Protein 3WEC (pdb70)

Structure (mmCIF, N/CA/C/O backbone):
data_3WEC
#
_entry.id   3WEC
#
_cell.length_a   41.460
_cell.length_b   100.040
_cell.length_c   52.290
_cell.angle_alpha   90.00
_cell.angle_beta   108.72
_cell.angle_gamma   90.00
#
_symmetry.space_group_name_H-M   'P 1 21 1'
#
loop_
_entity.id
_entity.type
_entity.pdbx_description
1 polymer 'Cytochrome P450'
2 non-polymer 'PROTOPORPHYRIN IX CONTAINING FE'
3 non-polymer 3-[(2E,6E,9R)-9-hydroxy-3,7,11-trimethyldodeca-2,6,10-trien-1-yl]-2-methylquinolin-4(1H)-one
4 water water
#
loop_
_atom_site.group_PDB
_atom_site.id
_atom_site.type_symbol
_atom_site.label_atom_id
_atom_site.label_alt_id
_atom_site.label_comp_id
_atom_site.label_asym_id
_atom_site.label_entity_id
_atom_site.label_seq_id
_atom_site.pdbx_PDB_ins_code
_atom_site.Cartn_x
_atom_site.Cartn_y
_atom_site.Cartn_z
_atom_site.occupancy
_atom_site.B_iso_or_equiv
_atom_site.auth_seq_id
_atom_site.auth_comp_id
_atom_site.auth_asym_id
_atom_site.auth_atom_id
_atom_site.pdbx_PDB_model_num
ATOM 1 N N . LEU A 1 11 ? -10.008 22.887 -0.062 1.00 100.40 11 LEU A N 1
ATOM 2 C CA . LEU A 1 11 ? -10.199 23.601 1.235 1.00 102.31 11 LEU A CA 1
ATOM 3 C C . LEU A 1 11 ? -11.127 22.798 2.154 1.00 100.06 11 LEU A C 1
ATOM 4 O O . LEU A 1 11 ? -10.875 22.700 3.361 1.00 98.21 11 LEU A O 1
ATOM 9 N N . ALA A 1 12 ? -12.188 22.227 1.569 1.00 100.59 12 ALA A N 1
ATOM 10 C CA . ALA A 1 12 ? -13.127 21.330 2.271 1.00 98.48 12 ALA A CA 1
ATOM 11 C C . ALA A 1 12 ? -12.544 19.912 2.439 1.00 92.17 12 ALA A C 1
ATOM 12 O O . ALA A 1 12 ? -13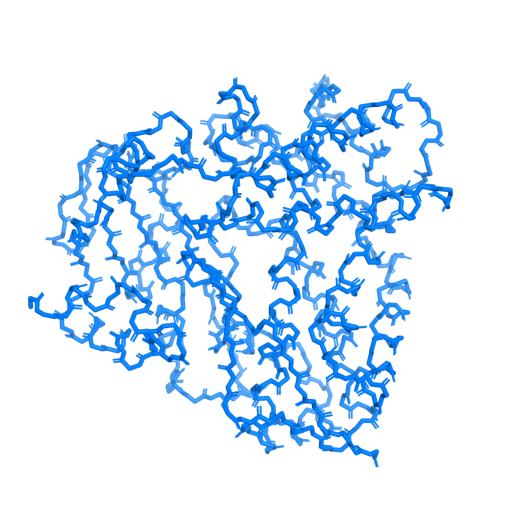.122 19.051 3.120 1.00 89.23 12 ALA A O 1
ATOM 14 N N . LEU A 1 13 ? -11.386 19.694 1.816 1.00 89.47 13 LEU A N 1
ATOM 15 C CA . LEU A 1 13 ? -10.617 18.474 1.961 1.00 83.79 13 LEU A CA 1
ATOM 16 C C . LEU A 1 13 ? -9.918 18.457 3.320 1.00 82.07 13 LEU A C 1
ATOM 17 O O . LEU A 1 13 ? -9.929 17.434 4.012 1.00 77.77 13 LEU A O 1
ATOM 22 N N . ALA A 1 14 ? -9.307 19.588 3.683 1.00 84.52 14 ALA A N 1
ATOM 23 C CA . ALA A 1 14 ? -8.609 19.729 4.960 1.00 84.17 14 ALA A CA 1
ATOM 24 C C . ALA A 1 14 ? -9.519 19.401 6.142 1.00 85.77 14 ALA A C 1
ATOM 25 O O . ALA A 1 14 ? -9.178 18.543 6.965 1.00 84.79 14 ALA A O 1
ATOM 27 N N . VAL A 1 15 ? -10.674 20.061 6.205 1.00 91.19 15 VAL A N 1
ATOM 28 C CA . VAL A 1 15 ? -11.702 19.814 7.232 1.00 93.87 15 VAL A CA 1
ATOM 29 C C . VAL A 1 15 ? -12.073 18.321 7.337 1.00 90.81 15 VAL A C 1
ATOM 30 O O . VAL A 1 15 ? -12.679 17.884 8.320 1.00 91.60 15 VAL A O 1
ATOM 34 N N . ASN A 1 16 ? -11.687 17.538 6.335 1.00 89.05 16 ASN A N 1
ATOM 35 C CA . ASN A 1 16 ? -12.055 16.122 6.300 1.00 88.18 16 ASN A CA 1
ATOM 36 C C . ASN A 1 16 ? -11.334 15.142 7.273 1.00 83.48 16 ASN A C 1
ATOM 37 O O . ASN A 1 16 ? -12.012 14.314 7.889 1.00 84.96 16 ASN A O 1
ATOM 42 N N . PRO A 1 17 ? -9.980 15.197 7.397 1.00 80.18 17 PRO A N 1
ATOM 43 C CA . PRO A 1 17 ? -9.377 14.609 8.621 1.00 76.83 17 PRO A CA 1
ATOM 44 C C . PRO A 1 17 ? -9.715 15.430 9.886 1.00 80.33 17 PRO A C 1
ATOM 45 O O . PRO A 1 17 ? -9.175 16.525 10.034 1.00 82.88 17 PRO A O 1
ATOM 49 N N . PHE A 1 18 ? -10.511 14.919 10.836 1.00 82.95 18 PHE A N 1
ATOM 50 C CA . PHE A 1 18 ? -10.790 13.495 11.042 1.00 81.60 18 PHE A CA 1
ATOM 51 C C . PHE A 1 18 ? -12.013 13.226 11.951 1.00 86.15 18 PHE A C 1
ATOM 52 O O . PHE A 1 18 ? -12.438 14.097 12.728 1.00 90.54 18 PHE A O 1
ATOM 60 N N . ASP A 1 19 ? -12.570 12.017 11.814 1.00 85.10 19 ASP A N 1
ATOM 61 C CA . ASP A 1 19 ? -13.567 11.378 12.730 1.00 87.80 19 ASP A CA 1
ATOM 62 C C . ASP A 1 19 ? -15.096 11.519 12.473 1.00 93.15 19 ASP A C 1
ATOM 63 O O . ASP A 1 19 ? -15.888 10.757 13.063 1.00 95.51 19 ASP A O 1
ATOM 68 N N . PRO A 1 20 ? -15.518 12.472 11.605 1.00 94.75 20 PRO A N 1
ATOM 69 C CA . PRO A 1 20 ? -16.907 12.410 11.127 1.00 97.14 20 PRO A CA 1
ATOM 70 C C . PRO A 1 20 ? -17.207 11.076 10.425 1.00 93.76 20 PRO A C 1
ATOM 71 O O . PRO A 1 20 ? -17.868 11.052 9.381 1.00 94.98 20 PRO A O 1
ATOM 75 N N . THR A 1 21 ? -16.742 9.986 11.038 1.00 89.06 21 THR A N 1
ATOM 76 C CA . THR A 1 21 ? -16.576 8.669 10.410 1.00 83.88 21 THR A CA 1
ATOM 77 C C . THR A 1 21 ? -15.731 8.679 9.113 1.00 78.70 21 THR A C 1
ATOM 78 O O . THR A 1 21 ? -15.940 7.907 8.159 1.00 77.00 21 THR A O 1
ATOM 82 N N . PHE A 1 22 ? -14.762 9.588 9.121 1.00 74.72 22 PHE A N 1
ATOM 83 C CA . PHE A 1 22 ? -13.496 9.417 8.437 1.00 68.24 22 PHE A CA 1
ATOM 84 C C . PHE A 1 22 ? -12.894 8.153 9.080 1.00 65.64 22 PHE A C 1
ATOM 85 O O . PHE A 1 22 ? -12.255 7.331 8.398 1.00 61.22 22 PHE A O 1
ATOM 93 N N . LYS A 1 23 ? -13.154 8.006 10.390 1.00 66.96 23 LYS A N 1
ATOM 94 C CA . LYS A 1 23 ? -12.786 6.837 11.218 1.00 65.67 23 LYS A CA 1
ATOM 95 C C . LYS A 1 23 ? -12.988 5.507 10.493 1.00 63.42 23 LYS A C 1
ATOM 96 O O . LYS A 1 23 ? -12.016 4.774 10.295 1.00 59.82 23 LYS A O 1
ATOM 102 N N . ALA A 1 24 ? -14.241 5.233 10.097 1.00 64.91 24 ALA A N 1
ATOM 103 C CA . ALA A 1 24 ? -14.668 3.961 9.463 1.00 63.74 24 ALA A CA 1
ATOM 104 C C . ALA A 1 24 ? -14.003 3.615 8.121 1.00 59.65 24 ALA A C 1
ATOM 105 O O . ALA A 1 24 ? -13.877 2.444 7.765 1.00 58.59 24 ALA A O 1
ATOM 107 N N . ASP A 1 25 ? -13.648 4.635 7.355 1.00 58.10 25 ASP A N 1
ATOM 108 C CA . ASP A 1 25 ? -12.913 4.464 6.107 1.00 55.43 25 ASP A CA 1
ATOM 109 C C . ASP A 1 25 ? -12.205 5.761 5.787 1.00 54.21 25 ASP A C 1
ATOM 110 O O . ASP A 1 25 ? -12.842 6.749 5.437 1.00 55.90 25 ASP A O 1
ATOM 115 N N . PRO A 1 26 ? -10.871 5.773 5.954 1.00 51.27 26 PRO A N 1
ATOM 116 C CA . PRO A 1 26 ? -10.131 6.995 5.720 1.00 50.81 26 PRO A CA 1
ATOM 117 C C . PRO A 1 26 ? -9.396 7.003 4.382 1.00 50.25 26 PRO A C 1
ATOM 118 O O . PRO A 1 26 ? -8.956 8.062 3.935 1.00 50.75 26 PRO A O 1
ATOM 122 N N . TYR A 1 27 ? -9.276 5.840 3.751 1.00 50.14 27 TYR A N 1
ATOM 123 C CA . TYR A 1 27 ? -8.476 5.680 2.522 1.00 50.69 27 TYR A CA 1
ATOM 124 C C . TYR A 1 27 ? -8.918 6.502 1.309 1.00 53.36 27 TYR A C 1
ATOM 125 O O . TYR A 1 27 ? -8.079 7.125 0.666 1.00 54.60 27 TYR A O 1
ATOM 134 N N . PRO A 1 28 ? -10.225 6.519 0.990 1.00 55.73 28 PRO A N 1
ATOM 135 C CA . PRO A 1 28 ? -10.553 7.385 -0.154 1.00 58.39 28 PRO A CA 1
ATOM 136 C C . PRO A 1 28 ? -10.171 8.845 0.105 1.00 59.26 28 PRO A C 1
ATOM 137 O O . PRO A 1 28 ? -9.938 9.588 -0.858 1.00 62.43 28 PRO A O 1
ATOM 141 N N . VAL A 1 29 ? -10.116 9.249 1.379 1.00 57.15 29 VAL A N 1
ATOM 142 C CA . VAL A 1 29 ? -9.786 10.631 1.741 1.00 57.79 29 VAL A CA 1
ATOM 143 C C . VAL A 1 29 ? -8.276 10.822 1.718 1.00 55.85 29 VAL A C 1
ATOM 144 O O . VAL A 1 29 ? -7.783 11.888 1.348 1.00 56.67 29 VAL A O 1
ATOM 148 N N . TYR A 1 30 ? -7.561 9.769 2.124 1.00 52.80 30 TYR A N 1
ATOM 149 C CA . TYR A 1 30 ? -6.111 9.675 1.980 1.00 50.94 30 TYR A CA 1
ATOM 150 C C . TYR A 1 30 ? -5.738 9.735 0.508 1.00 52.62 30 TYR A C 1
ATOM 151 O O . TYR A 1 30 ? -4.689 10.270 0.153 1.00 53.76 30 TYR A O 1
ATOM 160 N N . ALA A 1 31 ? -6.586 9.154 -0.338 1.00 53.36 31 ALA A N 1
ATOM 161 C CA . ALA A 1 31 ? -6.388 9.218 -1.773 1.00 56.09 31 ALA A CA 1
ATOM 162 C C . ALA A 1 31 ? -6.473 10.684 -2.266 1.00 58.89 31 ALA A C 1
ATOM 163 O O . ALA A 1 31 ? -5.528 11.169 -2.902 1.00 59.81 31 ALA A O 1
ATOM 165 N N . ARG A 1 32 ? -7.576 11.372 -1.930 1.00 60.66 32 ARG A N 1
ATOM 166 C CA . ARG A 1 32 ? -7.765 12.805 -2.224 1.00 64.68 32 ARG A CA 1
ATOM 167 C C . ARG A 1 32 ? -6.513 13.586 -1.838 1.00 64.45 32 ARG A C 1
ATOM 168 O O . ARG A 1 32 ? -5.963 14.294 -2.660 1.00 67.64 32 ARG A O 1
ATOM 176 N N . LEU A 1 33 ? -6.062 13.429 -0.592 1.00 62.70 33 LEU A N 1
ATOM 177 C CA . LEU A 1 33 ? -4.815 14.044 -0.106 1.00 62.88 33 LEU A CA 1
ATOM 178 C C . LEU A 1 33 ? -3.572 13.856 -0.998 1.00 63.33 33 LEU A C 1
ATOM 179 O O . LEU A 1 33 ? -2.867 14.819 -1.273 1.00 65.45 33 LEU A O 1
ATOM 184 N N . ARG A 1 34 ? -3.292 12.624 -1.412 1.00 62.19 34 ARG A N 1
ATOM 185 C CA . ARG A 1 34 ? -2.110 12.350 -2.238 1.00 64.04 34 ARG A CA 1
ATOM 186 C C . ARG A 1 34 ? -2.194 12.951 -3.657 1.00 68.88 34 ARG A C 1
ATOM 187 O O . ARG A 1 34 ? -1.209 13.508 -4.142 1.00 71.60 34 ARG A O 1
ATOM 195 N N . THR A 1 35 ? -3.353 12.855 -4.319 1.00 70.94 35 THR A N 1
ATOM 196 C CA . THR A 1 35 ? -3.508 13.430 -5.675 1.00 75.40 35 THR A CA 1
ATOM 197 C C . THR A 1 35 ? -3.522 14.964 -5.659 1.00 79.27 35 THR A C 1
ATOM 198 O O . THR A 1 35 ? -2.982 15.601 -6.579 1.00 83.99 35 THR A O 1
ATOM 202 N N . GLU A 1 36 ? -4.121 15.553 -4.620 1.00 77.44 36 GLU A N 1
ATOM 203 C CA . GLU A 1 36 ? -4.405 17.001 -4.604 1.00 80.74 36 GLU A CA 1
ATOM 204 C C . GLU A 1 36 ? -3.585 17.845 -3.614 1.00 79.68 36 GLU A C 1
ATOM 205 O O . GLU A 1 36 ? -3.083 18.913 -3.988 1.00 82.25 36 GLU A O 1
ATOM 211 N N . LEU A 1 37 ? -3.451 17.355 -2.371 1.00 74.46 37 LEU A N 1
ATOM 212 C CA . LEU A 1 37 ? -2.907 18.126 -1.241 1.00 73.56 37 LEU A CA 1
ATOM 213 C C . LEU A 1 37 ? -1.966 17.258 -0.376 1.00 70.27 37 LEU A C 1
ATOM 214 O O . LEU A 1 37 ? -2.319 16.853 0.746 1.00 65.33 37 LEU A O 1
ATOM 219 N N . PRO A 1 38 ? -0.763 16.966 -0.907 1.00 71.12 38 PRO A N 1
ATOM 220 C CA . PRO A 1 38 ? 0.173 16.061 -0.249 1.00 68.21 38 PRO A CA 1
ATOM 221 C C . PRO A 1 38 ? 0.668 16.560 1.127 1.00 68.96 38 PRO A C 1
ATOM 222 O O . PRO A 1 38 ? 0.953 15.745 2.015 1.00 64.76 38 PRO A O 1
ATOM 226 N N . ILE A 1 39 ? 0.770 17.881 1.307 1.00 72.98 39 ILE A N 1
ATOM 227 C CA . ILE A 1 39 ? 1.200 18.451 2.603 1.00 73.59 39 ILE A CA 1
ATOM 228 C C . ILE A 1 39 ? 0.337 19.664 2.927 1.00 76.99 39 ILE A C 1
ATOM 229 O O . ILE A 1 39 ? 0.044 20.460 2.040 1.00 82.23 39 ILE A O 1
ATOM 234 N N . HIS A 1 40 ? -0.077 19.819 4.178 1.00 75.18 40 HIS A N 1
ATOM 235 C CA . HIS A 1 40 ? -0.804 21.035 4.553 1.00 78.59 40 HIS A CA 1
ATOM 236 C C . HIS A 1 40 ? -0.814 21.285 6.024 1.00 78.22 40 HIS A C 1
ATOM 237 O O . HIS A 1 40 ? -0.709 20.344 6.815 1.00 74.33 40 HIS A O 1
ATOM 244 N N . ARG A 1 41 ? -0.911 22.559 6.399 1.00 82.41 41 ARG A N 1
ATOM 245 C CA . ARG A 1 41 ? -1.153 22.936 7.784 1.00 83.40 41 ARG A CA 1
ATOM 246 C C . ARG A 1 41 ? -2.579 22.548 8.135 1.00 83.11 41 ARG A C 1
ATOM 247 O O . ARG A 1 41 ? -3.537 22.996 7.502 1.00 85.39 41 ARG A O 1
ATOM 255 N N . SER A 1 42 ? -2.689 21.699 9.146 1.00 79.88 42 SER A N 1
ATOM 256 C CA . SER A 1 42 ? -3.957 21.150 9.615 1.00 79.55 42 SER A CA 1
ATOM 257 C C . SER A 1 42 ? -4.865 22.240 10.171 1.00 83.98 42 SER A C 1
ATOM 258 O O . SER A 1 42 ? -6.088 22.197 9.982 1.00 85.51 42 SER A O 1
ATOM 261 N N . ALA A 1 43 ? -4.258 23.214 10.845 1.00 86.48 43 ALA A N 1
ATOM 262 C CA . ALA A 1 43 ? -5.003 24.285 11.512 1.00 92.53 43 ALA A CA 1
ATOM 263 C C . ALA A 1 43 ? -5.991 23.748 12.570 1.00 92.84 43 ALA A C 1
ATOM 264 O O . ALA A 1 43 ? -6.754 24.502 13.182 1.00 97.23 43 ALA A O 1
ATOM 266 N N . LEU A 1 44 ? -5.965 22.433 12.778 1.00 87.91 44 LEU A N 1
ATOM 267 C CA . LEU A 1 44 ? -6.227 21.907 14.105 1.00 88.42 44 LEU A CA 1
ATOM 268 C C . LEU A 1 44 ? -4.968 22.357 14.843 1.00 88.31 44 LEU A C 1
ATOM 269 O O . LEU A 1 44 ? -5.045 22.924 15.940 1.00 91.17 44 LEU A O 1
ATOM 274 N N . GLY A 1 45 ? -3.817 22.126 14.195 1.00 84.42 45 GLY A N 1
ATOM 275 C CA . GLY A 1 45 ? -2.510 22.574 14.680 1.00 83.68 45 GLY A CA 1
ATOM 276 C C . GLY A 1 45 ? -1.331 22.177 13.803 1.00 79.28 45 GLY A C 1
ATOM 277 O O . GLY A 1 45 ? -0.631 23.031 13.262 1.00 81.41 45 GLY A O 1
ATOM 278 N N . ALA A 1 46 ? -1.126 20.875 13.652 1.00 73.32 46 ALA A N 1
ATOM 279 C CA . ALA A 1 46 ? 0.059 20.329 12.979 1.00 68.77 46 ALA A CA 1
ATOM 280 C C . ALA A 1 46 ? -0.000 20.299 11.440 1.00 67.35 46 ALA A C 1
ATOM 281 O O . ALA A 1 46 ? -1.051 20.497 10.841 1.00 67.95 46 ALA A O 1
ATOM 283 N N . TRP A 1 47 ? 1.149 20.040 10.818 1.00 64.96 47 TRP A N 1
ATOM 284 C CA . TRP A 1 47 ? 1.231 19.693 9.405 1.00 63.23 47 TRP A CA 1
ATOM 285 C C . TRP A 1 47 ? 0.807 18.267 9.204 1.00 59.80 47 TRP A C 1
ATOM 286 O O . TRP A 1 47 ? 0.965 17.442 10.102 1.00 55.87 47 TRP A O 1
ATOM 297 N N . ILE A 1 48 ? 0.263 17.964 8.024 1.00 59.80 48 ILE A N 1
ATOM 298 C CA . ILE A 1 48 ? -0.173 16.602 7.678 1.00 56.34 48 ILE A CA 1
ATOM 299 C C . ILE A 1 48 ? 0.546 16.181 6.414 1.00 55.90 48 ILE A C 1
ATOM 300 O O . ILE A 1 48 ? 0.567 16.924 5.451 1.00 60.05 48 ILE A O 1
ATOM 305 N N . VAL A 1 49 ? 1.146 14.998 6.413 1.00 53.00 49 VAL A N 1
ATOM 306 C CA . VAL A 1 49 ? 1.974 14.556 5.281 1.00 53.10 49 VAL A CA 1
ATOM 307 C C . VAL A 1 49 ? 1.478 13.203 4.749 1.00 51.49 49 VAL A C 1
ATOM 308 O O . VAL A 1 49 ? 1.331 12.254 5.533 1.00 48.57 49 VAL A O 1
ATOM 312 N N . ALA A 1 50 ? 1.237 13.117 3.428 1.00 52.08 50 ALA A N 1
ATOM 313 C CA . ALA A 1 50 ? 0.465 11.996 2.863 1.00 50.43 50 ALA A CA 1
ATOM 314 C C . ALA A 1 50 ? 1.203 11.050 1.885 1.00 50.71 50 ALA A C 1
ATOM 315 O O . ALA A 1 50 ? 0.802 9.890 1.710 1.00 48.75 50 ALA A O 1
ATOM 317 N N . ASP A 1 51 ? 2.266 11.548 1.250 1.00 52.39 51 ASP A N 1
ATOM 318 C CA . ASP A 1 51 ? 2.959 10.782 0.233 1.00 53.84 51 ASP A CA 1
ATOM 319 C C . ASP A 1 51 ? 4.085 9.936 0.782 1.00 52.02 51 ASP A C 1
ATOM 320 O O . ASP A 1 51 ? 4.889 10.411 1.578 1.00 52.01 51 ASP A O 1
ATOM 325 N N . TYR A 1 52 ? 4.158 8.690 0.315 1.00 51.93 52 TYR A N 1
ATOM 326 C CA . TYR A 1 52 ? 5.284 7.811 0.642 1.00 52.23 52 TYR A CA 1
ATOM 327 C C . TYR A 1 52 ? 6.622 8.547 0.769 1.00 53.62 52 TYR A C 1
ATOM 328 O O . TYR A 1 52 ? 7.245 8.513 1.830 1.00 51.96 52 TYR A O 1
ATOM 337 N N . THR A 1 53 ? 7.064 9.216 -0.283 1.00 56.75 53 THR A N 1
ATOM 338 C CA . THR A 1 53 ? 8.456 9.687 -0.276 1.00 59.98 53 THR A CA 1
ATOM 339 C C . THR A 1 53 ? 8.749 10.688 0.848 1.00 59.70 53 THR A C 1
ATOM 340 O O . THR A 1 53 ? 9.726 10.509 1.573 1.00 58.92 53 THR A O 1
ATOM 344 N N . SER A 1 54 ? 7.884 11.698 1.014 1.00 60.57 54 SER A N 1
ATOM 345 C CA . SER A 1 54 ? 8.030 12.708 2.094 1.00 60.06 54 SER A CA 1
ATOM 346 C C . SER A 1 54 ? 7.875 12.085 3.478 1.00 56.55 54 SER A C 1
ATOM 347 O O . SER A 1 54 ? 8.595 12.450 4.416 1.00 55.90 54 SER A O 1
ATOM 350 N N . CYS A 1 55 ? 6.920 11.158 3.607 1.00 54.73 55 CYS A N 1
ATOM 351 C CA . CYS A 1 55 ? 6.737 10.401 4.871 1.00 51.89 55 CYS A CA 1
ATOM 352 C C . CYS A 1 55 ? 8.053 9.751 5.325 1.00 51.92 55 CYS A C 1
ATOM 353 O O . CYS A 1 55 ? 8.470 9.939 6.483 1.00 52.34 55 CYS A O 1
ATOM 356 N N . ASP A 1 56 ? 8.696 9.001 4.418 1.00 52.56 56 ASP A N 1
ATOM 357 C CA . ASP A 1 56 ? 9.964 8.322 4.702 1.00 53.84 56 ASP A CA 1
ATOM 358 C C . ASP A 1 56 ? 10.974 9.371 5.060 1.00 55.62 56 ASP A C 1
ATOM 359 O O . ASP A 1 56 ? 11.610 9.311 6.101 1.00 55.39 56 ASP A O 1
ATOM 364 N N . LYS A 1 57 ? 11.099 10.341 4.167 1.00 59.19 57 LYS A N 1
ATOM 365 C CA . LYS A 1 57 ? 12.015 11.455 4.303 1.00 61.53 57 LYS A CA 1
ATOM 366 C C . LYS A 1 57 ? 11.947 12.122 5.691 1.00 59.12 57 LYS A C 1
ATOM 367 O O . LYS A 1 57 ? 12.973 12.286 6.343 1.00 59.24 57 LYS A O 1
ATOM 373 N N . VAL A 1 58 ? 10.742 12.465 6.146 1.00 57.00 58 VAL A N 1
ATOM 374 C CA . VAL A 1 58 ? 10.551 13.112 7.464 1.00 56.44 58 VAL A CA 1
ATOM 375 C C . VAL A 1 58 ? 10.816 12.188 8.677 1.00 53.74 58 VAL A C 1
ATOM 376 O O . VAL A 1 58 ? 11.413 12.616 9.682 1.00 53.18 58 VAL A O 1
ATOM 380 N N . LEU A 1 59 ? 10.362 10.929 8.598 1.00 52.26 59 LEU A N 1
ATOM 381 C CA . LEU A 1 59 ? 10.660 9.941 9.666 1.00 48.49 59 LEU A CA 1
ATOM 382 C C . LEU A 1 59 ? 12.183 9.768 9.841 1.00 50.35 59 LEU A C 1
ATOM 383 O O . LEU A 1 59 ? 12.673 9.674 10.972 1.00 49.04 59 LEU A O 1
ATOM 388 N N . ARG A 1 60 ? 12.928 9.808 8.732 1.00 53.39 60 ARG A N 1
ATOM 389 C CA . ARG A 1 60 ? 14.371 9.509 8.743 1.00 55.88 60 ARG A CA 1
ATOM 390 C C . ARG A 1 60 ? 15.254 10.696 9.099 1.00 58.78 60 ARG A C 1
ATOM 391 O O . ARG A 1 60 ? 16.318 10.526 9.689 1.00 60.62 60 ARG A O 1
ATOM 399 N N . SER A 1 61 ? 14.805 11.895 8.751 1.00 60.12 61 SER A N 1
ATOM 400 C CA . SER A 1 61 ? 15.646 13.101 8.807 1.00 64.20 61 SER A CA 1
ATOM 401 C C . SER A 1 61 ? 16.126 13.496 10.226 1.00 64.15 61 SER A C 1
ATOM 402 O O . SER A 1 61 ? 15.374 13.399 11.185 1.00 61.13 61 SER A O 1
ATOM 405 N N . ARG A 1 62 ? 17.380 13.939 10.357 1.00 67.88 62 ARG A N 1
ATOM 406 C CA . ARG A 1 62 ? 17.830 14.454 11.653 1.00 68.77 62 ARG A CA 1
ATOM 407 C C . ARG A 1 62 ? 17.413 15.914 11.894 1.00 69.82 62 ARG A C 1
ATOM 408 O O . ARG A 1 62 ? 17.729 16.505 12.925 1.00 71.12 62 ARG A O 1
ATOM 416 N N . LEU A 1 63 ? 16.650 16.466 10.955 1.00 69.56 63 LEU A N 1
ATOM 417 C CA . LEU A 1 63 ? 16.002 17.772 11.130 1.00 71.01 63 LEU A CA 1
ATOM 418 C C . LEU A 1 63 ? 14.626 17.658 11.806 1.00 67.84 63 LEU A C 1
ATOM 419 O O . LEU A 1 63 ? 13.979 18.671 12.081 1.00 70.27 63 LEU A O 1
ATOM 424 N N . PHE A 1 64 ? 14.181 16.430 12.055 1.00 63.16 64 PHE A N 1
ATOM 425 C CA . PHE A 1 64 ? 12.924 16.191 12.771 1.00 60.32 64 PHE A CA 1
ATOM 426 C C . PHE A 1 64 ? 13.104 15.300 13.975 1.00 57.66 64 PHE A C 1
ATOM 427 O O . PHE A 1 64 ? 13.782 14.271 13.887 1.00 56.67 64 PHE A O 1
ATOM 435 N N . GLY A 1 65 ? 12.480 15.687 15.091 1.00 64.40 65 GLY A N 1
ATOM 436 C CA . GLY A 1 65 ? 12.595 14.931 16.349 1.00 63.24 65 GLY A CA 1
ATOM 437 C C . GLY A 1 65 ? 11.289 14.619 17.067 1.00 61.69 65 GLY A C 1
ATOM 438 O O . GLY A 1 65 ? 10.216 14.816 16.519 1.00 60.90 65 GLY A O 1
ATOM 439 N N . LYS A 1 66 ? 11.392 14.153 18.316 1.00 61.51 66 LYS A N 1
ATOM 440 C CA . LYS A 1 66 ? 10.240 13.575 19.031 1.00 60.25 66 LYS A CA 1
ATOM 441 C C . LYS A 1 66 ? 10.126 14.068 20.468 1.00 61.73 66 LYS A C 1
ATOM 442 O O . LYS A 1 66 ? 9.373 13.506 21.258 1.00 62.36 66 LYS A O 1
ATOM 448 N N . ASP A 1 67 ? 10.896 15.091 20.810 1.00 63.96 67 ASP A N 1
ATOM 449 C CA . ASP A 1 67 ? 10.790 15.765 22.108 1.00 65.53 67 ASP A CA 1
ATOM 450 C C . ASP A 1 67 ? 9.414 16.422 22.296 1.00 65.16 67 ASP A C 1
ATOM 451 O O . ASP A 1 67 ? 9.304 17.638 22.422 1.00 66.50 67 ASP A O 1
ATOM 456 N N . PHE A 1 68 ? 8.365 15.606 22.345 1.00 63.83 68 PHE A N 1
ATOM 457 C CA . PHE A 1 68 ? 6.996 16.130 22.351 1.00 63.42 68 PHE A CA 1
ATOM 458 C C . PHE A 1 68 ? 6.542 16.923 23.596 1.00 64.45 68 PHE A C 1
ATOM 459 O O . PHE A 1 68 ? 5.734 17.833 23.479 1.00 64.69 68 PHE A O 1
ATOM 467 N N . ALA A 1 69 ? 7.076 16.598 24.774 1.00 65.57 69 ALA A N 1
ATOM 468 C CA . ALA A 1 69 ? 6.646 17.256 26.014 1.00 66.76 69 ALA A CA 1
ATOM 469 C C . ALA A 1 69 ? 7.145 18.694 26.097 1.00 69.56 69 ALA A C 1
ATOM 470 O O . ALA A 1 69 ? 6.495 19.559 26.697 1.00 71.15 69 ALA A O 1
ATOM 472 N N . ASN A 1 70 ? 8.290 18.958 25.479 1.00 70.20 70 ASN A N 1
ATOM 473 C CA . ASN A 1 70 ? 8.822 20.315 25.449 1.00 73.42 70 ASN A CA 1
ATOM 474 C C . ASN A 1 70 ? 8.422 21.108 24.205 1.00 73.19 70 ASN A C 1
ATOM 475 O O . ASN A 1 70 ? 8.950 22.189 23.971 1.00 76.21 70 ASN A O 1
ATOM 480 N N . SER A 1 71 ? 7.477 20.571 23.429 1.00 70.63 71 SER A N 1
ATOM 481 C CA . SER A 1 71 ? 6.918 21.267 22.257 1.00 70.63 71 SER A CA 1
ATOM 482 C C . SER A 1 71 ? 5.674 22.069 22.637 1.00 71.39 71 SER A C 1
ATOM 483 O O . SER A 1 71 ? 5.103 21.849 23.697 1.00 70.92 71 SER A O 1
ATOM 486 N N . THR A 1 72 ? 5.275 23.013 21.783 1.00 73.11 72 THR A N 1
ATOM 487 C CA . THR A 1 72 ? 4.033 23.758 21.981 1.00 74.30 72 THR A CA 1
ATOM 488 C C . THR A 1 72 ? 2.811 22.961 21.515 1.00 71.94 72 THR A C 1
ATOM 489 O O . THR A 1 72 ? 1.677 23.416 21.687 1.00 72.90 72 THR A O 1
ATOM 493 N N . PHE A 1 73 ? 3.026 21.780 20.935 1.00 69.27 73 PHE A N 1
ATOM 494 C CA . PHE A 1 73 ? 1.928 21.063 20.288 1.00 67.63 73 PHE A CA 1
ATOM 495 C C . PHE A 1 73 ? 0.701 20.793 21.163 1.00 66.42 73 PHE A C 1
ATOM 496 O O . PHE A 1 73 ? -0.440 20.943 20.698 1.00 66.14 73 PHE A O 1
ATOM 504 N N . PHE A 1 74 ? 0.932 20.385 22.408 1.00 65.31 74 PHE A N 1
ATOM 505 C CA . PHE A 1 74 ? -0.168 20.045 23.313 1.00 64.61 74 PHE A CA 1
ATOM 506 C C . PHE A 1 74 ? -0.845 21.288 23.828 1.00 67.16 74 PHE A C 1
ATOM 507 O O . PHE A 1 74 ? -2.073 21.328 23.963 1.00 67.24 74 PHE A O 1
ATOM 515 N N . ASP A 1 75 ? -0.044 22.307 24.108 1.00 69.37 75 ASP A N 1
ATOM 516 C CA . ASP A 1 75 ? -0.600 23.595 24.432 1.00 72.12 75 ASP A CA 1
ATOM 517 C C . ASP A 1 75 ? -1.563 23.960 23.314 1.00 72.60 75 ASP A C 1
ATOM 518 O O . ASP A 1 75 ? -2.712 24.292 23.584 1.00 72.96 75 ASP A O 1
ATOM 523 N N . HIS A 1 76 ? -1.121 23.837 22.061 1.00 72.67 76 HIS A N 1
ATOM 524 C CA . HIS A 1 76 ? -1.956 24.257 20.935 1.00 74.29 76 HIS A CA 1
ATOM 525 C C . HIS A 1 76 ? -3.178 23.392 20.787 1.00 72.12 76 HIS A C 1
ATOM 526 O O . HIS A 1 76 ? -4.285 23.899 20.594 1.00 74.17 76 HIS A O 1
ATOM 533 N N . LEU A 1 77 ? -2.995 22.083 20.922 1.00 68.85 77 LEU A N 1
ATOM 534 C CA . LEU A 1 77 ? -4.078 21.109 20.716 1.00 66.78 77 LEU A CA 1
ATOM 535 C C . LEU A 1 77 ? -5.209 21.331 21.706 1.00 66.53 77 LEU A C 1
ATOM 536 O O . LEU A 1 77 ? -6.374 21.329 21.347 1.00 67.10 77 LEU A O 1
ATOM 541 N N . THR A 1 78 ? -4.804 21.528 22.952 1.00 66.32 78 THR A N 1
ATOM 542 C CA . THR A 1 78 ? -5.640 21.698 24.128 1.00 66.17 78 THR A CA 1
ATOM 543 C C . THR A 1 78 ? -6.479 22.975 24.023 1.00 69.18 78 THR A C 1
ATOM 544 O O . THR A 1 78 ? -7.687 22.959 24.297 1.00 68.79 78 THR A O 1
ATOM 548 N N . SER A 1 79 ? -5.829 24.062 23.597 1.00 72.03 79 SER A N 1
ATOM 549 C CA . SER A 1 79 ? -6.483 25.342 23.343 1.00 75.60 79 SER A CA 1
ATOM 550 C C . SER A 1 79 ? -7.489 25.220 22.222 1.00 77.07 79 SER A C 1
ATOM 551 O O . SER A 1 79 ? -8.535 25.856 22.261 1.00 79.59 79 SER A O 1
ATOM 554 N N . MET A 1 80 ? -7.159 24.419 21.216 1.00 76.61 80 MET A N 1
ATOM 555 C CA . MET A 1 80 ? -8.042 24.221 20.072 1.00 78.77 80 MET A CA 1
ATOM 556 C C . MET A 1 80 ? -9.246 23.333 20.421 1.00 77.01 80 MET A C 1
ATOM 557 O O . MET A 1 80 ? -10.375 23.590 20.005 1.00 79.18 80 MET A O 1
ATOM 562 N N . MET A 1 81 ? -8.995 22.307 21.216 1.00 73.71 81 MET A N 1
ATOM 563 C CA . MET A 1 81 ? -10.013 21.354 21.624 1.00 72.10 81 MET A CA 1
ATOM 564 C C . MET A 1 81 ? -10.897 21.945 22.720 1.00 72.36 81 MET A C 1
ATOM 565 O O . MET A 1 81 ? -12.025 21.494 22.927 1.00 72.10 81 MET A O 1
ATOM 570 N N . GLY A 1 82 ? -10.372 22.952 23.420 1.00 73.09 82 GL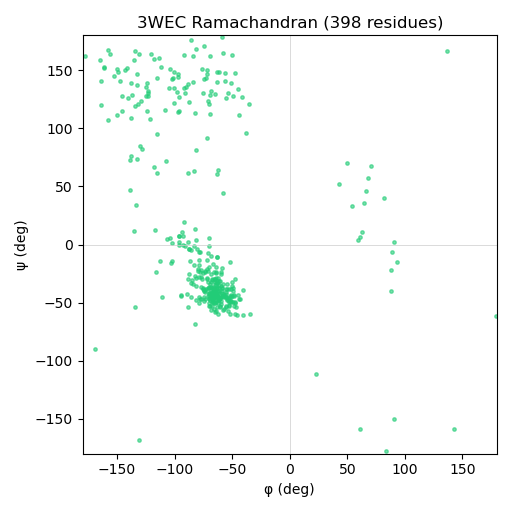Y A N 1
ATOM 571 C CA . GLY A 1 82 ? -11.043 23.556 24.576 1.00 73.01 82 GLY A CA 1
ATOM 572 C C . GLY A 1 82 ? -11.190 22.555 25.703 1.00 70.35 82 GLY A C 1
ATOM 573 O O . GLY A 1 82 ? -12.183 22.576 26.423 1.00 70.11 82 GLY A O 1
ATOM 574 N N . GLU A 1 83 ? -10.190 21.683 25.855 1.00 68.35 83 GLU A N 1
ATOM 575 C CA . GLU A 1 83 ? -10.266 20.543 26.768 1.00 66.86 83 GLU A CA 1
ATOM 576 C C . GLU A 1 83 ? -8.883 20.152 27.331 1.00 64.86 83 GLU A C 1
ATOM 577 O O . GLU A 1 83 ? -7.858 20.362 26.681 1.00 64.80 83 GLU A O 1
ATOM 583 N N . ASP A 1 84 ? -8.858 19.591 28.536 1.00 63.16 84 ASP A N 1
ATOM 584 C CA . ASP A 1 84 ? -7.604 19.149 29.165 1.00 62.10 84 ASP A CA 1
ATOM 585 C C . ASP A 1 84 ? -7.093 17.877 28.469 1.00 59.79 84 ASP A C 1
ATOM 586 O O . ASP A 1 84 ? -7.889 17.047 28.082 1.00 58.64 84 ASP A O 1
ATOM 591 N N . MET A 1 85 ? -5.773 17.742 28.318 1.00 59.10 85 MET A N 1
ATOM 592 C CA . MET A 1 85 ? -5.136 16.486 27.891 1.00 57.49 85 MET A CA 1
ATOM 593 C C . MET A 1 85 ? -5.533 15.304 28.765 1.00 56.48 85 MET A C 1
ATOM 594 O O . MET A 1 85 ? -5.440 15.387 29.977 1.00 57.03 85 MET A O 1
ATOM 599 N N . PRO A 1 86 ? -5.953 14.187 28.144 1.00 55.67 86 PRO A N 1
ATOM 600 C CA . PRO A 1 86 ? -6.127 12.881 28.788 1.00 55.47 86 PRO A CA 1
ATOM 601 C C . PRO A 1 86 ? -4.750 12.328 29.156 1.00 55.58 86 PRO A C 1
ATOM 602 O O . PRO A 1 86 ? -3.754 12.831 28.631 1.00 55.83 86 PRO A O 1
ATOM 606 N N . PRO A 1 87 ? -4.673 11.337 30.063 1.00 56.13 87 PRO A N 1
ATOM 607 C CA . PRO A 1 87 ? -3.367 10.704 30.341 1.00 57.12 87 PRO A CA 1
ATOM 608 C C . PRO A 1 87 ? -2.744 10.162 29.052 1.00 56.34 87 PRO A C 1
ATOM 609 O O . PRO A 1 87 ? -3.381 9.423 28.307 1.00 55.19 87 PRO A O 1
ATOM 613 N N . PHE A 1 88 ? -1.514 10.577 28.791 1.00 56.81 88 PHE A N 1
ATOM 614 C CA . PHE A 1 88 ? -0.860 10.287 27.529 1.00 56.39 88 PHE A CA 1
ATOM 615 C C . PHE A 1 88 ? 0.645 10.079 27.735 1.00 57.35 88 PHE A C 1
ATOM 616 O O . PHE A 1 88 ? 1.307 10.904 28.395 1.00 57.62 88 PHE A O 1
ATOM 624 N N . LEU A 1 89 ? 1.145 8.947 27.217 1.00 58.05 89 LEU A N 1
ATOM 625 C CA . LEU A 1 89 ? 2.591 8.668 27.106 1.00 59.57 89 LEU A CA 1
ATOM 626 C C . LEU A 1 89 ? 3.257 9.872 26.473 1.00 59.38 89 LEU A C 1
ATOM 627 O O . LEU A 1 89 ? 2.818 10.336 25.425 1.00 59.58 89 LEU A O 1
ATOM 632 N N . GLY A 1 90 ? 4.297 10.416 27.076 1.00 60.63 90 GLY A N 1
ATOM 633 C CA . GLY A 1 90 ? 4.900 11.584 26.437 1.00 62.19 90 GLY A CA 1
ATOM 634 C C . GLY A 1 90 ? 4.341 12.966 26.796 1.00 63.05 90 GLY A C 1
ATOM 635 O O . GLY A 1 90 ? 4.873 13.993 26.352 1.00 63.22 90 GLY A O 1
ATOM 636 N N . LEU A 1 91 ? 3.251 12.997 27.564 1.00 63.26 91 LEU A N 1
ATOM 637 C CA . LEU A 1 91 ? 3.089 14.055 28.561 1.00 65.24 91 LEU A CA 1
ATOM 638 C C . LEU A 1 91 ? 4.143 13.638 29.580 1.00 67.25 91 LEU A C 1
ATOM 639 O O . LEU A 1 91 ? 4.452 14.362 30.537 1.00 69.58 91 LEU A O 1
ATOM 644 N N . GLY A 1 92 ? 4.701 12.452 29.333 1.00 66.42 92 GLY A N 1
ATOM 645 C CA . GLY A 1 92 ? 5.738 11.858 30.161 1.00 69.51 92 GLY A CA 1
ATOM 646 C C . GLY A 1 92 ? 5.225 11.644 31.562 1.00 72.03 92 GLY A C 1
ATOM 647 O O . GLY A 1 92 ? 4.021 11.574 31.787 1.00 71.99 92 GLY A O 1
ATOM 648 N N . ILE A 1 93 ? 6.136 11.523 32.512 1.00 75.43 93 ILE A N 1
ATOM 649 C CA . ILE A 1 93 ? 5.744 11.529 33.918 1.00 78.29 93 ILE A CA 1
ATOM 650 C C . ILE A 1 93 ? 6.470 12.679 34.630 1.00 80.95 93 ILE A C 1
ATOM 651 O O . ILE A 1 93 ? 7.692 12.638 34.801 1.00 83.27 93 ILE A O 1
ATOM 656 N N . ASP A 1 94 ? 5.710 13.723 34.983 1.00 80.99 94 ASP A N 1
ATOM 657 C CA . ASP A 1 94 ? 6.241 14.954 35.627 1.00 84.21 94 ASP A CA 1
ATOM 658 C C . ASP A 1 94 ? 7.177 15.757 34.706 1.00 84.11 94 ASP A C 1
ATOM 659 O O . ASP A 1 94 ? 8.264 16.182 35.126 1.00 87.28 94 ASP A O 1
ATOM 664 N N . GLY A 1 95 ? 6.762 15.948 33.456 1.00 80.69 95 GLY A N 1
ATOM 665 C CA . GLY A 1 95 ? 7.580 16.686 32.488 1.00 81.05 95 GLY A CA 1
ATOM 666 C C . GLY A 1 95 ? 8.575 15.809 31.737 1.00 80.28 95 GLY A C 1
ATOM 667 O O . GLY A 1 95 ? 8.769 15.981 30.532 1.00 78.16 95 GLY A O 1
ATOM 668 N N . ASP A 1 96 ? 9.194 14.868 32.456 1.00 82.26 96 ASP A N 1
ATOM 669 C CA . ASP A 1 96 ? 10.177 13.913 31.915 1.00 81.59 96 ASP A CA 1
ATOM 670 C C . ASP A 1 96 ? 9.543 12.823 31.001 1.00 77.79 96 ASP A C 1
ATOM 671 O O . ASP A 1 96 ? 9.108 11.765 31.468 1.00 76.81 96 ASP A O 1
ATOM 676 N N . ALA A 1 97 ? 9.502 13.099 29.697 1.00 75.07 97 ALA A N 1
ATOM 677 C CA . ALA A 1 97 ? 9.059 12.117 28.702 1.00 72.90 97 ALA A CA 1
ATOM 678 C C . ALA A 1 97 ? 10.212 11.245 28.196 1.00 73.30 97 ALA A C 1
ATOM 679 O O . ALA A 1 97 ? 10.025 10.373 27.328 1.00 72.76 97 ALA A O 1
ATOM 681 N N . ARG A 1 98 ? 11.394 11.481 28.752 1.00 75.54 98 ARG A N 1
ATOM 682 C CA . ARG A 1 98 ? 12.637 10.900 28.248 1.00 76.04 98 ARG A CA 1
ATOM 683 C C . ARG A 1 98 ? 12.681 9.356 28.206 1.00 75.06 98 ARG A C 1
ATOM 684 O O . ARG A 1 98 ? 12.940 8.776 27.145 1.00 72.48 98 ARG A O 1
ATOM 692 N N . PRO A 1 99 ? 12.447 8.683 29.353 1.00 76.73 99 PRO A N 1
ATOM 693 C CA . PRO A 1 99 ? 12.580 7.238 29.226 1.00 76.91 99 PRO A CA 1
ATOM 694 C C . PRO A 1 99 ? 11.449 6.595 28.397 1.00 73.28 99 PRO A C 1
ATOM 695 O O . PRO A 1 99 ? 11.421 5.369 28.265 1.00 73.39 99 PRO A O 1
ATOM 699 N N . PHE A 1 100 ? 10.574 7.426 27.819 1.00 69.84 100 PHE A N 1
ATOM 700 C CA . PHE A 1 100 ? 9.553 6.973 26.869 1.00 67.43 100 PHE A CA 1
ATOM 701 C C . PHE A 1 100 ? 9.980 7.048 25.383 1.00 65.57 100 PHE A C 1
ATOM 702 O O . PHE A 1 100 ? 9.146 6.854 24.469 1.00 62.72 100 PHE A O 1
ATOM 710 N N . MET A 1 101 ? 11.262 7.359 25.144 1.00 66.68 101 MET A N 1
ATOM 711 C CA . MET A 1 101 ? 11.808 7.477 23.781 1.00 65.16 101 MET A CA 1
ATOM 712 C C . MET A 1 101 ? 11.157 8.595 22.978 1.00 63.41 101 MET A C 1
ATOM 713 O O . MET A 1 101 ? 11.321 8.642 21.757 1.00 63.24 101 MET A O 1
ATOM 718 N N . LEU A 1 102 ? 10.363 9.451 23.636 1.00 63.24 102 LEU A N 1
ATOM 719 C CA . LEU A 1 102 ? 9.918 10.726 23.053 1.00 61.09 102 LEU A CA 1
ATOM 720 C C . LEU A 1 102 ? 11.013 11.753 23.268 1.00 61.78 102 LEU A C 1
ATOM 721 O O . LEU A 1 102 ? 10.857 12.756 23.987 1.00 62.84 102 LEU A O 1
ATOM 726 N N . THR A 1 103 ? 12.151 11.457 22.652 1.00 61.43 103 THR A N 1
ATOM 727 C CA . THR A 1 103 ? 13.359 12.252 22.807 1.00 62.55 103 THR A CA 1
ATOM 728 C C . THR A 1 103 ? 14.313 12.039 21.632 1.00 61.57 103 THR A C 1
ATOM 729 O O . THR A 1 103 ? 14.149 11.128 20.824 1.00 59.51 103 THR A O 1
ATOM 733 N N . ASP A 1 104 ? 15.311 12.900 21.559 1.00 63.10 104 ASP A N 1
ATOM 734 C CA . ASP A 1 104 ? 16.233 12.950 20.443 1.00 62.85 104 ASP A CA 1
ATOM 735 C C . ASP A 1 104 ? 17.605 12.704 21.002 1.00 64.88 104 ASP A C 1
ATOM 736 O O . ASP A 1 104 ? 17.792 12.790 22.209 1.00 66.84 104 ASP A O 1
ATOM 741 N N . PRO A 1 105 ? 18.570 12.383 20.131 1.00 64.71 105 PRO A N 1
ATOM 742 C CA . PRO A 1 105 ? 19.969 12.358 20.531 1.00 67.29 105 PRO A CA 1
ATOM 743 C C . PRO A 1 105 ? 20.379 13.611 21.305 1.00 70.12 105 PRO A C 1
ATOM 744 O O . PRO A 1 105 ? 19.844 14.686 21.051 1.00 69.73 105 PRO A O 1
ATOM 748 N N . PRO A 1 106 ? 21.323 13.475 22.251 1.00 73.48 106 PRO A N 1
ATOM 749 C CA . PRO A 1 106 ? 22.035 12.234 22.583 1.00 74.67 106 PRO A CA 1
ATOM 750 C C . PRO A 1 106 ? 21.326 11.342 23.613 1.00 74.90 106 PRO A C 1
ATOM 751 O O . PRO A 1 106 ? 21.693 10.177 23.753 1.00 75.41 106 PRO A O 1
ATOM 755 N N . GLU A 1 107 ? 20.325 11.885 24.312 1.00 75.09 107 GLU A N 1
ATOM 756 C CA . GLU A 1 107 ? 19.500 11.097 25.254 1.00 75.46 107 GLU A CA 1
ATOM 757 C C . GLU A 1 107 ? 18.855 9.879 24.643 1.00 72.44 107 GLU A C 1
ATOM 758 O O . GLU A 1 107 ? 18.918 8.805 25.239 1.00 73.68 107 GLU A O 1
ATOM 764 N N . HIS A 1 108 ? 18.251 10.031 23.462 1.00 37.60 108 HIS A N 1
ATOM 765 C CA . HIS A 1 108 ? 17.515 8.902 22.875 1.00 35.92 108 HIS A CA 1
ATOM 766 C C . HIS A 1 108 ? 18.517 7.837 22.561 1.00 36.64 108 HIS A C 1
ATOM 767 O O . HIS A 1 108 ? 18.270 6.669 22.837 1.00 34.16 108 HIS A O 1
ATOM 774 N N . THR A 1 109 ? 19.646 8.242 21.959 1.00 39.73 109 THR A N 1
ATOM 775 C CA . THR A 1 109 ? 20.746 7.337 21.619 1.00 41.33 109 THR A CA 1
ATOM 776 C C . THR A 1 109 ? 21.190 6.487 22.806 1.00 40.48 109 THR A C 1
ATOM 777 O O . THR A 1 109 ? 21.291 5.260 22.699 1.00 39.92 109 THR A O 1
ATOM 781 N N . ARG A 1 110 ? 21.434 7.131 23.947 1.00 41.42 110 ARG A N 1
ATOM 782 C CA . ARG A 1 110 ? 21.832 6.405 25.182 1.00 40.87 110 ARG A CA 1
ATOM 783 C C . ARG A 1 110 ? 20.743 5.428 25.609 1.00 37.48 110 ARG A C 1
ATOM 784 O O . ARG A 1 110 ? 21.010 4.256 25.804 1.00 37.28 110 ARG A O 1
ATOM 792 N N . LEU A 1 111 ? 19.526 5.916 25.750 1.00 36.57 111 LEU A N 1
ATOM 793 C CA . LEU A 1 111 ? 18.397 5.078 26.210 1.00 35.10 111 LEU A CA 1
ATOM 794 C C . LEU A 1 111 ? 18.097 3.899 25.262 1.00 35.94 111 LEU A C 1
ATOM 795 O O . LEU A 1 111 ? 17.890 2.769 25.723 1.00 36.43 111 LEU A O 1
ATOM 800 N N . ARG A 1 112 ? 18.135 4.158 23.948 1.00 35.79 112 ARG A N 1
ATOM 801 C CA . ARG A 1 112 ? 17.864 3.154 22.921 1.00 35.50 112 ARG A CA 1
ATOM 802 C C . ARG A 1 112 ? 18.842 2.022 22.973 1.00 35.99 112 ARG A C 1
ATOM 803 O O . ARG A 1 112 ? 18.447 0.867 22.834 1.00 34.07 112 ARG A O 1
ATOM 811 N N . GLY A 1 113 ? 20.134 2.366 23.059 1.00 37.63 113 GLY A N 1
ATOM 812 C CA . GLY A 1 113 ? 21.180 1.376 23.068 1.00 39.20 113 GLY A CA 1
ATOM 813 C C . GLY A 1 113 ? 21.103 0.447 24.264 1.00 39.03 113 GLY A C 1
ATOM 814 O O . GLY A 1 113 ? 21.199 -0.768 24.119 1.00 40.32 113 GLY A O 1
ATOM 815 N N . LEU A 1 114 ? 20.915 1.020 25.449 1.00 37.24 114 LEU A N 1
ATOM 816 C CA . LEU A 1 114 ? 20.847 0.232 26.659 1.00 37.46 114 LEU A CA 1
ATOM 817 C C . LEU A 1 114 ? 19.573 -0.636 26.640 1.00 35.13 114 LEU A C 1
ATOM 818 O O . LEU A 1 114 ? 19.641 -1.833 26.858 1.00 36.61 114 LEU A O 1
ATOM 823 N N . VAL A 1 115 ? 18.452 -0.037 26.291 1.00 32.00 115 VAL A N 1
ATOM 824 C CA . VAL A 1 115 ? 17.189 -0.751 26.293 1.00 31.09 115 VAL A CA 1
ATOM 825 C C . VAL A 1 115 ? 17.164 -1.868 25.237 1.00 31.94 115 VAL A C 1
ATOM 826 O O . VAL A 1 115 ? 16.896 -3.020 25.564 1.00 31.79 115 VAL A O 1
ATOM 830 N N . SER A 1 116 ? 17.518 -1.562 23.996 1.00 32.89 116 SER A N 1
ATOM 831 C CA . SER A 1 116 ? 17.451 -2.580 22.961 1.00 34.81 116 SER A CA 1
ATOM 832 C C . SER A 1 116 ? 18.431 -3.709 23.182 1.00 38.65 116 SER A C 1
ATOM 833 O O . SER A 1 116 ? 18.231 -4.796 22.632 1.00 39.40 116 SER A O 1
ATOM 836 N N . ASP A 1 117 ? 19.515 -3.457 23.936 1.00 39.20 117 ASP A N 1
ATOM 837 C CA . ASP A 1 117 ? 20.462 -4.548 24.245 1.00 42.53 117 ASP A CA 1
ATOM 838 C C . ASP A 1 117 ? 19.722 -5.560 25.178 1.00 41.36 117 ASP A C 1
ATOM 839 O O . ASP A 1 117 ? 19.641 -6.770 24.910 1.00 41.29 117 ASP A O 1
ATOM 844 N N . ALA A 1 118 ? 19.102 -5.046 26.236 1.00 40.19 118 ALA A N 1
ATOM 845 C CA . ALA A 1 118 ? 18.339 -5.917 27.120 1.00 39.23 118 ALA A CA 1
ATOM 846 C C . ALA A 1 118 ? 17.132 -6.532 26.418 1.00 37.50 118 ALA A C 1
ATOM 847 O O . ALA A 1 118 ? 16.716 -7.651 26.738 1.00 38.88 118 ALA A O 1
ATOM 849 N N . PHE A 1 119 ? 16.554 -5.797 25.483 1.00 35.29 119 PHE A N 1
ATOM 850 C CA . PHE A 1 119 ? 15.234 -6.180 24.957 1.00 33.84 119 PHE A CA 1
ATOM 851 C C . PHE A 1 119 ? 15.381 -7.424 24.056 1.00 36.70 119 PHE A C 1
ATOM 852 O O . PHE A 1 119 ? 14.543 -8.338 24.076 1.00 36.82 119 PHE A O 1
ATOM 860 N N . THR A 1 120 ? 16.468 -7.428 23.307 1.00 38.34 120 THR A N 1
ATOM 861 C CA . THR A 1 120 ? 16.788 -8.478 22.385 1.00 42.54 120 THR A CA 1
ATOM 862 C C . THR A 1 120 ? 17.133 -9.767 23.130 1.00 44.57 120 THR A C 1
ATOM 863 O O . THR A 1 120 ? 16.709 -10.840 22.743 1.00 47.19 120 THR A O 1
ATOM 867 N N . ARG A 1 121 ? 17.882 -9.657 24.212 1.00 45.46 121 ARG A N 1
ATOM 868 C CA . ARG A 1 121 ? 18.252 -10.798 25.017 1.00 47.95 121 ARG A CA 1
ATOM 869 C C . ARG A 1 121 ? 17.057 -11.456 25.655 1.00 47.28 121 ARG A C 1
ATOM 870 O O . ARG A 1 121 ? 17.123 -12.632 26.009 1.00 51.20 121 ARG A O 1
ATOM 878 N N . SER A 1 122 ? 15.986 -10.685 25.821 1.00 43.57 122 SER A N 1
ATOM 879 C CA . SER A 1 122 ? 14.729 -11.149 26.395 1.00 42.99 122 SER A CA 1
ATOM 880 C C . SER A 1 122 ? 13.745 -11.537 25.330 1.00 42.14 122 SER A C 1
ATOM 881 O O . SER A 1 122 ? 12.575 -11.826 25.642 1.00 41.05 122 SER A O 1
ATOM 884 N N . THR A 1 123 ? 14.154 -11.458 24.069 1.00 41.73 123 THR A N 1
ATOM 885 C CA . THR A 1 123 ? 13.183 -11.752 22.991 1.00 41.48 123 THR A CA 1
ATOM 886 C C . THR A 1 123 ? 13.789 -12.688 21.954 1.00 44.18 123 THR A C 1
ATOM 887 O O . THR A 1 123 ? 13.500 -12.555 20.785 1.00 44.52 123 THR A O 1
ATOM 891 N N . THR A 1 124 ? 14.646 -13.611 22.381 1.00 47.97 124 THR A N 1
ATOM 892 C CA . THR A 1 124 ? 15.335 -14.545 21.443 1.00 53.19 124 THR A CA 1
ATOM 893 C C . THR A 1 124 ? 14.492 -15.801 21.124 1.00 55.90 124 THR A C 1
ATOM 894 O O . THR A 1 124 ? 13.433 -15.994 21.708 1.00 54.48 124 THR A O 1
ATOM 898 N N . THR A 1 125 ? 14.981 -16.666 20.237 1.00 60.08 125 THR A N 1
ATOM 899 C CA . THR A 1 125 ? 14.196 -17.844 19.842 1.00 63.76 125 THR A CA 1
ATOM 900 C C . THR A 1 125 ? 13.940 -18.813 21.009 1.00 67.34 125 THR A C 1
ATOM 901 O O . THR A 1 125 ? 13.128 -19.726 20.898 1.00 69.14 125 THR A O 1
ATOM 905 N N . SER A 1 126 ? 14.624 -18.591 22.131 1.00 68.69 126 SER A N 1
ATOM 906 C CA . SER A 1 126 ? 14.379 -19.354 23.345 1.00 71.35 126 SER A CA 1
ATOM 907 C C . SER A 1 126 ? 12.979 -19.110 23.931 1.00 68.29 126 SER A C 1
ATOM 908 O O . SER A 1 126 ? 12.417 -19.994 24.561 1.00 71.58 126 SER A O 1
ATOM 911 N N . MET A 1 127 ? 12.417 -17.925 23.720 1.00 63.56 127 MET A N 1
ATOM 912 C CA A MET A 1 127 ? 11.104 -17.498 24.209 0.50 60.59 127 MET A CA 1
ATOM 913 C CA B MET A 1 127 ? 11.076 -17.708 24.268 0.50 61.31 127 MET A CA 1
ATOM 914 C C . MET A 1 127 ? 9.983 -17.795 23.204 1.00 60.62 127 MET A C 1
ATOM 915 O O . MET A 1 127 ? 8.805 -17.522 23.473 1.00 60.02 127 MET A O 1
ATOM 924 N N . ASP A 1 128 ? 10.367 -18.285 22.026 1.00 62.26 128 ASP A N 1
ATOM 925 C CA . ASP A 1 128 ? 9.454 -18.546 20.924 1.00 62.57 128 ASP A CA 1
ATOM 926 C C . ASP A 1 128 ? 8.289 -19.477 21.266 1.00 64.30 128 ASP A C 1
ATOM 927 O O . ASP A 1 128 ? 7.161 -19.243 20.802 1.00 62.20 128 ASP A O 1
ATOM 932 N N . ASP A 1 129 ? 8.577 -20.535 22.039 1.00 67.13 129 ASP A N 1
ATOM 933 C CA . ASP A 1 129 ? 7.574 -21.519 22.491 1.00 68.52 129 ASP A CA 1
ATOM 934 C C . ASP A 1 129 ? 6.407 -20.848 23.211 1.00 64.62 129 ASP A C 1
ATOM 935 O O . ASP A 1 129 ? 5.242 -21.222 23.046 1.00 65.30 129 ASP A O 1
ATOM 940 N N . ILE A 1 130 ? 6.704 -19.827 23.992 1.00 61.12 130 ILE A N 1
ATOM 941 C CA . ILE A 1 130 ? 5.644 -19.184 24.732 1.00 58.49 130 ILE A CA 1
ATOM 942 C C . ILE A 1 130 ? 4.835 -18.191 23.854 1.00 54.49 130 ILE A C 1
ATOM 943 O O . ILE A 1 130 ? 3.668 -17.896 24.158 1.00 52.23 130 ILE A O 1
ATOM 948 N N . VAL A 1 131 ? 5.433 -17.706 22.762 1.00 51.99 131 VAL A N 1
ATOM 949 C CA . VAL A 1 131 ? 4.688 -16.877 21.804 1.00 48.84 131 VAL A CA 1
ATOM 950 C C . VAL A 1 131 ? 3.670 -17.740 21.074 1.00 50.41 131 VAL A C 1
ATOM 951 O O . VAL A 1 131 ? 2.495 -17.366 20.953 1.00 49.04 131 VAL A O 1
ATOM 955 N N . LEU A 1 132 ? 4.137 -18.891 20.595 1.00 53.95 132 LEU A N 1
ATOM 956 C CA . LEU A 1 132 ? 3.303 -19.886 19.944 1.00 56.47 132 LEU A CA 1
ATOM 957 C C . LEU A 1 132 ? 2.147 -20.337 20.838 1.00 57.23 132 LEU A C 1
ATOM 958 O O . LEU A 1 132 ? 1.016 -20.456 20.373 1.00 58.07 132 LEU A O 1
ATOM 963 N N . SER A 1 133 ? 2.447 -20.595 22.107 1.00 57.45 133 SER A N 1
ATOM 964 C CA . SER A 1 133 ? 1.462 -21.055 23.077 1.00 58.52 133 SER A CA 1
ATOM 965 C C . SER A 1 133 ? 0.347 -20.026 23.213 1.00 55.23 133 SER A C 1
ATOM 966 O O . SER A 1 133 ? -0.850 -20.352 23.104 1.00 55.63 133 SER A O 1
ATOM 969 N N . ALA A 1 134 ? 0.751 -18.773 23.434 1.00 51.22 134 ALA A N 1
ATOM 970 C CA . ALA A 1 134 ? -0.178 -17.661 23.471 1.00 47.65 134 ALA A CA 1
ATOM 971 C C . ALA A 1 134 ? -0.946 -17.523 22.142 1.00 46.98 134 ALA A C 1
ATOM 972 O O . ALA A 1 134 ? -2.175 -17.318 22.160 1.00 46.98 134 ALA A O 1
ATOM 974 N N . ALA A 1 135 ? -0.259 -17.641 20.999 1.00 46.84 135 ALA A N 1
ATOM 975 C CA . ALA A 1 135 ? -0.968 -17.471 19.694 1.00 46.65 135 ALA A CA 1
ATOM 976 C C . ALA A 1 135 ? -2.014 -18.572 19.523 1.00 49.79 135 ALA A C 1
ATOM 977 O O . ALA A 1 135 ? -3.188 -18.282 19.231 1.00 48.40 135 ALA A O 1
ATOM 979 N N . SER A 1 136 ? -1.597 -19.827 19.744 1.00 53.50 136 SER A N 1
ATOM 980 C CA . SER A 1 136 ? -2.500 -20.944 19.521 1.00 57.83 136 SER A CA 1
ATOM 981 C C . SER A 1 136 ? -3.670 -20.940 20.482 1.00 58.37 136 SER A C 1
ATOM 982 O O . SER A 1 136 ? -4.769 -21.238 20.070 1.00 59.99 136 SER A O 1
ATOM 985 N N . SER A 1 137 ? -3.454 -20.591 21.746 1.00 57.85 137 SER A N 1
ATOM 986 C CA . SER A 1 137 ? -4.588 -20.469 22.673 1.00 58.55 137 SER A CA 1
ATOM 987 C C . SER A 1 137 ? -5.620 -19.464 22.159 1.00 55.71 137 SER A C 1
ATOM 988 O O . SER A 1 137 ? -6.832 -19.729 22.226 1.00 57.40 137 SER A O 1
ATOM 991 N N . ALA A 1 138 ? -5.130 -18.322 21.660 1.00 51.67 138 ALA A N 1
ATOM 992 C CA . ALA A 1 138 ? -5.982 -17.220 21.183 1.00 48.31 138 ALA A CA 1
ATOM 993 C C . ALA A 1 138 ? -6.738 -17.660 19.941 1.00 49.72 138 ALA A C 1
ATOM 994 O O . ALA A 1 138 ? -7.965 -17.502 19.856 1.00 49.00 138 ALA A O 1
ATOM 996 N N . VAL A 1 139 ? -5.996 -18.233 18.993 1.00 50.46 139 VAL A N 1
ATOM 997 C CA . VAL A 1 139 ? -6.582 -18.744 17.770 1.00 52.20 139 VAL A CA 1
ATOM 998 C C . VAL A 1 139 ? -7.677 -19.745 18.121 1.00 56.18 139 VAL A C 1
ATOM 999 O O 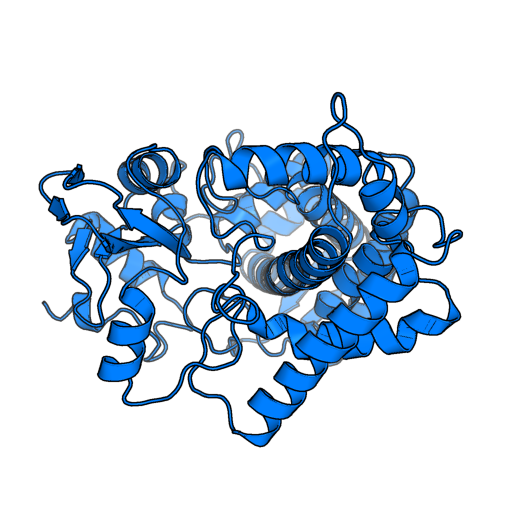. VAL A 1 139 ? -8.733 -19.737 17.492 1.00 57.02 139 VAL A O 1
ATOM 1003 N N . ARG A 1 140 ? -7.438 -20.554 19.158 1.00 58.48 140 ARG A N 1
ATOM 1004 C CA . ARG A 1 140 ? -8.423 -21.504 19.690 1.00 63.07 140 ARG A CA 1
ATOM 1005 C C . ARG A 1 140 ? -9.651 -20.841 20.335 1.00 62.11 140 ARG A C 1
ATOM 1006 O O . ARG A 1 140 ? -10.772 -21.312 20.177 1.00 63.01 140 ARG A O 1
ATOM 1014 N N . HIS A 1 141 ? -9.425 -19.748 21.064 1.00 59.85 141 HIS A N 1
ATOM 1015 C CA . HIS A 1 141 ? -10.514 -19.003 21.728 1.00 60.52 141 HIS A CA 1
ATOM 1016 C C . HIS A 1 141 ? -11.511 -18.368 20.757 1.00 58.62 141 HIS A C 1
ATOM 1017 O O . HIS A 1 141 ? -12.703 -18.232 21.079 1.00 59.57 141 HIS A O 1
ATOM 1024 N N . LEU A 1 142 ? -11.031 -18.037 19.558 1.00 55.99 142 LEU A N 1
ATOM 1025 C CA . LEU A 1 142 ? -11.847 -17.484 18.465 1.00 56.73 142 LEU A CA 1
ATOM 1026 C C . LEU A 1 142 ? -13.155 -18.216 18.092 1.00 60.78 142 LEU A C 1
ATOM 1027 O O . LEU A 1 142 ? -14.099 -17.556 17.659 1.00 59.91 142 LEU A O 1
ATOM 1032 N N . GLU A 1 143 ? -13.221 -19.553 18.235 1.00 64.39 143 GLU A N 1
ATOM 1033 C CA . GLU A 1 143 ? -14.451 -20.256 17.882 1.00 68.61 143 GLU A CA 1
ATOM 1034 C C . GLU A 1 143 ? -15.568 -20.168 18.923 1.00 70.54 143 GLU A C 1
ATOM 1035 O O . GLU A 1 143 ? -16.703 -20.517 18.630 1.00 72.59 143 GLU A O 1
ATOM 1041 N N . HIS A 1 144 ? -15.250 -19.715 20.129 1.00 69.05 144 HIS A N 1
ATOM 1042 C CA . HIS A 1 144 ? -16.251 -19.631 21.197 1.00 71.67 144 HIS A CA 1
ATOM 1043 C C . HIS A 1 144 ? -16.106 -18.360 21.986 1.00 68.50 144 HIS A C 1
ATOM 1044 O O . HIS A 1 144 ? -16.104 -18.345 23.226 1.00 68.92 144 HIS A O 1
ATOM 1051 N N . CYS A 1 145 ? -15.979 -17.271 21.247 1.00 64.64 145 CYS A N 1
ATOM 1052 C CA . CYS A 1 145 ? -15.970 -15.972 21.841 1.00 62.46 145 CYS A CA 1
ATOM 1053 C C . CYS A 1 145 ? -17.161 -15.207 21.305 1.00 62.32 145 CYS A C 1
ATOM 1054 O O . CYS A 1 145 ? -17.722 -15.567 20.273 1.00 62.56 145 CYS A O 1
ATOM 1057 N N . THR A 1 146 ? -17.553 -14.169 22.036 1.00 61.90 146 THR A N 1
ATOM 1058 C CA . THR A 1 146 ? -18.545 -13.207 21.582 1.00 61.23 146 THR A CA 1
ATOM 1059 C C . THR A 1 146 ? -17.849 -12.000 20.937 1.00 56.78 146 THR A C 1
ATOM 1060 O O . THR A 1 146 ? -18.255 -11.525 19.879 1.00 56.91 146 THR A O 1
ATOM 1064 N N . ASP A 1 147 ? -16.796 -11.513 21.588 1.00 53.51 147 ASP A N 1
ATOM 1065 C CA . ASP A 1 147 ? -16.035 -10.375 21.099 1.00 49.22 147 ASP A CA 1
ATOM 1066 C C . ASP A 1 147 ? -14.580 -10.768 20.953 1.00 46.73 147 ASP A C 1
ATOM 1067 O O . ASP A 1 147 ? -13.914 -11.088 21.939 1.00 45.97 147 ASP A O 1
ATOM 1072 N N . ALA A 1 148 ? -14.105 -10.769 19.706 1.00 45.51 148 ALA A N 1
ATOM 1073 C CA . ALA A 1 148 ? -12.735 -11.136 19.395 1.00 43.23 148 ALA A CA 1
ATOM 1074 C C . ALA A 1 148 ? -11.795 -10.061 19.846 1.00 40.15 148 ALA A C 1
ATOM 1075 O O . ALA A 1 148 ? -10.600 -10.341 20.010 1.00 39.97 148 ALA A O 1
ATOM 1077 N N . VAL A 1 149 ? -12.280 -8.823 20.036 1.00 38.77 149 VAL A N 1
ATOM 1078 C CA . VAL A 1 149 ? -11.363 -7.804 20.568 1.00 35.98 149 VAL A CA 1
ATOM 1079 C C . VAL A 1 149 ? -10.962 -8.067 22.021 1.00 36.74 149 VAL A C 1
ATOM 1080 O O . VAL A 1 149 ? -9.755 -8.198 22.315 1.00 35.96 149 VAL A O 1
ATOM 1084 N N . SER A 1 150 ? -11.937 -8.185 22.912 1.00 38.39 150 SER A N 1
ATOM 1085 C CA . SER A 1 150 ? -11.629 -8.313 24.335 1.00 39.71 150 SER A CA 1
ATOM 1086 C C . SER A 1 150 ? -11.293 -9.730 24.800 1.00 41.77 150 SER A C 1
ATOM 1087 O O . SER A 1 150 ? -10.721 -9.904 25.879 1.00 42.11 150 SER A O 1
ATOM 1090 N N . GLU A 1 151 ? -11.648 -10.739 24.008 1.00 42.66 151 GLU A N 1
ATOM 1091 C CA . GLU A 1 151 ? -11.414 -12.123 24.415 1.00 45.11 151 GLU A CA 1
ATOM 1092 C C . GLU A 1 151 ? -10.215 -12.752 23.720 1.00 43.91 151 GLU A C 1
ATOM 1093 O O . GLU A 1 151 ? -9.670 -13.772 24.183 1.00 46.14 151 GLU A O 1
ATOM 1099 N N . VAL A 1 152 ? -9.755 -12.130 22.644 1.00 40.62 152 VAL A N 1
ATOM 1100 C CA . VAL A 1 152 ? -8.725 -12.761 21.847 1.00 39.89 152 VAL A CA 1
ATOM 1101 C C . VAL A 1 152 ? -7.600 -11.843 21.448 1.00 37.27 152 VAL A C 1
ATOM 1102 O O . VAL A 1 152 ? -6.424 -12.176 21.609 1.00 36.85 152 VAL A O 1
ATOM 1106 N N . ALA A 1 153 ? -7.926 -10.723 20.840 1.00 35.34 153 ALA A N 1
ATOM 1107 C CA . ALA A 1 153 ? -6.833 -9.856 20.427 1.00 33.71 153 ALA A CA 1
ATOM 1108 C C . ALA A 1 153 ? -6.164 -9.220 21.629 1.00 32.97 153 ALA A C 1
ATOM 1109 O O . ALA A 1 153 ? -4.931 -9.137 21.681 1.00 30.84 153 ALA A O 1
ATOM 1111 N N . GLU A 1 154 ? -6.940 -8.766 22.612 1.00 34.78 154 GLU A N 1
ATOM 1112 C CA . GLU A 1 154 ? -6.272 -7.966 23.654 1.00 34.09 154 GLU A CA 1
ATOM 1113 C C . GLU A 1 154 ? -5.427 -8.832 24.640 1.00 34.87 154 GLU A C 1
ATOM 1114 O O . GLU A 1 154 ? -4.337 -8.394 25.050 1.00 32.83 154 GLU A O 1
ATOM 1120 N N . PRO A 1 155 ? -5.913 -10.054 24.995 1.00 36.02 155 PRO A N 1
ATOM 1121 C CA . PRO A 1 155 ? -5.110 -10.856 25.913 1.00 37.27 155 PRO A CA 1
ATOM 1122 C C . PRO A 1 155 ? -3.818 -11.439 25.329 1.00 37.24 155 PRO A C 1
ATOM 1123 O O . PRO A 1 155 ? -2.880 -11.724 26.092 1.00 37.50 155 PRO A O 1
ATOM 1127 N N . PHE A 1 156 ? -3.743 -11.577 24.008 1.00 35.86 156 PHE A N 1
ATOM 1128 C CA . PHE A 1 156 ? -2.583 -12.217 23.401 1.00 35.73 156 PHE A CA 1
ATOM 1129 C C . PHE A 1 156 ? -1.271 -11.407 23.698 1.00 33.83 156 PHE A C 1
ATOM 1130 O O . PHE A 1 156 ? -0.357 -11.914 24.361 1.00 35.01 156 PHE A O 1
ATOM 1138 N N . PRO A 1 157 ? -1.183 -10.123 23.285 1.00 30.95 157 PRO A N 1
ATOM 1139 C CA . PRO A 1 157 ? 0.008 -9.375 23.713 1.00 29.00 157 PRO A CA 1
ATOM 1140 C C . PRO A 1 157 ? 0.204 -9.216 25.234 1.00 29.23 157 PRO A C 1
ATOM 1141 O O . PRO A 1 157 ? 1.358 -9.134 25.700 1.00 27.36 157 PRO A O 1
ATOM 1145 N N . VAL A 1 158 ? -0.886 -9.147 26.009 1.00 30.86 158 VAL A N 1
ATOM 1146 C CA . VAL A 1 158 ? -0.760 -9.090 27.479 1.00 32.88 158 VAL A CA 1
ATOM 1147 C C . VAL A 1 158 ? -0.078 -10.362 28.006 1.00 36.80 158 VAL A C 1
ATOM 1148 O O . VAL A 1 158 ? 0.736 -10.299 28.917 1.00 38.29 158 VAL A O 1
ATOM 1152 N N . GLU A 1 159 ? -0.410 -11.518 27.447 1.00 38.96 159 GLU A N 1
ATOM 1153 C CA . GLU A 1 159 ? 0.188 -12.732 27.919 1.00 42.94 159 GLU A CA 1
ATOM 1154 C C . GLU A 1 159 ? 1.653 -12.728 27.519 1.00 41.01 159 GLU A C 1
ATOM 1155 O O . GLU A 1 159 ? 2.522 -13.033 28.346 1.00 40.17 159 GLU A O 1
ATOM 1161 N N . VAL A 1 160 ? 1.940 -12.305 26.286 1.00 37.43 160 VAL A N 1
ATOM 1162 C CA . VAL A 1 160 ? 3.324 -12.355 25.784 1.00 36.31 160 VAL A CA 1
ATOM 1163 C C . VAL A 1 160 ? 4.283 -11.421 26.542 1.00 35.88 160 VAL A C 1
ATOM 1164 O O . VAL A 1 160 ? 5.420 -11.812 26.912 1.00 37.15 160 VAL A O 1
ATOM 1168 N N . LEU A 1 161 ? 3.824 -10.193 26.761 1.00 33.87 161 LEU A N 1
ATOM 1169 C CA . LEU A 1 161 ? 4.601 -9.196 27.436 1.00 33.23 161 LEU A CA 1
ATOM 1170 C C . LEU A 1 161 ? 4.835 -9.536 28.901 1.00 34.88 161 LEU A C 1
ATOM 1171 O O . LEU A 1 161 ? 5.949 -9.345 29.421 1.00 35.59 161 LEU A O 1
ATOM 1176 N N . SER A 1 162 ? 3.803 -10.074 29.557 1.00 36.10 162 SER A N 1
ATOM 1177 C CA . SER A 1 162 ? 3.954 -10.605 30.917 1.00 38.80 162 SER A CA 1
ATOM 1178 C C . SER A 1 162 ? 5.125 -11.576 30.986 1.00 41.17 162 SER A C 1
ATOM 1179 O O . SER A 1 162 ? 5.850 -11.605 31.968 1.00 42.43 162 SER A O 1
ATOM 1182 N N . SER A 1 163 ? 5.295 -12.376 29.935 1.00 43.12 163 SER A N 1
ATOM 1183 C CA . SER A 1 163 ? 6.341 -13.407 29.895 1.00 47.37 163 SER A CA 1
ATOM 1184 C C . SER A 1 163 ? 7.713 -12.804 29.514 1.00 46.46 163 SER A C 1
ATOM 1185 O O . SER A 1 163 ? 8.683 -13.081 30.192 1.00 49.15 163 SER A O 1
ATOM 1188 N N . ILE A 1 164 ? 7.772 -11.969 28.460 1.00 43.14 164 ILE A N 1
ATOM 1189 C CA . ILE A 1 164 ? 8.979 -11.172 28.149 1.00 42.36 164 ILE A CA 1
ATOM 1190 C C . ILE A 1 164 ? 9.560 -10.410 29.388 1.00 41.34 164 ILE A C 1
ATOM 1191 O O . ILE A 1 164 ? 10.775 -10.406 29.599 1.00 44.06 164 ILE A O 1
ATOM 1196 N N . LEU A 1 165 ? 8.700 -9.771 30.177 1.00 38.52 165 LEU A N 1
ATOM 1197 C CA . LEU A 1 165 ? 9.105 -8.936 31.326 1.00 38.12 165 LEU A CA 1
ATOM 1198 C C . LEU A 1 165 ? 9.561 -9.714 32.592 1.00 42.01 165 LEU A C 1
ATOM 1199 O O . LEU A 1 165 ? 10.286 -9.180 33.434 1.00 41.28 165 LEU A O 1
ATOM 1204 N N . GLY A 1 166 ? 9.097 -10.961 32.727 1.00 45.16 166 GLY A N 1
ATOM 1205 C CA . GLY A 1 166 ? 9.464 -11.798 33.862 1.00 48.39 166 GLY A CA 1
ATOM 1206 C C . GLY A 1 166 ? 8.580 -11.417 35.023 1.00 49.87 166 GLY A C 1
ATOM 1207 O O . GLY A 1 166 ? 9.047 -11.319 36.164 1.00 51.49 166 GLY A O 1
ATOM 1208 N N . ILE A 1 167 ? 7.297 -11.160 34.731 1.00 48.93 167 ILE A N 1
ATOM 1209 C CA . ILE A 1 167 ? 6.328 -10.907 35.810 1.00 50.00 167 ILE A CA 1
ATOM 1210 C C . ILE A 1 167 ? 6.070 -12.232 36.565 1.00 55.63 167 ILE A C 1
ATOM 1211 O O . ILE A 1 167 ? 5.701 -13.240 35.957 1.00 56.05 167 ILE A O 1
ATOM 1216 N N . PRO A 1 168 ? 6.289 -12.227 37.888 1.00 59.25 168 PRO A N 1
ATOM 1217 C CA . PRO A 1 168 ? 6.129 -13.414 38.748 1.00 65.55 168 PRO A CA 1
ATOM 1218 C C . PRO A 1 168 ? 4.683 -13.888 38.709 1.00 68.35 168 PRO A C 1
ATOM 1219 O O . PRO A 1 168 ? 3.774 -13.067 38.533 1.00 67.39 168 PRO A O 1
ATOM 1223 N N . ASP A 1 169 ? 4.482 -15.193 38.846 1.00 73.30 169 ASP A N 1
ATOM 1224 C CA . ASP A 1 169 ? 3.147 -15.811 38.795 1.00 76.52 169 ASP A CA 1
ATOM 1225 C C . ASP A 1 169 ? 2.059 -15.053 39.582 1.00 76.72 169 ASP A C 1
ATOM 1226 O O . ASP A 1 169 ? 0.954 -14.823 39.063 1.00 75.14 169 ASP A O 1
ATOM 1231 N N . LYS A 1 170 ? 2.394 -14.672 40.816 1.00 78.91 170 LYS A N 1
ATOM 1232 C CA . LYS A 1 170 ? 1.514 -13.932 41.741 1.00 80.94 170 LYS A CA 1
ATOM 1233 C C . LYS A 1 170 ? 1.021 -12.554 41.264 1.00 76.09 170 LYS A C 1
ATOM 1234 O O . LYS A 1 170 ? 0.015 -12.051 41.772 1.00 77.89 170 LYS A O 1
ATOM 1240 N N . ASP A 1 171 ? 1.757 -11.922 40.351 1.00 70.16 171 ASP A N 1
ATOM 1241 C CA . ASP A 1 171 ? 1.450 -10.552 39.929 1.00 65.68 171 ASP A CA 1
ATOM 1242 C C . ASP A 1 171 ? 0.775 -10.505 38.562 1.00 62.61 171 ASP A C 1
ATOM 1243 O O . ASP A 1 171 ? 0.540 -9.414 38.023 1.00 58.80 171 ASP A O 1
ATOM 1248 N N . ARG A 1 172 ? 0.451 -11.673 38.003 1.00 63.83 172 ARG A N 1
ATOM 1249 C CA . ARG A 1 172 ? -0.066 -11.722 36.640 1.00 62.64 172 ARG A CA 1
ATOM 1250 C C . ARG A 1 172 ? -1.414 -11.011 36.514 1.00 61.11 172 ARG A C 1
ATOM 1251 O O . ARG A 1 172 ? -1.602 -10.186 35.600 1.00 56.25 172 ARG A O 1
ATOM 1259 N N . GLY A 1 173 ? -2.319 -11.330 37.445 1.00 64.28 173 GLY A N 1
ATOM 1260 C CA . GLY A 1 173 ? -3.587 -10.635 37.631 1.00 64.08 173 GLY A CA 1
ATOM 1261 C C . GLY A 1 173 ? -3.399 -9.125 37.729 1.00 62.51 173 GLY A C 1
ATOM 1262 O O . GLY A 1 173 ? -4.144 -8.369 37.097 1.00 62.32 173 GLY A O 1
ATOM 1263 N N . ARG A 1 174 ? -2.390 -8.677 38.480 1.00 60.31 174 ARG A N 1
ATOM 1264 C CA . ARG A 1 174 ? -2.141 -7.233 38.679 1.00 56.76 174 ARG A CA 1
ATOM 1265 C C . ARG A 1 174 ? -1.627 -6.583 37.379 1.00 50.74 174 ARG A C 1
ATOM 1266 O O . ARG A 1 174 ? -2.083 -5.515 36.965 1.00 47.74 174 ARG A O 1
ATOM 1274 N N . PHE A 1 175 ? -0.667 -7.239 36.742 1.00 47.61 175 PHE A N 1
ATOM 1275 C CA . PHE A 1 175 ? -0.149 -6.789 35.479 1.00 42.08 175 PHE A CA 1
ATOM 1276 C C . PHE A 1 175 ? -1.204 -6.686 34.367 1.00 40.35 175 PHE A C 1
ATOM 1277 O O . PHE A 1 175 ? -1.216 -5.713 33.593 1.00 37.54 175 PHE A O 1
ATOM 1285 N N . SER A 1 176 ? -2.054 -7.696 34.262 1.00 41.27 176 SER A N 1
ATOM 1286 C CA . SER A 1 176 ? -3.091 -7.715 33.258 1.00 40.31 176 SER A CA 1
ATOM 1287 C C . SER A 1 176 ? -4.114 -6.603 33.523 1.00 40.00 176 SER A C 1
ATOM 1288 O O . SER A 1 176 ? -4.611 -5.987 32.594 1.00 36.73 176 SER A O 1
ATOM 1291 N N . GLU A 1 177 ? -4.429 -6.327 34.782 1.00 42.70 177 GLU A N 1
ATOM 1292 C CA . GLU A 1 177 ? -5.301 -5.173 35.077 1.00 43.91 177 GLU A CA 1
ATOM 1293 C C . GLU A 1 177 ? -4.663 -3.816 34.726 1.00 41.17 177 GLU A C 1
ATOM 1294 O O . GLU A 1 177 ? -5.220 -3.025 33.938 1.00 39.64 177 GLU A O 1
ATOM 1300 N N . TRP A 1 178 ? -3.480 -3.553 35.277 1.00 40.87 178 TRP A N 1
ATOM 1301 C CA . TRP A 1 178 ? -2.693 -2.393 34.818 1.00 38.88 178 TRP A CA 1
ATOM 1302 C C . TRP A 1 178 ? -2.672 -2.298 33.299 1.00 35.06 178 TRP A C 1
ATOM 1303 O O . TRP A 1 178 ? -2.817 -1.208 32.698 1.00 32.91 178 TRP A O 1
ATOM 1314 N N . SER A 1 179 ? -2.491 -3.431 32.646 1.00 34.38 179 SER A N 1
ATOM 1315 C CA . SER A 1 179 ? -2.137 -3.373 31.190 1.00 32.56 179 SER A CA 1
ATOM 1316 C C . SER A 1 179 ? -3.372 -2.927 30.437 1.00 31.22 179 SER A C 1
ATOM 1317 O O . SER A 1 179 ? -3.315 -2.225 29.446 1.00 28.13 179 SER A O 1
ATOM 1320 N N . ASN A 1 180 ? -4.500 -3.260 31.012 1.00 32.87 180 ASN A N 1
ATOM 1321 C CA . ASN A 1 180 ? -5.749 -2.830 30.491 1.00 33.88 180 ASN A CA 1
ATOM 1322 C C . ASN A 1 180 ? -6.021 -1.304 30.635 1.00 33.50 180 ASN A C 1
ATOM 1323 O O . ASN A 1 180 ? -6.437 -0.656 29.680 1.00 32.57 180 ASN A O 1
ATOM 1328 N N . LEU A 1 181 ? -5.901 -0.749 31.853 1.00 34.56 181 LEU A N 1
ATOM 1329 C CA . LEU A 1 181 ? -6.002 0.690 32.082 1.00 33.71 181 LEU A CA 1
ATOM 1330 C C . LEU A 1 181 ? -4.926 1.446 31.265 1.00 32.44 181 LEU A C 1
ATOM 1331 O O . LEU A 1 181 ? -5.154 2.543 30.739 1.00 33.87 181 LEU A O 1
ATOM 1336 N N . VAL A 1 182 ? -3.728 0.917 31.191 1.00 29.61 182 VAL A N 1
ATOM 1337 C CA . VAL A 1 182 ? -2.727 1.760 30.500 1.00 28.60 182 VAL A CA 1
ATOM 1338 C C . VAL A 1 182 ? -2.832 1.730 28.988 1.00 27.90 182 VAL A C 1
ATOM 1339 O O . VAL A 1 182 ? -2.410 2.693 28.374 1.00 29.92 182 VAL A O 1
ATOM 1343 N N . ALA A 1 183 ? -3.407 0.674 28.391 1.00 28.76 183 ALA A N 1
ATOM 1344 C CA . ALA A 1 183 ? -3.347 0.485 26.901 1.00 27.70 183 ALA A CA 1
ATOM 1345 C C . ALA A 1 183 ? -3.730 1.723 26.121 1.00 28.41 183 ALA A C 1
ATOM 1346 O O . ALA A 1 183 ? -3.073 1.981 25.157 1.00 23.41 183 ALA A O 1
ATOM 1348 N N . GLY A 1 184 ? -4.750 2.496 26.543 1.00 28.76 184 GLY A N 1
ATOM 1349 C CA . GLY A 1 184 ? -5.216 3.684 25.742 1.00 31.02 184 GLY A CA 1
ATOM 1350 C C . GLY A 1 184 ? -4.348 4.959 25.877 1.00 34.13 184 GLY A C 1
ATOM 1351 O O . GLY A 1 184 ? -4.525 5.981 25.170 1.00 36.36 184 GLY A O 1
ATOM 1352 N N . VAL A 1 185 ? -3.386 4.887 26.777 1.00 31.68 185 VAL A N 1
ATOM 1353 C CA . VAL A 1 185 ? -2.424 5.929 27.021 1.00 32.28 185 VAL A CA 1
ATOM 1354 C C . VAL A 1 185 ? -1.435 6.035 25.818 1.00 31.24 185 VAL A C 1
ATOM 1355 O O . VAL A 1 185 ? -0.626 6.933 25.755 1.00 33.73 185 VAL A O 1
ATOM 1359 N N . LEU A 1 186 ? -1.591 5.183 24.819 1.00 28.42 186 LEU A N 1
ATOM 1360 C CA . LEU A 1 186 ? -0.775 5.279 23.587 1.00 28.93 186 LEU A CA 1
ATOM 1361 C C . LEU A 1 186 ? -1.381 6.343 22.684 1.00 30.38 186 LEU A C 1
ATOM 1362 O O . LEU A 1 186 ? -0.708 6.948 21.904 1.00 29.64 186 LEU A O 1
ATOM 1367 N N . ASP A 1 187 ? -2.684 6.542 22.772 1.00 32.41 187 ASP A N 1
ATOM 1368 C CA . ASP A 1 187 ? -3.323 7.418 21.818 1.00 35.64 187 ASP A CA 1
ATOM 1369 C C . ASP A 1 187 ? -3.852 8.657 22.538 1.00 38.55 187 ASP A C 1
ATOM 1370 O O . ASP A 1 187 ? -4.009 8.665 23.776 1.00 40.49 187 ASP A O 1
ATOM 1375 N N . ILE A 1 188 ? -4.099 9.717 21.773 1.00 40.14 188 ILE A N 1
ATOM 1376 C CA . ILE A 1 188 ? -4.771 10.884 22.309 1.00 42.01 188 ILE A CA 1
ATOM 1377 C C . ILE A 1 188 ? -6.274 10.716 22.094 1.00 44.66 188 ILE A C 1
ATOM 1378 O O . ILE A 1 188 ? -6.706 10.445 20.978 1.00 45.82 188 ILE A O 1
ATOM 1383 N N . ASN A 1 189 ? -7.063 10.924 23.152 1.00 45.83 189 ASN A N 1
ATOM 1384 C CA . ASN A 1 189 ? -8.520 10.841 23.080 1.00 47.02 189 ASN A CA 1
ATOM 1385 C C . ASN A 1 189 ? -9.137 11.779 24.093 1.00 50.03 189 ASN A C 1
ATOM 1386 O O . ASN A 1 189 ? -9.024 11.530 25.300 1.00 48.57 189 ASN A O 1
ATOM 1391 N N . PHE A 1 190 ? -9.790 12.834 23.600 1.00 51.53 190 PHE A N 1
ATOM 1392 C CA . PHE A 1 190 ? -10.474 13.806 24.422 1.00 55.97 190 PHE A CA 1
ATOM 1393 C C . PHE A 1 190 ? -11.925 13.414 24.613 1.00 59.73 190 PHE A C 1
ATOM 1394 O O . PHE A 1 190 ? -12.776 14.256 24.921 1.00 63.96 190 PHE A O 1
ATOM 1402 N N . ALA A 1 191 ? -12.244 12.151 24.387 1.00 59.33 191 ALA A N 1
ATOM 1403 C CA . ALA A 1 191 ? -13.611 11.695 24.695 1.00 64.17 191 ALA A CA 1
ATOM 1404 C C . ALA A 1 191 ? -13.492 10.675 25.826 1.00 62.34 191 ALA A C 1
ATOM 1405 O O . ALA A 1 191 ? -13.838 9.486 25.658 1.00 60.83 191 ALA A O 1
ATOM 1407 N N . ILE A 1 192 ? -12.971 11.169 26.957 1.00 61.42 192 ILE A N 1
ATOM 1408 C CA . ILE A 1 192 ? -12.606 10.356 28.123 1.00 58.13 192 ILE A CA 1
ATOM 1409 C C . ILE A 1 192 ? -13.058 11.091 29.385 1.00 60.83 192 ILE A C 1
ATOM 1410 O O . ILE A 1 192 ? -12.530 12.144 29.700 1.00 61.54 192 ILE A O 1
ATOM 1415 N N . PRO A 1 193 ? -14.102 10.567 30.059 1.00 62.10 193 PRO A N 1
ATOM 1416 C CA . PRO A 1 193 ? -14.548 11.104 31.347 1.00 65.63 193 PRO A CA 1
ATOM 1417 C C . PRO A 1 193 ? -13.438 11.090 32.397 1.00 64.86 193 PRO A C 1
ATOM 1418 O O . PRO A 1 193 ? -12.417 10.417 32.221 1.00 60.51 193 PRO A O 1
ATOM 1422 N N . LYS A 1 194 ? -13.680 11.848 33.474 1.00 69.76 194 LYS A N 1
ATOM 1423 C CA . LYS A 1 194 ? -12.746 12.195 34.565 1.00 69.70 194 LYS A CA 1
ATOM 1424 C C . LYS A 1 194 ? -12.283 11.024 35.413 1.00 67.40 194 LYS A C 1
ATOM 1425 O O . LYS A 1 194 ? -11.089 10.865 35.645 1.00 64.04 194 LYS A O 1
ATOM 1431 N N . GLU A 1 195 ? -13.255 10.238 35.883 1.00 69.59 195 GLU A N 1
ATOM 1432 C CA . GLU A 1 195 ? -13.031 9.067 36.737 1.00 69.29 195 GLU A CA 1
ATOM 1433 C C . GLU A 1 195 ? -12.135 8.011 36.088 1.00 63.20 195 GLU A C 1
ATOM 1434 O O . GLU A 1 195 ? -11.556 7.176 36.790 1.00 62.57 195 GLU A O 1
ATOM 1440 N N . VAL A 1 196 ? -12.043 8.083 34.753 1.00 59.02 196 VAL A N 1
ATOM 1441 C CA . VAL A 1 196 ? -11.368 7.149 33.883 1.00 53.06 196 VAL A CA 1
ATOM 1442 C C . VAL A 1 196 ? -9.949 7.644 33.619 1.00 49.72 196 VAL A C 1
ATOM 1443 O O . VAL A 1 196 ? -8.994 6.851 33.658 1.00 45.75 196 VAL A O 1
ATOM 1447 N N . ALA A 1 197 ? -9.822 8.952 33.358 1.00 50.70 197 ALA A N 1
ATOM 1448 C CA . ALA A 1 197 ? -8.500 9.627 33.361 1.00 48.83 197 ALA A CA 1
ATOM 1449 C C . ALA A 1 197 ? -7.827 9.285 34.701 1.00 49.07 197 ALA A C 1
ATOM 1450 O O . ALA A 1 197 ? -6.810 8.663 34.721 1.00 46.33 197 ALA A O 1
ATOM 1452 N N . ASP A 1 198 ? -8.457 9.647 35.819 1.00 52.83 198 ASP A N 1
ATOM 1453 C CA . ASP A 1 198 ? -7.987 9.285 37.177 1.00 54.82 198 ASP A CA 1
ATOM 1454 C C . ASP A 1 198 ? -7.628 7.809 37.324 1.00 53.18 198 ASP A C 1
ATOM 1455 O O . ASP A 1 198 ? -6.467 7.478 37.630 1.00 51.61 198 ASP A O 1
ATOM 1460 N N . ARG A 1 199 ? -8.609 6.928 37.084 1.00 53.07 199 ARG A N 1
ATOM 1461 C CA . ARG A 1 199 ? -8.402 5.473 37.115 1.00 51.92 199 ARG A CA 1
ATOM 1462 C C . ARG A 1 199 ? -7.155 5.016 36.313 1.00 47.78 199 ARG A C 1
ATOM 1463 O O . ARG A 1 199 ? -6.483 4.005 36.620 1.00 46.58 199 ARG A O 1
ATOM 1471 N N . ARG A 1 200 ? -6.850 5.784 35.285 1.00 46.29 200 ARG A N 1
ATOM 1472 C CA . ARG A 1 200 ? -5.799 5.434 34.312 1.00 42.01 200 ARG A CA 1
ATOM 1473 C C . ARG A 1 200 ? -4.488 5.992 34.810 1.00 42.38 200 ARG A C 1
ATOM 1474 O O . ARG A 1 200 ? -3.427 5.357 34.695 1.00 41.75 200 ARG A O 1
ATOM 1482 N N . SER A 1 201 ? -4.553 7.225 35.300 1.00 45.26 201 SER A N 1
ATOM 1483 C CA . SER A 1 201 ? -3.478 7.854 36.078 1.00 46.65 201 SER A CA 1
ATOM 1484 C C . SER A 1 201 ? -3.016 7.043 37.272 1.00 46.77 201 SER A C 1
ATOM 1485 O O . SER A 1 201 ? -1.827 6.917 37.508 1.00 44.40 201 SER A O 1
ATOM 1488 N N . ALA A 1 202 ? -3.945 6.516 38.055 1.00 49.52 202 ALA A N 1
ATOM 1489 C CA . ALA A 1 202 ? -3.512 5.662 39.151 1.00 51.66 202 ALA A CA 1
ATOM 1490 C C . ALA A 1 202 ? -2.695 4.511 38.558 1.00 48.86 202 ALA A C 1
ATOM 1491 O O . ALA A 1 202 ? -1.705 4.096 39.129 1.00 51.61 202 ALA A O 1
ATOM 1493 N N . ALA A 1 203 ? -3.045 4.047 37.368 1.00 44.79 203 ALA A N 1
ATOM 1494 C CA . ALA A 1 203 ? -2.446 2.822 36.899 1.00 41.24 203 ALA A CA 1
ATOM 1495 C C . ALA A 1 203 ? -1.051 3.087 36.284 1.00 38.71 203 ALA A C 1
ATOM 1496 O O . ALA A 1 203 ? -0.149 2.218 36.291 1.00 37.21 203 ALA A O 1
ATOM 1498 N N . ILE A 1 204 ? -0.855 4.300 35.781 1.00 37.84 204 ILE A N 1
ATOM 1499 C CA . ILE A 1 204 ? 0.469 4.717 35.432 1.00 38.01 204 ILE A CA 1
ATOM 1500 C C . ILE A 1 204 ? 1.341 4.748 36.681 1.00 42.19 204 ILE A C 1
ATOM 1501 O O . ILE A 1 204 ? 2.495 4.265 36.648 1.00 42.96 204 ILE A O 1
ATOM 1506 N N . GLU A 1 205 ? 0.805 5.294 37.768 1.00 46.75 205 GLU A N 1
ATOM 1507 C CA . GLU A 1 205 ? 1.584 5.489 39.001 1.00 52.53 205 GLU A CA 1
ATOM 1508 C C . GLU A 1 205 ? 1.905 4.158 39.689 1.00 52.95 205 GLU A C 1
ATOM 1509 O O . GLU A 1 205 ? 3.082 3.890 40.002 1.00 52.04 205 GLU A O 1
ATOM 1515 N N . GLU A 1 206 ? 0.864 3.333 39.884 1.00 51.78 206 GLU A N 1
ATOM 1516 C CA . GLU A 1 206 ? 0.996 2.014 40.513 1.00 52.00 206 GLU A CA 1
ATOM 1517 C C . GLU A 1 206 ? 1.893 1.014 39.762 1.00 49.33 206 GLU A C 1
ATOM 1518 O O . GLU A 1 206 ? 2.486 0.151 40.402 1.00 50.86 206 GLU A O 1
ATOM 1524 N N . SER A 1 207 ? 1.995 1.120 38.432 1.00 43.62 207 SER A N 1
ATOM 1525 C CA . SER A 1 207 ? 2.767 0.162 37.649 1.00 41.07 207 SER A CA 1
ATOM 1526 C C . SER A 1 207 ? 4.230 0.628 37.551 1.00 40.12 207 SER A C 1
ATOM 1527 O O . SER A 1 207 ? 5.172 -0.180 37.467 1.00 38.56 207 SER A O 1
ATOM 1530 N N . ILE A 1 208 ? 4.419 1.940 37.598 1.00 40.82 208 ILE A N 1
ATOM 1531 C CA . ILE A 1 208 ? 5.734 2.488 37.796 1.00 42.17 208 ILE A CA 1
ATOM 1532 C C . ILE A 1 208 ? 6.267 2.167 39.219 1.00 45.89 208 ILE A C 1
ATOM 1533 O O . ILE A 1 208 ? 7.452 1.809 39.356 1.00 45.02 208 ILE A O 1
ATOM 1538 N N . ASP A 1 209 ? 5.419 2.297 40.247 1.00 48.06 209 ASP A N 1
ATOM 1539 C CA . ASP A 1 209 ? 5.819 1.939 41.632 1.00 53.30 209 ASP A CA 1
ATOM 1540 C C . ASP A 1 209 ? 6.278 0.481 41.689 1.00 53.58 209 ASP A C 1
ATOM 1541 O O . ASP A 1 209 ? 7.410 0.155 42.127 1.00 54.46 209 ASP A O 1
ATOM 1546 N N . TYR A 1 210 ? 5.379 -0.386 41.231 1.00 51.23 210 TYR A N 1
ATOM 1547 C CA . TYR A 1 210 ? 5.619 -1.806 41.155 1.00 50.50 210 TYR A CA 1
ATOM 1548 C C . TYR A 1 210 ? 6.887 -2.153 40.347 1.00 48.48 210 TYR A C 1
ATOM 1549 O O . TYR A 1 210 ? 7.667 -3.004 40.762 1.00 50.42 210 TYR A O 1
ATOM 1558 N N . PHE A 1 211 ? 7.075 -1.526 39.188 1.00 45.08 211 PHE A N 1
ATOM 1559 C CA . PHE A 1 211 ? 8.257 -1.836 38.352 1.00 42.89 211 PHE A CA 1
ATOM 1560 C C . PHE A 1 211 ? 9.590 -1.526 39.026 1.00 44.03 211 PHE A C 1
ATOM 1561 O O . PHE A 1 211 ? 10.473 -2.369 38.979 1.00 45.71 211 PHE A O 1
ATOM 1569 N N . ARG A 1 212 ? 9.719 -0.356 39.661 1.00 44.96 212 ARG A N 1
ATOM 1570 C CA . ARG A 1 212 ? 10.888 -0.012 40.515 1.00 48.32 212 ARG A CA 1
ATOM 1571 C C . ARG A 1 212 ? 11.259 -1.148 41.472 1.00 50.54 212 ARG A C 1
ATOM 1572 O O . ARG A 1 212 ? 12.361 -1.698 41.427 1.00 50.35 212 ARG A O 1
ATOM 1580 N N . THR A 1 213 ? 10.292 -1.474 42.320 1.00 52.31 213 THR A N 1
ATOM 1581 C CA . THR A 1 213 ? 10.399 -2.444 43.389 1.00 55.91 213 THR A CA 1
ATOM 1582 C C . THR A 1 213 ? 10.800 -3.832 42.879 1.00 56.33 213 THR A C 1
ATOM 1583 O O . THR A 1 213 ? 11.627 -4.493 43.502 1.00 59.20 213 THR A O 1
ATOM 1587 N N . LEU A 1 214 ? 10.211 -4.275 41.764 1.00 54.25 214 LEU A N 1
ATOM 1588 C CA . LEU A 1 214 ? 10.612 -5.548 41.151 1.00 55.26 214 LEU A CA 1
ATOM 1589 C C . LEU A 1 214 ? 12.092 -5.550 40.690 1.00 55.53 214 LEU A C 1
ATOM 1590 O O . LEU A 1 214 ? 12.807 -6.551 40.866 1.00 58.86 214 LEU A O 1
ATOM 1595 N N . ALA A 1 215 ? 12.538 -4.421 40.128 1.00 53.03 215 ALA A N 1
ATOM 1596 C CA . ALA A 1 215 ? 13.925 -4.228 39.675 1.00 51.60 215 ALA A CA 1
ATOM 1597 C C . ALA A 1 215 ? 14.976 -4.188 40.782 1.00 55.15 215 ALA A C 1
ATOM 1598 O O . ALA A 1 215 ? 16.100 -4.666 40.582 1.00 55.48 215 ALA A O 1
ATOM 1600 N N . THR A 1 216 ? 14.645 -3.576 41.921 1.00 57.81 216 THR A N 1
ATOM 1601 C CA . THR A 1 216 ? 15.646 -3.376 42.993 1.00 62.08 216 THR A CA 1
ATOM 1602 C C . THR A 1 216 ? 15.706 -4.606 43.885 1.00 66.43 216 THR A C 1
ATOM 1603 O O . THR A 1 216 ? 16.515 -4.694 44.801 1.00 68.50 216 THR A O 1
ATOM 1607 N N . SER A 1 217 ? 14.825 -5.544 43.602 1.00 67.42 217 SER A N 1
ATOM 1608 C CA . SER A 1 217 ? 14.506 -6.599 44.532 1.00 73.57 217 SER A CA 1
ATOM 1609 C C . SER A 1 217 ? 14.891 -7.894 43.886 1.00 74.12 217 SER A C 1
ATOM 1610 O O . SER A 1 217 ? 14.036 -8.723 43.531 1.00 73.96 217 SER A O 1
ATOM 1613 N N . GLY A 1 218 ? 16.206 -8.012 43.725 1.00 75.25 218 GLY A N 1
ATOM 1614 C CA . GLY A 1 218 ? 16.892 -9.131 43.108 1.00 77.71 218 GLY A CA 1
ATOM 1615 C C . GLY A 1 218 ? 16.096 -9.984 42.153 1.00 77.15 218 GLY A C 1
ATOM 1616 O O . GLY A 1 218 ? 15.695 -9.528 41.047 1.00 73.07 218 GLY A O 1
ATOM 1617 N N . ASN A 1 219 ? 15.853 -11.222 42.597 1.00 81.77 219 ASN A N 1
ATOM 1618 C CA . ASN A 1 219 ? 15.284 -12.261 41.727 1.00 81.63 219 ASN A CA 1
ATOM 1619 C C . ASN A 1 219 ? 13.859 -11.984 41.187 1.00 78.24 219 ASN A C 1
ATOM 1620 O O . ASN A 1 219 ? 12.899 -12.733 41.434 1.00 81.76 219 ASN A O 1
ATOM 1625 N N . ALA A 1 220 ? 13.752 -10.884 40.443 1.00 71.35 220 ALA A N 1
ATOM 1626 C CA . ALA A 1 220 ? 12.786 -10.818 39.381 1.00 67.21 220 ALA A CA 1
ATOM 1627 C C . ALA A 1 220 ? 13.096 -12.100 38.639 1.00 68.10 220 ALA A C 1
ATOM 1628 O O . ALA A 1 220 ? 14.271 -12.472 38.518 1.00 70.20 220 ALA A O 1
ATOM 1630 N N . PRO A 1 221 ? 12.064 -12.816 38.183 1.00 66.85 221 PRO A N 1
ATOM 1631 C CA . PRO A 1 221 ? 12.327 -13.927 37.271 1.00 66.66 221 PRO A CA 1
ATOM 1632 C C . PRO A 1 221 ? 13.239 -13.519 36.104 1.00 62.78 221 PRO A C 1
ATOM 1633 O O . PRO A 1 221 ? 13.416 -12.317 35.842 1.00 58.77 221 PRO A O 1
ATOM 1637 N N . GLU A 1 222 ? 13.808 -14.518 35.425 1.00 64.12 222 GLU A N 1
ATOM 1638 C CA . GLU A 1 222 ? 14.409 -14.333 34.097 1.00 62.92 222 GLU A CA 1
ATOM 1639 C C . GLU A 1 222 ? 13.494 -13.496 33.187 1.00 58.09 222 GLU A C 1
ATOM 1640 O O . GLU A 1 222 ? 12.282 -13.730 33.130 1.00 58.13 222 GLU A O 1
ATOM 1646 N N . GLY A 1 223 ? 14.062 -12.513 32.490 1.00 54.67 223 GLY A N 1
ATOM 1647 C CA . GLY A 1 223 ? 13.266 -11.633 31.615 1.00 48.92 223 GLY A CA 1
ATOM 1648 C C . GLY A 1 223 ? 13.730 -10.188 31.634 1.00 45.65 223 GLY A C 1
ATOM 1649 O O . GLY A 1 223 ? 14.851 -9.902 32.042 1.00 46.09 223 GLY A O 1
ATOM 1650 N N . LEU A 1 224 ? 12.835 -9.282 31.246 1.00 42.31 224 LEU A N 1
ATOM 1651 C CA . LEU A 1 224 ? 13.221 -7.948 30.790 1.00 39.55 224 LEU A CA 1
ATOM 1652 C C . LEU A 1 224 ? 13.561 -7.032 31.924 1.00 39.56 224 LEU A C 1
ATOM 1653 O O . LEU A 1 224 ? 14.583 -6.368 31.866 1.00 39.88 224 LEU A O 1
ATOM 1658 N N . VAL A 1 225 ? 12.711 -7.010 32.960 1.00 40.25 225 VAL A N 1
ATOM 1659 C CA . VAL A 1 225 ? 12.977 -6.221 34.162 1.00 40.93 225 VAL A CA 1
ATOM 1660 C C . VAL A 1 225 ? 14.350 -6.529 34.677 1.00 44.17 225 VAL A C 1
ATOM 1661 O O . VAL A 1 225 ? 15.118 -5.620 34.972 1.00 45.93 225 VAL A O 1
ATOM 1665 N N . ARG A 1 226 ? 14.670 -7.811 34.789 1.00 47.76 226 ARG A N 1
ATOM 1666 C CA . ARG A 1 226 ? 15.949 -8.166 35.372 1.00 51.76 226 ARG A CA 1
ATOM 1667 C C . ARG A 1 226 ? 17.065 -7.724 34.415 1.00 50.40 226 ARG A C 1
ATOM 1668 O O . ARG A 1 226 ? 18.012 -7.103 34.834 1.00 52.01 226 ARG A O 1
ATOM 1676 N N . ARG A 1 227 ? 16.928 -8.006 33.125 1.00 48.82 227 ARG A N 1
ATOM 1677 C CA . ARG A 1 227 ? 17.996 -7.681 32.177 1.00 47.99 227 ARG A CA 1
ATOM 1678 C C . ARG A 1 227 ? 18.247 -6.179 32.023 1.00 44.69 227 ARG A C 1
ATOM 1679 O O . ARG A 1 227 ? 19.377 -5.804 31.745 1.00 46.07 227 ARG A O 1
ATOM 1687 N N . LEU A 1 228 ? 17.203 -5.362 32.206 1.00 40.46 228 LEU A N 1
ATOM 1688 C CA . LEU A 1 228 ? 17.295 -3.897 32.209 1.00 39.92 228 LEU A CA 1
ATOM 1689 C C . LEU A 1 228 ? 18.180 -3.399 33.355 1.00 41.92 228 LEU A C 1
ATOM 1690 O O . LEU A 1 228 ? 18.924 -2.426 33.206 1.00 41.17 228 LEU A O 1
ATOM 1695 N N . SER A 1 229 ? 18.078 -4.074 34.504 1.00 45.53 229 SER A N 1
ATOM 1696 C CA . SER A 1 229 ? 19.059 -3.903 35.612 1.00 48.85 229 SER A CA 1
ATOM 1697 C C . SER A 1 229 ? 20.515 -4.270 35.241 1.00 50.23 229 SER A C 1
ATOM 1698 O O . SER A 1 229 ? 21.428 -3.523 35.584 1.00 50.66 229 SER A O 1
ATOM 1701 N N . GLU A 1 230 ? 20.734 -5.418 34.581 1.00 51.15 230 GLU A N 1
ATOM 1702 C CA . GLU A 1 230 ? 22.114 -5.922 34.324 1.00 53.22 230 GLU A CA 1
ATOM 1703 C C . GLU A 1 230 ? 22.859 -5.255 33.180 1.00 52.58 230 GLU A C 1
ATOM 1704 O O . GLU A 1 230 ? 24.074 -5.395 33.078 1.00 55.24 230 GLU A O 1
ATOM 1710 N N . VAL A 1 231 ? 22.144 -4.567 32.288 1.00 50.43 231 VAL A N 1
ATOM 1711 C CA . VAL A 1 231 ? 22.782 -4.014 31.091 1.00 50.27 231 VAL A CA 1
ATOM 1712 C C . VAL A 1 231 ? 23.825 -2.927 31.433 1.00 50.78 231 VAL A C 1
ATOM 1713 O O . VAL A 1 231 ? 23.547 -2.015 32.206 1.00 49.17 231 VAL A O 1
ATOM 1717 N N . SER A 1 232 ? 25.028 -3.065 30.880 1.00 54.13 232 SER A N 1
ATOM 1718 C CA . SER A 1 232 ? 26.135 -2.139 31.170 1.00 56.38 232 SER A CA 1
ATOM 1719 C C . SER A 1 232 ? 27.032 -1.932 29.953 1.00 57.91 232 SER A C 1
ATOM 1720 O O . SER A 1 232 ? 27.709 -2.878 29.510 1.00 61.46 232 SER A O 1
ATOM 1723 N N . HIS A 1 233 ? 27.048 -0.693 29.438 1.00 56.41 233 HIS A N 1
ATOM 1724 C CA . HIS A 1 233 ? 27.820 -0.324 28.230 1.00 58.00 233 HIS A CA 1
ATOM 1725 C C . HIS A 1 233 ? 29.040 0.519 28.578 1.00 59.67 233 HIS A C 1
ATOM 1726 O O . HIS A 1 233 ? 29.074 1.724 28.304 1.00 58.26 233 HIS A O 1
ATOM 1733 N N . GLY A 1 234 ? 30.042 -0.116 29.185 1.00 62.33 234 GLY A N 1
ATOM 1734 C CA . GLY A 1 234 ? 31.286 0.548 29.621 1.00 65.38 234 GLY A CA 1
ATOM 1735 C C . GLY A 1 234 ? 31.029 1.524 30.758 1.00 63.73 234 GLY A C 1
ATOM 1736 O O . GLY A 1 234 ? 31.296 2.718 30.640 1.00 63.66 234 GLY A O 1
ATOM 1737 N N . GLY A 1 235 ? 30.460 1.025 31.848 1.00 62.52 235 GLY A N 1
ATOM 1738 C CA . GLY A 1 235 ? 30.123 1.881 32.992 1.00 60.89 235 GLY A CA 1
ATOM 1739 C C . GLY A 1 235 ? 28.754 2.526 32.912 1.00 56.89 235 GLY A C 1
ATOM 1740 O O . GLY A 1 235 ? 28.194 2.922 33.951 1.00 55.61 235 GLY A O 1
ATOM 1741 N N . ASP A 1 236 ? 28.202 2.634 31.693 1.00 54.38 236 ASP A N 1
ATOM 1742 C CA . ASP A 1 236 ? 26.921 3.300 31.516 1.00 50.89 236 ASP A CA 1
ATOM 1743 C C . ASP A 1 236 ? 25.787 2.311 31.685 1.00 48.43 236 ASP A C 1
ATOM 1744 O O . ASP A 1 236 ? 25.843 1.186 31.183 1.00 49.16 236 ASP A O 1
ATOM 1749 N N . GLN A 1 237 ? 24.742 2.739 32.385 1.00 46.13 237 GLN A N 1
ATOM 1750 C CA . GLN A 1 237 ? 23.699 1.826 32.781 1.00 43.99 237 GLN A CA 1
ATOM 1751 C C . GLN A 1 237 ? 22.394 2.566 33.153 1.00 40.96 237 GLN A C 1
ATOM 1752 O O . GLN A 1 237 ? 22.411 3.726 33.539 1.00 40.82 237 GLN A O 1
ATOM 1758 N N . LEU A 1 238 ? 21.262 1.904 32.985 1.00 39.21 238 LEU A N 1
ATOM 1759 C CA . LEU A 1 238 ? 19.981 2.556 33.324 1.00 37.18 238 LEU A CA 1
ATOM 1760 C C . LEU A 1 238 ? 19.863 2.757 34.815 1.00 38.93 238 LEU A C 1
ATOM 1761 O O . LEU A 1 238 ? 20.151 1.829 35.576 1.00 40.76 238 LEU A O 1
ATOM 1766 N N . SER A 1 239 ? 19.475 3.967 35.225 1.00 39.34 239 SER A N 1
ATOM 1767 C CA . SER A 1 239 ? 18.987 4.193 36.565 1.00 42.28 239 SER A CA 1
ATOM 1768 C C . SER A 1 239 ? 17.763 3.306 36.827 1.00 41.78 239 SER A C 1
ATOM 1769 O O . SER A 1 239 ? 17.305 2.597 35.937 1.00 40.24 239 SER A O 1
ATOM 1772 N N . VAL A 1 240 ? 17.221 3.378 38.043 1.00 43.93 240 VAL A N 1
ATOM 1773 C CA . VAL A 1 240 ? 16.097 2.558 38.450 1.00 44.18 240 VAL A CA 1
ATOM 1774 C C . VAL A 1 240 ? 14.754 3.218 38.041 1.00 43.07 240 VAL A C 1
ATOM 1775 O O . VAL A 1 240 ? 13.787 2.525 37.674 1.00 43.02 240 VAL A O 1
ATOM 1779 N N . ASP A 1 241 ? 14.681 4.546 38.050 1.00 42.59 241 ASP A N 1
ATOM 1780 C CA . ASP A 1 241 ? 13.516 5.199 37.440 1.00 41.32 241 ASP A CA 1
ATOM 1781 C C . ASP A 1 241 ? 13.482 5.024 35.901 1.00 37.40 241 ASP A C 1
ATOM 1782 O O . ASP A 1 241 ? 12.405 4.952 35.326 1.00 35.63 241 ASP A O 1
ATOM 1787 N N . GLU A 1 242 ? 14.656 4.952 35.252 1.00 35.38 242 GLU A N 1
ATOM 1788 C CA . GLU A 1 242 ? 14.725 4.688 33.813 1.00 32.98 242 GLU A CA 1
ATOM 1789 C C . GLU A 1 242 ? 14.199 3.285 33.503 1.00 32.20 242 GLU A C 1
ATOM 1790 O O . GLU A 1 242 ? 13.409 3.132 32.567 1.00 31.96 242 GLU A O 1
ATOM 1796 N N . ILE A 1 243 ? 14.550 2.299 34.342 1.00 33.76 243 ILE A N 1
ATOM 1797 C CA . ILE A 1 243 ? 14.144 0.891 34.200 1.00 34.20 243 ILE A CA 1
ATOM 1798 C C . ILE A 1 243 ? 12.623 0.757 34.347 1.00 33.91 243 ILE A C 1
ATOM 1799 O O . ILE A 1 243 ? 11.984 0.054 33.580 1.00 33.60 243 ILE A O 1
ATOM 1804 N N . ALA A 1 244 ? 12.044 1.457 35.306 1.00 35.68 244 ALA A N 1
ATOM 1805 C CA . ALA A 1 244 ? 10.602 1.372 35.564 1.00 35.44 244 ALA A CA 1
ATOM 1806 C C . ALA A 1 244 ? 9.789 2.104 34.491 1.00 35.81 244 ALA A C 1
ATOM 1807 O O . ALA A 1 244 ? 8.731 1.609 34.044 1.00 35.67 244 ALA A O 1
ATOM 1809 N N . ALA A 1 245 ? 10.271 3.276 34.060 1.00 35.50 245 ALA A N 1
ATOM 1810 C CA . ALA A 1 245 ? 9.605 3.993 32.973 1.00 34.00 245 ALA A CA 1
ATOM 1811 C C . ALA A 1 245 ? 9.597 3.248 31.615 1.00 32.58 245 ALA A C 1
ATOM 1812 O O . ALA A 1 245 ? 8.551 3.209 30.948 1.00 34.72 245 ALA A O 1
ATOM 1814 N N . THR A 1 246 ? 10.740 2.658 31.247 1.00 30.35 246 THR A N 1
ATOM 1815 C CA . THR A 1 246 ? 10.884 1.690 30.173 1.00 28.65 246 THR A CA 1
ATOM 1816 C C . THR A 1 246 ? 9.967 0.470 30.265 1.00 28.11 246 THR A C 1
ATOM 1817 O O . THR A 1 246 ? 9.338 0.059 29.281 1.00 28.41 246 THR A O 1
ATOM 1821 N N . CYS A 1 247 ? 9.902 -0.151 31.420 1.00 30.10 247 CYS A N 1
ATOM 1822 C CA . CYS A 1 247 ? 8.879 -1.220 31.600 1.00 30.41 247 CYS A CA 1
ATOM 1823 C C . CYS A 1 247 ? 7.455 -0.797 31.221 1.00 29.33 247 CYS A C 1
ATOM 1824 O O . CYS A 1 247 ? 6.763 -1.501 30.441 1.00 26.69 247 CYS A O 1
ATOM 1827 N N . LEU A 1 248 ? 7.030 0.359 31.731 1.00 29.94 248 LEU A N 1
ATOM 1828 C CA . LEU A 1 248 ? 5.697 0.907 31.402 1.00 29.25 248 LEU A CA 1
ATOM 1829 C C . LEU A 1 248 ? 5.619 1.194 29.885 1.00 27.87 248 LEU A C 1
ATOM 1830 O O . LEU A 1 248 ? 4.584 0.938 29.255 1.00 25.52 248 LEU A O 1
ATOM 1835 N N . LEU A 1 249 ? 6.701 1.749 29.302 1.00 28.35 249 LEU A N 1
ATOM 1836 C CA . LEU A 1 249 ? 6.640 2.148 27.889 1.00 27.20 249 LEU A CA 1
ATOM 1837 C C . LEU A 1 249 ? 6.382 0.916 27.022 1.00 26.93 249 LEU A C 1
ATOM 1838 O O . LEU A 1 249 ? 5.518 0.896 26.119 1.00 28.19 249 LEU A O 1
ATOM 1843 N N . ILE A 1 250 ? 7.137 -0.126 27.322 1.00 27.38 250 ILE A N 1
ATOM 1844 C CA . ILE A 1 250 ? 6.978 -1.410 26.701 1.00 25.82 250 ILE A CA 1
ATOM 1845 C C . ILE A 1 250 ? 5.614 -2.059 26.923 1.00 26.76 250 ILE A C 1
ATOM 1846 O O . ILE A 1 250 ? 5.074 -2.652 25.997 1.00 27.64 250 ILE A O 1
ATOM 1851 N N . THR A 1 251 ? 5.041 -1.902 28.107 1.00 26.28 251 THR A N 1
ATOM 1852 C CA . THR A 1 251 ? 3.689 -2.407 28.376 1.00 26.59 251 THR A CA 1
ATOM 1853 C C . THR A 1 251 ? 2.607 -1.667 27.584 1.00 26.44 251 THR A C 1
ATOM 1854 O O . THR A 1 251 ? 1.536 -2.265 27.309 1.00 30.57 251 THR A O 1
ATOM 1858 N N . VAL A 1 252 ? 2.826 -0.373 27.265 1.00 23.92 252 VAL A N 1
ATOM 1859 C CA . VAL A 1 252 ? 1.850 0.402 26.516 1.00 21.13 252 VAL A CA 1
ATOM 1860 C C . VAL A 1 252 ? 2.151 0.189 24.989 1.00 21.32 252 VAL A C 1
ATOM 1861 O O . VAL A 1 252 ? 1.273 -0.175 24.171 1.00 20.80 252 VAL A O 1
ATOM 1865 N N . ALA A 1 253 ? 3.406 0.453 24.606 1.00 19.82 253 ALA A N 1
ATOM 1866 C CA . ALA A 1 253 ? 3.809 0.321 23.237 1.00 20.26 253 ALA A CA 1
ATOM 1867 C C . ALA A 1 253 ? 3.300 -0.925 22.554 1.00 20.01 253 ALA A C 1
ATOM 1868 O O . ALA A 1 253 ? 2.698 -0.815 21.507 1.00 22.34 253 ALA A O 1
ATOM 1870 N N . GLY A 1 254 ? 3.414 -2.087 23.164 1.00 21.82 254 GLY A N 1
ATOM 1871 C CA . GLY A 1 254 ? 3.070 -3.357 22.468 1.00 22.60 254 GLY A CA 1
ATOM 1872 C C . GLY A 1 254 ? 1.652 -3.896 22.578 1.00 24.61 254 GLY A C 1
ATOM 1873 O O . GLY A 1 254 ? 1.317 -4.947 21.994 1.00 24.17 254 GLY A O 1
ATOM 1874 N N . GLN A 1 255 ? 0.803 -3.202 23.318 1.00 23.88 255 GLN A N 1
ATOM 1875 C CA . GLN A 1 255 ? -0.565 -3.677 23.488 1.00 25.29 255 GLN A CA 1
ATOM 1876 C C . GLN A 1 255 ? -1.517 -3.320 22.326 1.00 24.63 255 GLN A C 1
ATOM 1877 O O . GLN A 1 255 ? -1.959 -4.187 21.618 1.00 24.05 255 GLN A O 1
ATOM 1883 N N . GLU A 1 256 ? -1.855 -2.036 22.145 1.00 25.36 256 GLU A N 1
ATOM 1884 C CA . GLU A 1 256 ? -2.931 -1.705 21.207 1.00 26.63 256 GLU A CA 1
ATOM 1885 C C . GLU A 1 256 ? -2.489 -1.779 19.766 1.00 25.55 256 GLU A C 1
ATOM 1886 O O . GLU A 1 256 ? -3.311 -2.038 18.907 1.00 25.92 256 GLU A O 1
ATOM 1892 N N . THR A 1 257 ? -1.205 -1.551 19.518 1.00 23.56 257 THR A N 1
ATOM 1893 C CA . THR A 1 257 ? -0.629 -1.776 18.203 1.00 25.53 257 THR A CA 1
ATOM 1894 C C . THR A 1 257 ? -0.854 -3.247 17.792 1.00 25.64 257 THR A C 1
ATOM 1895 O O . THR A 1 257 ? -1.252 -3.506 16.670 1.00 26.63 257 THR A O 1
ATOM 1899 N N . THR A 1 258 ? -0.598 -4.186 18.708 1.00 24.64 258 THR A N 1
ATOM 1900 C CA . THR A 1 258 ? -0.703 -5.620 18.409 1.00 25.78 258 THR A CA 1
ATOM 1901 C C . THR A 1 258 ? -2.184 -6.014 18.401 1.00 25.94 258 THR A C 1
ATOM 1902 O O . THR A 1 258 ? -2.641 -6.670 17.456 1.00 26.78 258 THR A O 1
ATOM 1906 N N . SER A 1 259 ? -2.949 -5.598 19.418 1.00 26.35 259 SER A N 1
ATOM 1907 C CA . SER A 1 259 ? -4.357 -6.023 19.408 1.00 27.95 259 SER A CA 1
ATOM 1908 C C . SER A 1 259 ? -5.102 -5.418 18.226 1.00 28.12 259 SER A C 1
ATOM 1909 O O . SER A 1 259 ? -5.915 -6.101 17.636 1.00 30.86 259 SER A O 1
ATOM 1912 N N . ASN A 1 260 ? -4.845 -4.154 17.884 1.00 26.60 260 ASN A N 1
ATOM 1913 C CA . ASN A 1 260 ? -5.533 -3.534 16.750 1.00 27.54 260 ASN A CA 1
ATOM 1914 C C . ASN A 1 260 ? -5.247 -4.329 15.489 1.00 27.57 260 ASN A C 1
ATOM 1915 O O . ASN A 1 260 ? -6.117 -4.524 14.685 1.00 29.43 260 ASN A O 1
ATOM 1920 N N . THR A 1 261 ? -4.004 -4.749 15.317 1.00 26.43 261 THR A N 1
ATOM 1921 C CA . THR A 1 261 ? -3.599 -5.503 14.155 1.00 27.79 261 THR A CA 1
ATOM 1922 C C . THR A 1 261 ? -4.212 -6.895 14.047 1.00 29.57 261 THR A C 1
ATOM 1923 O O . THR A 1 261 ? -4.456 -7.349 12.958 1.00 32.47 261 THR A O 1
ATOM 1927 N N . ILE A 1 262 ? -4.404 -7.592 15.167 1.00 29.87 262 ILE A N 1
ATOM 1928 C CA . ILE A 1 262 ? -5.113 -8.845 15.177 1.00 31.18 262 ILE A CA 1
ATOM 1929 C C . ILE A 1 262 ? -6.554 -8.603 14.679 1.00 32.70 262 ILE A C 1
ATOM 1930 O O . ILE A 1 262 ? -7.071 -9.378 13.854 1.00 33.35 262 ILE A O 1
ATOM 1935 N N . GLY A 1 263 ? -7.204 -7.543 15.199 1.00 30.98 263 GLY A N 1
ATOM 1936 C CA . GLY A 1 263 ? -8.581 -7.220 14.769 1.00 33.09 263 GLY A CA 1
ATOM 1937 C C . GLY A 1 263 ? -8.695 -6.872 13.289 1.00 33.98 263 GLY A C 1
ATOM 1938 O O . GLY A 1 263 ? -9.518 -7.437 12.577 1.00 36.11 263 GLY A O 1
ATOM 1939 N N . ASN A 1 264 ? -7.838 -5.955 12.848 1.00 33.24 264 ASN A N 1
ATOM 1940 C CA . ASN A 1 264 ? -7.702 -5.564 11.448 1.00 34.92 264 ASN A CA 1
ATOM 1941 C C . ASN A 1 264 ? -7.327 -6.737 10.529 1.00 36.93 264 ASN A C 1
ATOM 1942 O O . ASN A 1 264 ? -7.795 -6.795 9.421 1.00 38.73 264 ASN A O 1
ATOM 1947 N N . MET A 1 265 ? -6.469 -7.650 10.998 1.00 37.38 265 MET A N 1
ATOM 1948 C CA . MET A 1 265 ? -6.103 -8.840 10.210 1.00 40.08 265 MET A CA 1
ATOM 1949 C C . MET A 1 265 ? -7.339 -9.655 9.916 1.00 41.79 265 MET A C 1
ATOM 1950 O O . MET A 1 265 ? -7.603 -10.039 8.765 1.00 44.03 265 MET A O 1
ATOM 1955 N N . LEU A 1 266 ? -8.100 -9.889 10.977 1.00 41.23 266 LEU A N 1
ATOM 1956 C CA . LEU A 1 266 ? -9.396 -10.569 10.926 1.00 42.52 266 LEU A CA 1
ATOM 1957 C C . LEU A 1 266 ? -10.401 -9.943 9.915 1.00 43.10 266 LEU A C 1
ATOM 1958 O O . LEU A 1 266 ? -10.868 -10.609 8.989 1.00 44.66 266 LEU A O 1
ATOM 1963 N N . ILE A 1 267 ? -10.679 -8.650 10.090 1.00 42.19 267 ILE A N 1
ATOM 1964 C CA . ILE A 1 267 ? -11.522 -7.868 9.182 1.00 42.26 267 ILE A CA 1
ATOM 1965 C C . ILE A 1 267 ? -11.043 -8.021 7.741 1.00 43.65 267 ILE A C 1
ATOM 1966 O O . ILE A 1 267 ? -11.842 -8.176 6.855 1.00 45.07 267 ILE A O 1
ATOM 1971 N N . THR A 1 268 ? -9.728 -7.951 7.522 1.00 43.16 268 THR A N 1
ATOM 1972 C CA . THR A 1 268 ? -9.157 -8.018 6.156 1.00 44.52 268 THR A CA 1
ATOM 1973 C C . THR A 1 268 ? -9.266 -9.404 5.479 1.00 47.54 268 THR A C 1
ATOM 1974 O O . THR A 1 268 ? -9.618 -9.506 4.306 1.00 50.60 268 THR A O 1
ATOM 1978 N N . PHE A 1 269 ? -8.987 -10.481 6.197 1.00 47.50 269 PHE A N 1
ATOM 1979 C CA . PHE A 1 269 ? -9.242 -11.810 5.611 1.00 51.24 269 PHE A CA 1
ATOM 1980 C C . PHE A 1 269 ? -10.734 -12.168 5.461 1.00 52.77 269 PHE A C 1
ATOM 1981 O O . PHE A 1 269 ? -11.081 -13.037 4.665 1.00 57.35 269 PHE A O 1
ATOM 1989 N N . SER A 1 270 ? -11.610 -11.490 6.197 1.00 51.31 270 SER A N 1
ATOM 1990 C CA . SER A 1 270 ? -13.059 -11.625 6.046 1.00 53.00 270 SER A CA 1
ATOM 1991 C C . SER A 1 270 ? -13.467 -10.975 4.727 1.00 55.88 270 SER A C 1
ATOM 1992 O O . SER A 1 270 ? -14.242 -11.529 3.936 1.00 58.15 270 SER A O 1
ATOM 1995 N N . ARG A 1 271 ? -12.911 -9.796 4.489 1.00 55.00 271 ARG A N 1
ATOM 1996 C CA . ARG A 1 271 ? -13.204 -9.067 3.276 1.00 57.63 271 ARG A CA 1
ATOM 1997 C C . ARG A 1 271 ? -12.537 -9.647 2.023 1.00 60.13 271 ARG A C 1
ATOM 1998 O O . ARG A 1 271 ? -13.005 -9.393 0.925 1.00 62.93 271 ARG A O 1
ATOM 2006 N N . HIS A 1 272 ? -11.446 -10.407 2.175 1.00 60.44 272 HIS A N 1
ATOM 2007 C CA . HIS A 1 272 ? -10.714 -10.965 1.003 1.00 63.23 272 HIS A CA 1
ATOM 2008 C C . HIS A 1 272 ? -10.400 -12.433 1.181 1.00 64.59 272 HIS A C 1
ATOM 2009 O O . HIS A 1 272 ? -9.238 -12.810 1.407 1.00 63.56 272 HIS A O 1
ATOM 2016 N N . ALA A 1 273 ? -11.424 -13.283 1.055 1.00 66.24 273 ALA A N 1
ATOM 2017 C CA . ALA A 1 273 ? -11.324 -14.695 1.471 1.00 67.12 273 ALA A CA 1
ATOM 2018 C C . ALA A 1 273 ? -10.308 -15.466 0.649 1.00 70.26 273 ALA A C 1
ATOM 2019 O O . ALA A 1 273 ? -9.753 -16.473 1.093 1.00 70.43 273 ALA A O 1
ATOM 2021 N N . ASP A 1 274 ? -10.075 -14.970 -0.560 1.00 73.55 274 ASP A N 1
ATOM 2022 C CA . ASP A 1 274 ? -9.156 -15.584 -1.512 1.00 77.02 274 ASP A CA 1
ATOM 2023 C C . ASP A 1 274 ? -7.699 -15.435 -1.046 1.00 74.28 274 ASP A C 1
ATOM 2024 O O . ASP A 1 274 ? -6.904 -16.346 -1.244 1.00 76.08 274 ASP A O 1
ATOM 2029 N N . GLN A 1 275 ? -7.366 -14.290 -0.439 1.00 69.89 275 GLN A N 1
ATOM 2030 C CA . GLN A 1 275 ? -5.999 -14.003 0.027 1.00 68.16 275 GLN A CA 1
ATOM 2031 C C . GLN A 1 275 ? -5.663 -14.900 1.214 1.00 66.59 275 GLN A C 1
ATOM 2032 O O . GLN A 1 275 ? -4.509 -15.302 1.416 1.00 66.39 275 GLN A O 1
ATOM 2038 N N . PHE A 1 276 ? -6.690 -15.175 2.016 1.00 65.25 276 PHE A N 1
ATOM 2039 C CA . PHE A 1 276 ? -6.590 -16.099 3.129 1.00 64.72 276 PHE A CA 1
ATOM 2040 C C . PHE A 1 276 ? -6.353 -17.500 2.593 1.00 69.16 276 PHE A C 1
ATOM 2041 O O . PHE A 1 276 ? -5.441 -18.184 3.047 1.00 69.17 276 PHE A O 1
ATOM 2049 N N . GLU A 1 277 ? -7.168 -17.901 1.609 1.00 73.43 277 GLU A N 1
ATOM 2050 C CA . GLU A 1 277 ? -7.018 -19.190 0.942 1.00 78.84 277 GLU A CA 1
ATOM 2051 C C . GLU A 1 277 ? -5.569 -19.426 0.478 1.00 80.77 277 GLU A C 1
ATOM 2052 O O . GLU A 1 277 ? -5.008 -20.513 0.697 1.00 83.51 277 GLU A O 1
ATOM 2058 N N . GLN A 1 278 ? -4.968 -18.392 -0.118 1.00 80.20 278 GLN A N 1
ATOM 2059 C CA . GLN A 1 278 ? -3.546 -18.375 -0.495 1.00 82.08 278 GLN A CA 1
ATOM 2060 C C . GLN A 1 278 ? -2.615 -18.737 0.667 1.00 80.17 278 GLN A C 1
ATOM 2061 O O . GLN A 1 278 ? -1.693 -19.532 0.487 1.00 83.31 278 GLN A O 1
ATOM 2067 N N . VAL A 1 279 ? -2.856 -18.148 1.845 1.00 74.48 279 VAL A N 1
ATOM 2068 C CA . VAL A 1 279 ? -2.019 -18.394 3.025 1.00 72.72 279 VAL A CA 1
ATOM 2069 C C . VAL A 1 279 ? -2.084 -19.865 3.512 1.00 75.59 279 VAL A C 1
ATOM 2070 O O . VAL A 1 279 ? -1.023 -20.553 3.722 1.00 77.72 279 VAL A O 1
ATOM 2074 N N . ARG A 1 280 ? -3.316 -20.327 3.809 1.00 76.62 280 ARG A N 1
ATOM 2075 C CA . ARG A 1 280 ? -3.562 -21.723 4.222 1.00 80.77 280 ARG A CA 1
ATOM 2076 C C . ARG A 1 280 ? -3.010 -22.764 3.210 1.00 85.96 280 ARG A C 1
ATOM 2077 O O . ARG A 1 280 ? -2.549 -23.860 3.607 1.00 88.60 280 ARG A O 1
ATOM 2085 N N . ALA A 1 281 ? -3.048 -22.408 1.919 1.00 87.42 281 ALA A N 1
ATOM 2086 C CA . ALA A 1 281 ? -2.473 -23.251 0.865 1.00 93.10 281 ALA A CA 1
ATOM 2087 C C . ALA A 1 281 ? -0.983 -23.004 0.580 1.00 93.90 281 ALA A C 1
ATOM 2088 O O . ALA A 1 281 ? -0.313 -23.906 0.094 1.00 99.02 281 ALA A O 1
ATOM 2090 N N . ASN A 1 282 ? -0.471 -21.805 0.869 1.00 88.93 282 ASN A N 1
ATOM 2091 C CA . ASN A 1 282 ? 0.954 -21.482 0.655 1.00 89.90 282 ASN A CA 1
ATOM 2092 C C . ASN A 1 282 ? 1.608 -20.884 1.892 1.00 84.92 282 ASN A C 1
ATOM 2093 O O . ASN A 1 282 ? 1.759 -19.663 1.978 1.00 81.17 282 ASN A O 1
ATOM 2098 N N . PRO A 1 283 ? 2.030 -21.734 2.839 1.00 85.24 283 PRO A N 1
ATOM 2099 C CA . PRO A 1 283 ? 2.501 -21.253 4.154 1.00 80.91 283 PRO A CA 1
ATOM 2100 C C . PRO A 1 283 ? 3.853 -20.543 4.145 1.00 80.67 283 PRO A C 1
ATOM 2101 O O . PRO A 1 283 ? 4.189 -19.881 5.128 1.00 75.83 283 PRO A O 1
ATOM 2105 N N . GLN A 1 284 ? 4.606 -20.655 3.051 1.00 84.93 284 GLN A N 1
ATOM 2106 C CA . GLN A 1 284 ? 5.847 -19.887 2.891 1.00 86.07 284 GLN A CA 1
ATOM 2107 C C . GLN A 1 284 ? 5.585 -18.371 2.730 1.00 83.24 284 GLN A C 1
ATOM 2108 O O . GLN A 1 284 ? 6.512 -17.564 2.764 1.00 82.84 284 GLN A O 1
ATOM 2114 N N . PHE A 1 285 ? 4.320 -17.998 2.562 1.00 69.71 285 PHE A N 1
ATOM 2115 C CA . PHE A 1 285 ? 3.946 -16.589 2.417 1.00 68.39 285 PHE A CA 1
ATOM 2116 C C . PHE A 1 285 ? 3.496 -15.925 3.732 1.00 62.51 285 PHE A C 1
ATOM 2117 O O . PHE A 1 285 ? 3.204 -14.731 3.743 1.00 60.07 285 PHE A O 1
ATOM 2125 N N . ILE A 1 286 ? 3.492 -16.687 4.836 1.00 62.58 286 ILE A N 1
ATOM 2126 C CA . ILE A 1 286 ? 3.015 -16.219 6.151 1.00 59.35 286 ILE A CA 1
ATOM 2127 C C . ILE A 1 286 ? 3.669 -14.922 6.600 1.00 56.29 286 ILE A C 1
ATOM 2128 O O . ILE A 1 286 ? 3.003 -14.082 7.183 1.00 52.57 286 ILE A O 1
ATOM 2133 N N . GLU A 1 287 ? 4.965 -14.764 6.330 1.00 57.64 287 GLU A N 1
ATOM 2134 C CA . GLU A 1 287 ? 5.639 -13.541 6.738 1.00 55.75 287 GLU A CA 1
ATOM 2135 C C . GLU A 1 287 ? 5.264 -12.361 5.843 1.00 53.72 287 GLU A C 1
ATOM 2136 O O . GLU A 1 287 ? 5.021 -11.256 6.341 1.00 53.25 287 GLU A O 1
ATOM 2142 N N . ASN A 1 288 ? 5.158 -12.619 4.550 1.00 54.87 288 ASN A N 1
ATOM 2143 C CA . ASN A 1 288 ? 4.787 -11.607 3.550 1.00 54.81 288 ASN A CA 1
ATOM 2144 C C . ASN A 1 288 ? 3.365 -11.088 3.742 1.00 51.10 288 ASN A C 1
ATOM 2145 O O . ASN A 1 288 ? 3.098 -9.918 3.493 1.00 48.72 288 ASN A O 1
ATOM 2150 N N . ALA A 1 289 ? 2.483 -11.982 4.193 1.00 50.25 289 ALA A N 1
ATOM 2151 C CA . ALA A 1 289 ? 1.088 -11.686 4.529 1.00 47.41 289 ALA A CA 1
ATOM 2152 C C . ALA A 1 289 ? 0.947 -10.820 5.732 1.00 43.96 289 ALA A C 1
ATOM 2153 O O . ALA A 1 289 ? 0.015 -10.004 5.816 1.00 42.87 289 ALA A O 1
ATOM 2155 N N . VAL A 1 290 ? 1.826 -11.041 6.708 1.00 42.72 290 VAL A N 1
ATOM 2156 C CA . VAL A 1 290 ? 1.815 -10.237 7.913 1.00 38.46 290 VAL A CA 1
ATOM 2157 C C . VAL A 1 290 ? 2.239 -8.789 7.598 1.00 37.13 290 VAL A C 1
ATOM 2158 O O . VAL A 1 290 ? 1.512 -7.846 7.916 1.00 36.04 290 VAL A O 1
ATOM 2162 N N . ALA A 1 291 ? 3.389 -8.632 6.937 1.00 38.47 291 ALA A N 1
ATOM 2163 C CA . ALA A 1 291 ? 3.854 -7.338 6.413 1.00 38.80 291 ALA A CA 1
ATOM 2164 C C . ALA A 1 291 ? 2.786 -6.608 5.581 1.00 39.95 291 ALA A C 1
ATOM 2165 O O . ALA A 1 291 ? 2.703 -5.371 5.612 1.00 40.55 291 ALA A O 1
ATOM 2167 N N . GLU A 1 292 ? 1.987 -7.378 4.844 1.00 40.46 292 GLU A N 1
ATOM 2168 C CA . GLU A 1 292 ? 0.918 -6.862 3.989 1.00 42.35 292 GLU A CA 1
ATOM 2169 C C . GLU A 1 292 ? -0.307 -6.374 4.772 1.00 40.98 292 GLU A C 1
ATOM 2170 O O . GLU A 1 292 ? -0.811 -5.280 4.501 1.00 41.75 292 GLU A O 1
ATOM 2176 N N . VAL A 1 293 ? -0.795 -7.178 5.713 1.00 39.02 293 VAL A N 1
ATOM 2177 C CA . VAL A 1 293 ? -1.807 -6.707 6.658 1.00 37.61 293 VAL A CA 1
ATOM 2178 C C . VAL A 1 293 ? -1.336 -5.359 7.231 1.00 36.23 293 VAL A C 1
ATOM 2179 O O . VAL A 1 293 ? -2.034 -4.328 7.144 1.00 36.99 293 VAL A O 1
ATOM 2183 N N . LEU A 1 294 ? -0.117 -5.347 7.746 1.00 36.49 294 LEU A N 1
ATOM 2184 C CA . LEU A 1 294 ? 0.404 -4.180 8.472 1.00 34.15 294 LEU A CA 1
ATOM 2185 C C . LEU A 1 294 ? 0.486 -2.975 7.543 1.00 35.54 294 LEU A C 1
ATOM 2186 O O . LEU A 1 294 ? 0.255 -1.827 7.992 1.00 34.55 294 LEU A O 1
ATOM 2191 N N . ARG A 1 295 ? 0.776 -3.250 6.262 1.00 36.35 295 ARG A N 1
ATOM 2192 C CA . ARG A 1 295 ? 0.768 -2.223 5.213 1.00 38.81 295 ARG A CA 1
ATOM 2193 C C . ARG A 1 295 ? -0.652 -1.724 4.874 1.00 39.58 295 ARG A C 1
ATOM 2194 O O . ARG A 1 295 ? -0.894 -0.516 4.867 1.00 39.43 295 ARG A O 1
ATOM 2202 N N . PHE A 1 296 ? -1.547 -2.668 4.568 1.00 40.19 296 PHE A N 1
ATOM 2203 C CA . PHE A 1 296 ? -2.947 -2.404 4.177 1.00 41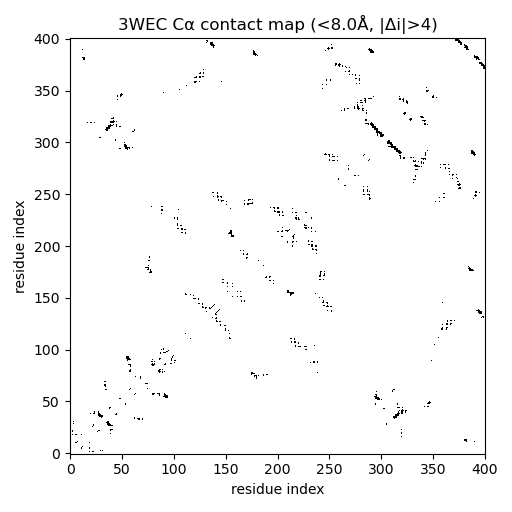.47 296 PHE A CA 1
ATOM 2204 C C . PHE A 1 296 ? -3.773 -1.847 5.329 1.00 39.67 296 PHE A C 1
ATOM 2205 O O . PHE A 1 296 ? -4.630 -1.006 5.124 1.00 41.90 296 PHE A O 1
ATOM 2213 N N . GLU A 1 297 ? -3.563 -2.356 6.538 1.00 37.23 297 GLU A N 1
ATOM 2214 C CA . GLU A 1 297 ? -4.347 -1.878 7.664 1.00 35.97 297 GLU A CA 1
ATOM 2215 C C . GLU A 1 297 ? -3.446 -1.688 8.890 1.00 33.63 297 GLU A C 1
ATOM 2216 O O . GLU A 1 297 ? -3.487 -2.494 9.811 1.00 32.88 297 GLU A O 1
ATOM 2222 N N . PRO A 1 298 ? -2.651 -0.604 8.906 1.00 32.73 298 PRO A N 1
ATOM 2223 C CA . PRO A 1 298 ? -1.676 -0.419 9.997 1.00 30.58 298 PRO A CA 1
ATOM 2224 C C . PRO A 1 298 ? -2.393 -0.062 11.273 1.00 29.56 298 PRO A C 1
ATOM 2225 O O . PRO A 1 298 ? -3.488 0.492 11.218 1.00 31.45 298 PRO A O 1
ATOM 2229 N N . PRO A 1 299 ? -1.831 -0.431 12.442 1.00 28.28 299 PRO A N 1
ATOM 2230 C CA . PRO A 1 299 ? -2.598 -0.116 13.653 1.00 26.94 299 PRO A CA 1
ATOM 2231 C C . PRO A 1 299 ? -2.446 1.370 14.035 1.00 27.91 299 PRO A C 1
ATOM 2232 O O . PRO A 1 299 ? -3.360 1.961 14.660 1.00 27.92 299 PRO A O 1
ATOM 2236 N N . ALA A 1 300 ? -1.304 1.960 13.660 1.00 26.66 300 ALA A N 1
ATOM 2237 C CA . ALA A 1 300 ? -1.090 3.380 13.820 1.00 28.67 300 ALA A CA 1
ATOM 2238 C C . ALA A 1 300 ? -1.122 4.073 12.453 1.00 29.96 300 ALA A C 1
ATOM 2239 O O . ALA A 1 300 ? -0.262 3.814 11.624 1.00 29.59 300 ALA A O 1
ATOM 2241 N N . HIS A 1 301 ? -2.100 4.949 12.239 1.00 31.70 301 HIS A N 1
ATOM 2242 C CA . HIS A 1 301 ? -2.197 5.741 10.987 1.00 35.87 301 HIS A CA 1
ATOM 2243 C C . HIS A 1 301 ? -1.272 6.930 10.951 1.00 37.77 301 HIS A C 1
ATOM 2244 O O . HIS A 1 301 ? -0.969 7.449 9.871 1.00 39.15 301 HIS A O 1
ATOM 2251 N N . GLU A 1 302 ? -0.841 7.379 12.134 1.00 38.87 302 GLU A N 1
ATOM 2252 C CA . GLU A 1 302 ? 0.197 8.420 12.237 1.00 42.55 302 GLU A CA 1
ATOM 2253 C C . GLU A 1 302 ? 1.372 8.225 13.209 1.00 41.59 302 GLU A C 1
ATOM 2254 O O . GLU A 1 302 ? 1.245 7.584 14.265 1.00 38.76 302 GLU A O 1
ATOM 2260 N N . ALA A 1 303 ? 2.522 8.758 12.782 1.00 41.84 303 ALA A N 1
ATOM 2261 C CA . ALA A 1 303 ? 3.702 8.968 13.613 1.00 41.20 303 ALA A CA 1
ATOM 2262 C C . ALA A 1 303 ? 3.864 10.502 13.750 1.00 43.63 303 ALA A C 1
ATOM 2263 O O . ALA A 1 303 ? 3.426 11.243 12.868 1.00 44.93 303 ALA A O 1
ATOM 2265 N N . GLY A 1 304 ? 4.470 10.983 14.836 1.00 42.79 304 GLY A N 1
ATOM 2266 C CA . GLY A 1 304 ? 4.604 12.431 15.038 1.00 44.97 304 GLY A CA 1
ATOM 2267 C C . GLY A 1 304 ? 6.046 12.929 15.029 1.00 44.80 304 GLY A C 1
ATOM 2268 O O . GLY A 1 304 ? 6.935 12.222 15.504 1.00 42.43 304 GLY A O 1
ATOM 2269 N N . ARG A 1 305 ? 6.280 14.123 14.478 1.00 46.97 305 ARG A N 1
ATOM 2270 C CA . ARG A 1 305 ? 7.589 14.765 14.552 1.00 48.87 305 ARG A CA 1
ATOM 2271 C C . ARG A 1 305 ? 7.478 16.237 14.907 1.00 52.59 305 ARG A C 1
ATOM 2272 O O . ARG A 1 305 ? 6.422 16.849 14.744 1.00 54.33 305 ARG A O 1
ATOM 2280 N N . ILE A 1 306 ? 8.590 16.771 15.410 1.00 53.58 306 ILE A N 1
ATOM 2281 C CA . ILE A 1 306 ? 8.765 18.169 15.687 1.00 57.61 306 ILE A CA 1
ATOM 2282 C C . ILE A 1 306 ? 9.986 18.555 14.876 1.00 60.45 306 ILE A C 1
ATOM 2283 O O . ILE A 1 306 ? 11.021 17.882 14.956 1.00 59.01 306 ILE A O 1
ATOM 2288 N N . ALA A 1 307 ? 9.856 19.611 14.075 1.00 64.65 307 ALA A N 1
ATOM 2289 C CA . ALA A 1 307 ? 11.004 20.179 13.384 1.00 68.36 307 ALA A CA 1
ATOM 2290 C C . ALA A 1 307 ? 11.932 20.845 14.397 1.00 70.45 307 ALA A C 1
ATOM 2291 O O . ALA A 1 307 ? 11.504 21.663 15.216 1.00 72.18 307 ALA A O 1
ATOM 2293 N N . LEU A 1 308 ? 13.208 20.480 14.331 1.00 71.04 308 LEU A N 1
ATOM 2294 C CA . LEU A 1 308 ? 14.229 21.058 15.189 1.00 73.99 308 LEU A CA 1
ATOM 2295 C C . LEU A 1 308 ? 14.875 22.241 14.492 1.00 80.74 308 LEU A C 1
ATOM 2296 O O . LEU A 1 308 ? 15.767 22.896 15.047 1.00 83.96 308 LEU A O 1
ATOM 2301 N N . GLU A 1 309 ? 14.403 22.508 13.274 1.00 84.20 309 GLU A N 1
ATOM 2302 C CA . GLU A 1 309 ? 15.012 23.485 12.369 1.00 90.74 309 GLU A CA 1
ATOM 2303 C C . GLU A 1 309 ? 14.024 23.832 11.245 1.00 93.92 309 GLU A C 1
ATOM 2304 O O . GLU A 1 309 ? 13.316 22.945 10.729 1.00 90.77 309 GLU A O 1
ATOM 2310 N N . ASP A 1 310 ? 13.991 25.121 10.867 1.00 100.13 310 ASP A N 1
ATOM 2311 C CA . ASP A 1 310 ? 13.205 25.596 9.728 1.00 103.51 310 ASP A CA 1
ATOM 2312 C C . ASP A 1 310 ? 13.634 24.811 8.481 1.00 103.70 310 ASP A C 1
ATOM 2313 O O . ASP A 1 310 ? 14.820 24.495 8.297 1.00 103.88 310 ASP A O 1
ATOM 2318 N N . CYS A 1 311 ? 12.662 24.465 7.644 1.00 104.14 311 CYS A N 1
ATOM 2319 C CA . CYS A 1 311 ? 12.839 23.331 6.752 1.00 103.20 311 CYS A CA 1
ATOM 2320 C C . CYS A 1 311 ? 11.957 23.420 5.527 1.00 106.07 311 CYS A C 1
ATOM 2321 O O . CYS A 1 311 ? 10.993 24.200 5.489 1.00 109.74 311 CYS A O 1
ATOM 2324 N N . GLU A 1 312 ? 12.304 22.612 4.518 1.00 105.97 312 GLU A N 1
ATOM 2325 C CA . GLU A 1 312 ? 11.559 22.560 3.271 1.00 108.01 312 GLU A CA 1
ATOM 2326 C C . GLU A 1 312 ? 11.323 21.089 2.965 1.00 103.05 312 GLU A C 1
ATOM 2327 O O . GLU A 1 312 ? 12.276 20.310 2.876 1.00 100.45 312 GLU A O 1
ATOM 2333 N N . VAL A 1 313 ? 10.056 20.693 2.863 1.00 101.24 313 VAL A N 1
ATOM 2334 C CA . VAL A 1 313 ? 9.737 19.336 2.403 1.00 98.19 313 VAL A CA 1
ATOM 2335 C C . VAL A 1 313 ? 8.702 19.339 1.282 1.00 100.86 313 VAL A C 1
ATOM 2336 O O . VAL A 1 313 ? 7.492 19.192 1.510 1.00 98.75 313 VAL A O 1
ATOM 2340 N N . SER A 1 314 ? 9.216 19.515 0.064 1.00 106.89 314 SER A N 1
ATOM 2341 C CA . SER A 1 314 ? 8.403 19.499 -1.138 1.00 110.44 314 SER A CA 1
ATOM 2342 C C . SER A 1 314 ? 7.540 20.766 -1.183 1.00 113.54 314 SER A C 1
ATOM 2343 O O . SER A 1 314 ? 6.311 20.705 -1.026 1.00 112.79 314 SER A O 1
ATOM 2346 N N . GLY A 1 315 ? 8.203 21.916 -1.355 1.00 116.78 315 GLY A N 1
ATOM 2347 C CA . GLY A 1 315 ? 7.518 23.204 -1.510 1.00 120.21 315 GLY A CA 1
ATOM 2348 C C . GLY A 1 315 ? 6.660 23.636 -0.331 1.00 116.58 315 GLY A C 1
ATOM 2349 O O . GLY A 1 315 ? 5.930 24.625 -0.418 1.00 119.84 315 GLY A O 1
ATOM 2350 N N . ALA A 1 316 ? 6.733 22.877 0.763 1.00 110.04 316 ALA A N 1
ATOM 2351 C CA . ALA A 1 316 ? 6.080 23.239 2.018 1.00 106.66 316 ALA A CA 1
ATOM 2352 C C . ALA A 1 316 ? 7.114 23.811 2.995 1.00 106.20 316 ALA A C 1
ATOM 2353 O O . ALA A 1 316 ? 8.275 23.342 3.065 1.00 104.32 316 ALA A O 1
ATOM 2355 N N . ASN A 1 317 ? 6.676 24.828 3.746 1.00 108.01 317 ASN A N 1
ATOM 2356 C CA . ASN A 1 317 ? 7.588 25.655 4.537 1.00 109.52 317 ASN A CA 1
ATOM 2357 C C . ASN A 1 317 ? 7.365 25.553 6.045 1.00 104.78 317 ASN A C 1
ATOM 2358 O O . ASN A 1 317 ? 6.538 26.273 6.618 1.00 106.99 317 ASN A O 1
ATOM 2363 N N . ILE A 1 318 ? 8.143 24.680 6.683 1.00 99.11 318 ILE A N 1
ATOM 2364 C CA . ILE A 1 318 ? 7.916 24.305 8.086 1.00 93.79 318 ILE A CA 1
ATOM 2365 C C . ILE A 1 318 ? 8.855 25.027 9.051 1.00 94.27 318 ILE A C 1
ATOM 2366 O O . ILE A 1 318 ? 10.055 25.148 8.808 1.00 95.25 318 ILE A O 1
ATOM 2371 N N . THR A 1 319 ? 8.267 25.520 10.136 1.00 93.69 319 THR A N 1
ATOM 2372 C CA . THR A 1 319 ? 8.902 26.478 11.030 1.00 96.49 319 THR A CA 1
ATOM 2373 C C . THR A 1 319 ? 9.336 25.771 12.309 1.00 91.96 319 THR A C 1
ATOM 2374 O O . THR A 1 319 ? 8.563 25.010 12.876 1.00 87.57 319 THR A O 1
ATOM 2378 N N . LYS A 1 320 ? 10.562 26.042 12.759 1.00 92.91 320 LYS A N 1
ATOM 2379 C CA . LYS A 1 320 ? 11.120 25.460 13.984 1.00 88.85 320 LYS A CA 1
ATOM 2380 C C . LYS A 1 320 ? 10.061 25.273 15.076 1.00 85.65 320 LYS A C 1
ATOM 2381 O O . LYS A 1 320 ? 9.408 26.234 15.497 1.00 88.55 320 LYS A O 1
ATOM 2387 N N . GLY A 1 321 ? 9.872 24.031 15.523 1.00 78.98 321 GLY A N 1
ATOM 2388 C CA . GLY A 1 321 ? 8.893 23.781 16.564 1.00 76.56 321 GLY A CA 1
ATOM 2389 C C . GLY A 1 321 ? 7.487 23.466 16.063 1.00 75.51 321 GLY A C 1
ATOM 2390 O O . GLY A 1 321 ? 6.565 23.276 16.873 1.00 74.61 321 GLY A O 1
ATOM 2391 N N . ASP A 1 322 ? 7.300 23.399 14.746 1.00 75.77 322 ASP A N 1
ATOM 2392 C CA . ASP A 1 322 ? 6.017 22.947 14.211 1.00 74.33 322 ASP A CA 1
ATOM 2393 C C . ASP A 1 322 ? 5.919 21.436 14.400 1.00 68.81 322 ASP A C 1
ATOM 2394 O O . ASP A 1 322 ? 6.917 20.711 14.257 1.00 66.16 322 ASP A O 1
ATOM 2399 N N . ALA A 1 323 ? 4.711 20.983 14.725 1.00 67.27 323 ALA A N 1
ATOM 2400 C CA . ALA A 1 323 ? 4.372 19.561 14.782 1.00 63.06 323 ALA A CA 1
ATOM 2401 C C . ALA A 1 323 ? 4.002 19.064 13.385 1.00 63.11 323 ALA A C 1
ATOM 2402 O O . ALA A 1 323 ? 3.345 19.772 12.612 1.00 67.32 323 ALA A O 1
ATOM 2404 N N . VAL A 1 324 ? 4.452 17.861 13.062 1.00 59.88 324 VAL A N 1
ATOM 2405 C CA . VAL A 1 324 ? 4.225 17.243 11.767 1.00 59.90 324 VAL A CA 1
ATOM 2406 C C . VAL A 1 324 ? 3.672 15.849 12.023 1.00 57.17 324 VAL A C 1
ATOM 2407 O O . VAL A 1 324 ? 4.270 15.039 12.746 1.00 54.86 324 VAL A O 1
ATOM 2411 N N . MET A 1 325 ? 2.510 15.605 11.444 1.00 58.03 325 MET A N 1
ATOM 2412 C CA . MET A 1 325 ? 1.793 14.369 11.551 1.00 55.59 325 MET A CA 1
ATOM 2413 C C . MET A 1 325 ? 2.118 13.557 10.309 1.00 54.37 325 MET A C 1
ATOM 2414 O O . MET A 1 325 ? 1.755 13.951 9.199 1.00 58.53 325 MET A O 1
ATOM 2419 N N . VAL A 1 326 ? 2.796 12.436 10.459 1.00 49.41 326 VAL A N 1
ATOM 2420 C CA . VAL A 1 326 ? 3.179 11.659 9.287 1.00 48.85 326 VAL A CA 1
ATOM 2421 C C . VAL A 1 326 ? 2.164 10.543 9.045 1.00 46.74 326 VAL A C 1
ATOM 2422 O O . VAL A 1 326 ? 2.048 9.643 9.871 1.00 44.20 326 VAL A O 1
ATOM 2426 N N . LEU A 1 327 ? 1.443 10.592 7.923 1.00 47.35 327 LEU A N 1
ATOM 2427 C CA . LEU A 1 327 ? 0.391 9.588 7.650 1.00 45.60 327 LEU A CA 1
ATOM 2428 C C . LEU A 1 327 ? 0.926 8.291 7.084 1.00 43.84 327 LEU A C 1
ATOM 2429 O O . LEU A 1 327 ? 0.907 8.073 5.869 1.00 46.72 327 LEU A O 1
ATOM 2434 N N . LEU A 1 328 ? 1.422 7.446 7.971 1.00 40.50 328 LEU A N 1
ATOM 2435 C CA . LEU A 1 328 ? 1.911 6.115 7.640 1.00 37.90 328 LEU A CA 1
ATOM 2436 C C . LEU A 1 328 ? 0.929 5.332 6.775 1.00 38.18 328 LEU A C 1
ATOM 2437 O O . LEU A 1 328 ? 1.334 4.685 5.799 1.00 39.00 328 LEU A O 1
ATOM 2442 N N . ALA A 1 329 ? -0.365 5.409 7.126 1.00 37.81 329 ALA A N 1
ATOM 2443 C CA . ALA A 1 329 ? -1.430 4.666 6.466 1.00 37.60 329 ALA A CA 1
ATOM 2444 C C . ALA A 1 329 ? -1.595 5.109 4.993 1.00 40.60 329 ALA A C 1
ATOM 2445 O O . ALA A 1 329 ? -1.764 4.263 4.102 1.00 41.03 329 ALA A O 1
ATOM 2447 N N . SER A 1 330 ? -1.517 6.419 4.758 1.00 42.32 330 SER A N 1
ATOM 2448 C CA . SER A 1 330 ? -1.541 7.002 3.417 1.00 46.43 330 SER A CA 1
ATOM 2449 C C . SER A 1 330 ? -0.322 6.608 2.551 1.00 47.63 330 SER A C 1
ATOM 2450 O O . SER A 1 330 ? -0.487 6.020 1.487 1.00 49.38 330 SER A O 1
ATOM 2453 N N . GLY A 1 331 ? 0.883 6.909 3.024 1.00 46.81 331 GLY A N 1
ATOM 2454 C CA . GLY A 1 331 ? 2.096 6.538 2.323 1.00 48.60 331 GLY A CA 1
ATOM 2455 C C . GLY A 1 331 ? 2.073 5.090 1.894 1.00 48.02 331 GLY A C 1
ATOM 2456 O O . GLY A 1 331 ? 2.320 4.795 0.753 1.00 51.16 331 GLY A O 1
ATOM 2457 N N . ASN A 1 332 ? 1.741 4.187 2.809 1.00 45.84 332 ASN A N 1
ATOM 2458 C CA . ASN A 1 332 ? 1.683 2.756 2.513 1.00 45.46 332 ASN A CA 1
ATOM 2459 C C . ASN A 1 332 ? 0.895 2.379 1.251 1.00 48.35 332 ASN A C 1
ATOM 2460 O O . ASN A 1 332 ? 1.287 1.437 0.530 1.00 48.59 332 ASN A O 1
ATOM 2465 N N . ARG A 1 333 ? -0.217 3.094 1.003 1.00 49.66 333 ARG A N 1
ATOM 2466 C CA . ARG A 1 333 ? -1.107 2.779 -0.104 1.00 53.09 333 ARG A CA 1
ATOM 2467 C C . ARG A 1 333 ? -0.416 3.033 -1.455 1.00 57.13 333 ARG A C 1
ATOM 2468 O O . ARG A 1 333 ? -0.827 2.503 -2.487 1.00 58.51 333 ARG A O 1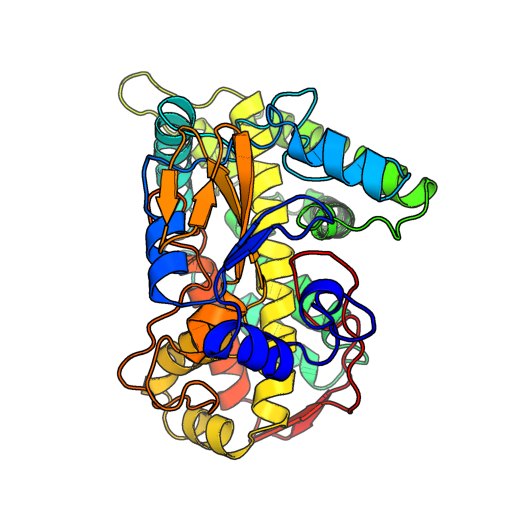
ATOM 2476 N N . GLU A 1 334 ? 0.680 3.790 -1.421 1.00 58.94 334 GLU A N 1
ATOM 2477 C CA . GLU A 1 334 ? 1.535 3.958 -2.611 1.00 63.50 334 GLU A CA 1
ATOM 2478 C C . GLU A 1 334 ? 2.974 3.406 -2.427 1.00 62.78 334 GLU A C 1
ATOM 2479 O O . GLU A 1 334 ? 3.842 3.671 -3.249 1.00 66.06 334 GLU A O 1
ATOM 2485 N N . ALA A 1 335 ? 3.219 2.630 -1.374 1.00 58.73 335 ALA A N 1
ATOM 2486 C CA . ALA A 1 335 ? 4.566 2.063 -1.128 1.00 58.89 335 ALA A CA 1
ATOM 2487 C C . ALA A 1 335 ? 4.929 0.918 -2.096 1.00 61.80 335 ALA A C 1
ATOM 2488 O O . ALA A 1 335 ? 6.109 0.648 -2.338 1.00 63.79 335 ALA A O 1
ATOM 2490 N N . VAL A 1 336 ? 3.895 0.275 -2.644 1.00 62.25 336 VAL A N 1
ATOM 2491 C CA . VAL A 1 336 ? 3.998 -0.839 -3.597 1.00 64.46 336 VAL A CA 1
ATOM 2492 C C . VAL A 1 336 ? 3.087 -0.558 -4.810 1.00 67.61 336 VAL A C 1
ATOM 2493 O O . VAL A 1 336 ? 2.210 0.301 -4.725 1.00 67.04 336 VAL A O 1
ATOM 2497 N N . GLU A 1 337 ? 3.273 -1.263 -5.928 1.00 70.71 337 GLU A N 1
ATOM 2498 C CA . GLU A 1 337 ? 2.343 -1.143 -7.061 1.00 73.67 337 GLU A CA 1
ATOM 2499 C C . GLU A 1 337 ? 0.903 -1.615 -6.706 1.00 70.49 337 GLU A C 1
ATOM 2500 O O . GLU A 1 337 ? 0.732 -2.500 -5.862 1.00 67.53 337 GLU A O 1
ATOM 2506 N N . ARG A 1 338 ? -0.120 -1.004 -7.318 1.00 70.58 338 ARG A N 1
ATOM 2507 C CA . ARG A 1 338 ? -1.541 -1.269 -6.978 1.00 67.81 338 ARG A CA 1
ATOM 2508 C C . ARG A 1 338 ? -1.783 -1.368 -5.454 1.00 62.81 338 ARG A C 1
ATOM 2509 O O . ARG A 1 338 ? -2.370 -2.336 -4.953 1.00 60.80 338 ARG A O 1
ATOM 2517 N N . GLY A 1 339 ? -1.317 -0.355 -4.736 1.00 60.55 339 GLY A N 1
ATOM 2518 C CA . GLY A 1 339 ? -1.319 -0.350 -3.298 1.00 56.19 339 GLY A CA 1
ATOM 2519 C C . GLY A 1 339 ? -2.676 -0.387 -2.617 1.00 54.26 339 GLY A C 1
ATOM 2520 O O . GLY A 1 339 ? -2.739 -0.569 -1.400 1.00 50.51 339 GLY A O 1
ATOM 2521 N N . ASP A 1 340 ? -3.756 -0.208 -3.373 1.00 55.66 340 ASP A N 1
ATOM 2522 C CA . ASP A 1 340 ? -5.096 -0.312 -2.789 1.00 54.40 340 ASP A CA 1
ATOM 2523 C C . ASP A 1 340 ? -5.614 -1.762 -2.815 1.00 54.23 340 ASP A C 1
ATOM 2524 O O . ASP A 1 340 ? -6.694 -2.053 -2.276 1.00 53.14 340 ASP A O 1
ATOM 2529 N N . THR A 1 341 ? -4.833 -2.665 -3.415 1.00 55.57 341 THR A N 1
ATOM 2530 C CA . THR A 1 341 ? -5.152 -4.107 -3.434 1.00 55.50 341 THR A CA 1
ATOM 2531 C C . THR A 1 341 ? -4.413 -4.814 -2.316 1.00 53.12 341 THR A C 1
ATOM 2532 O O . THR A 1 341 ? -3.180 -4.671 -2.148 1.00 52.30 341 THR A O 1
ATOM 2536 N N . PHE A 1 342 ? -5.179 -5.552 -1.522 1.00 51.30 342 PHE A N 1
ATOM 2537 C CA . PHE A 1 342 ? -4.595 -6.359 -0.495 1.00 49.52 342 PHE A CA 1
ATOM 2538 C C . PHE A 1 342 ? -4.152 -7.639 -1.174 1.00 52.41 342 PHE A C 1
ATOM 2539 O O . PHE A 1 342 ? -4.983 -8.411 -1.676 1.00 53.92 342 PHE A O 1
ATOM 2547 N N . SER A 1 343 ? -2.833 -7.839 -1.219 1.00 54.11 343 SER A N 1
ATOM 2548 C CA . SER A 1 343 ? -2.261 -9.0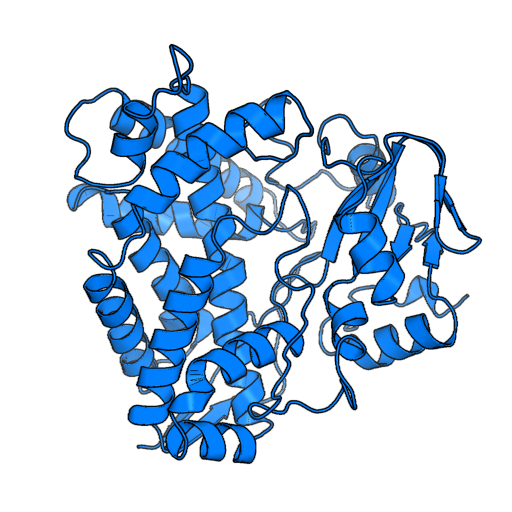49 -1.817 1.00 58.18 343 SER A CA 1
ATOM 2549 C C . SER A 1 343 ? -1.167 -9.619 -0.923 1.00 58.05 343 SER A C 1
ATOM 2550 O O . SER A 1 343 ? -0.174 -8.957 -0.651 1.00 57.60 343 SER A O 1
ATOM 2553 N N . VAL A 1 344 ? -1.373 -10.850 -0.474 1.00 59.68 344 VAL A N 1
ATOM 2554 C CA . VAL A 1 344 ? -0.447 -11.530 0.425 1.00 60.36 344 VAL A CA 1
ATOM 2555 C C . VAL A 1 344 ? 0.681 -12.170 -0.383 1.00 65.15 344 VAL A C 1
ATOM 2556 O O . VAL A 1 344 ? 1.599 -12.792 0.169 1.00 65.74 344 VAL A O 1
ATOM 2560 N N . THR A 1 345 ? 0.629 -12.033 -1.700 1.00 69.25 345 THR A N 1
ATOM 2561 C CA . THR A 1 345 ? 1.701 -12.611 -2.501 1.00 73.70 345 THR A CA 1
ATOM 2562 C C . THR A 1 345 ? 2.730 -11.593 -3.001 1.00 75.70 345 THR A C 1
ATOM 2563 O O . THR A 1 345 ? 3.673 -11.963 -3.683 1.00 80.64 345 THR A O 1
ATOM 2567 N N . ARG A 1 346 ? 2.554 -10.325 -2.640 1.00 74.08 346 ARG A N 1
ATOM 2568 C CA . ARG A 1 346 ? 3.555 -9.281 -2.893 1.00 75.47 346 ARG A CA 1
ATOM 2569 C C . ARG A 1 346 ? 4.995 -9.704 -2.570 1.00 78.28 346 ARG A C 1
ATOM 2570 O O . ARG A 1 346 ? 5.345 -9.895 -1.400 1.00 73.67 346 ARG A O 1
ATOM 2578 N N . PRO A 1 347 ? 5.832 -9.842 -3.614 1.00 84.85 347 PRO A N 1
ATOM 2579 C CA . PRO A 1 347 ? 7.226 -10.231 -3.440 1.00 88.56 347 PRO A CA 1
ATOM 2580 C C . PRO A 1 347 ? 8.089 -8.985 -3.220 1.00 89.10 347 PRO A C 1
ATOM 2581 O O . PRO A 1 347 ? 9.008 -8.709 -3.991 1.00 91.73 347 PRO A O 1
ATOM 2585 N N . ASP A 1 348 ? 7.799 -8.262 -2.145 1.00 85.26 348 ASP A N 1
ATOM 2586 C CA . ASP A 1 348 ? 8.114 -6.837 -2.061 1.00 87.98 348 ASP A CA 1
ATOM 2587 C C . ASP A 1 348 ? 7.898 -6.372 -0.610 1.00 86.36 348 ASP A C 1
ATOM 2588 O O . ASP A 1 348 ? 8.825 -6.443 0.226 1.00 86.02 348 ASP A O 1
ATOM 2593 N N . VAL A 1 349 ? 6.666 -5.923 -0.323 1.00 83.41 349 VAL A N 1
ATOM 2594 C CA . VAL A 1 349 ? 6.230 -5.420 1.018 1.00 77.02 349 VAL A CA 1
ATOM 2595 C C . VAL A 1 349 ? 7.143 -4.360 1.682 1.00 74.55 349 VAL A C 1
ATOM 2596 O O . VAL A 1 349 ? 7.827 -4.619 2.685 1.00 75.83 349 VAL A O 1
ATOM 2600 N N . SER A 1 350 ? 7.130 -3.169 1.085 1.00 71.82 350 SER A N 1
ATOM 2601 C CA . SER A 1 350 ? 7.752 -1.957 1.607 1.00 65.81 350 SER A CA 1
ATOM 2602 C C . SER A 1 350 ? 6.621 -1.325 2.386 1.00 61.19 350 SER A C 1
ATOM 2603 O O . SER A 1 350 ? 5.467 -1.301 1.888 1.00 61.10 350 SER A O 1
ATOM 2606 N N . SER A 1 351 ? 6.912 -0.850 3.604 1.00 54.28 351 SER A N 1
ATOM 2607 C CA . SER A 1 351 ? 5.864 -0.355 4.507 1.00 48.94 351 SER A CA 1
ATOM 2608 C C . SER A 1 351 ? 6.419 0.698 5.474 1.00 46.37 351 SER A C 1
ATOM 2609 O O . SER A 1 351 ? 7.591 0.617 5.879 1.00 45.85 351 SER A O 1
ATOM 2612 N N . LEU A 1 352 ? 5.589 1.694 5.803 1.00 42.39 352 LEU A N 1
ATOM 2613 C CA . LEU A 1 352 ? 5.922 2.673 6.844 1.00 39.17 352 LEU A CA 1
ATOM 2614 C C . LEU A 1 352 ? 5.337 2.344 8.236 1.00 35.60 352 LEU A C 1
ATOM 2615 O O . LEU A 1 352 ? 5.488 3.131 9.155 1.00 34.48 352 LEU A O 1
ATOM 2620 N N . SER A 1 353 ? 4.729 1.173 8.409 1.00 33.73 353 SER A N 1
ATOM 2621 C CA . SER A 1 353 ? 3.968 0.921 9.641 1.00 33.10 353 SER A CA 1
ATOM 2622 C C . SER A 1 353 ? 4.767 0.894 10.973 1.00 30.27 353 SER A C 1
ATOM 2623 O O . SER A 1 353 ? 4.189 1.057 12.036 1.00 26.92 353 SER A O 1
ATOM 2626 N N . TYR A 1 354 ? 6.089 0.705 10.859 1.00 30.35 354 TYR A N 1
ATOM 2627 C CA . TYR A 1 354 ? 6.971 0.688 12.011 1.00 28.93 354 TYR A CA 1
ATOM 2628 C C . TYR A 1 354 ? 7.847 1.953 12.140 1.00 29.65 354 TYR A C 1
ATOM 2629 O O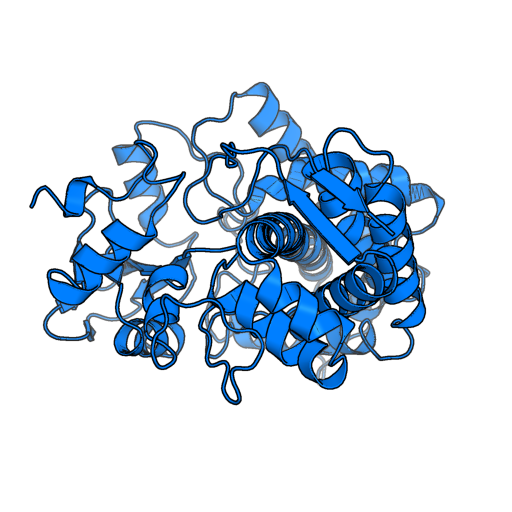 . TYR A 1 354 ? 8.692 2.031 13.035 1.00 28.64 354 TYR A O 1
ATOM 2638 N N . GLY A 1 355 ? 7.637 2.946 11.272 1.00 30.78 355 GLY A N 1
ATOM 2639 C CA . GLY A 1 355 ? 8.414 4.171 11.311 1.00 32.87 355 GLY A CA 1
ATOM 2640 C C . GLY A 1 355 ? 9.686 3.848 10.537 1.00 35.56 355 GLY A C 1
ATOM 2641 O O . GLY A 1 355 ? 9.807 2.736 10.019 1.00 36.66 355 GLY A O 1
ATOM 2642 N N . ARG A 1 356 ? 10.618 4.791 10.451 1.00 37.40 356 ARG A N 1
ATOM 2643 C CA . ARG A 1 356 ? 11.906 4.580 9.757 1.00 40.67 356 ARG A CA 1
ATOM 2644 C C . ARG A 1 356 ? 12.981 5.433 10.440 1.00 42.98 356 ARG A C 1
ATOM 2645 O O . ARG A 1 356 ? 12.683 6.514 10.989 1.00 45.48 356 ARG A O 1
ATOM 2653 N N . GLY A 1 357 ? 14.217 4.948 10.435 1.00 43.33 357 GLY A N 1
ATOM 2654 C CA . GLY A 1 357 ? 15.287 5.649 11.086 1.00 43.22 357 GLY A CA 1
ATOM 2655 C C . GLY A 1 357 ? 15.473 5.251 12.527 1.00 40.48 357 GLY A C 1
ATOM 2656 O O . GLY A 1 357 ? 15.190 4.100 12.903 1.00 38.64 357 GLY A O 1
ATOM 2657 N N . ILE A 1 358 ? 15.954 6.208 13.332 1.00 40.75 358 ILE A N 1
ATOM 2658 C CA . ILE A 1 358 ? 16.507 5.911 14.653 1.00 39.61 358 ILE A CA 1
ATOM 2659 C C . ILE A 1 358 ? 15.405 5.456 15.582 1.00 36.33 358 ILE A C 1
ATOM 2660 O O . ILE A 1 358 ? 15.689 4.697 16.477 1.00 36.57 358 ILE A O 1
ATOM 2665 N N . HIS A 1 359 ? 14.159 5.867 15.311 1.00 34.42 359 HIS A N 1
ATOM 2666 C CA . HIS A 1 359 ? 13.023 5.487 16.140 1.00 32.30 359 HIS A CA 1
ATOM 2667 C C . HIS A 1 359 ? 12.283 4.299 15.588 1.00 30.95 359 HIS A C 1
ATOM 2668 O O . HIS A 1 359 ? 11.232 3.961 16.087 1.00 28.89 359 HIS A O 1
ATOM 2675 N N . HIS A 1 360 ? 12.807 3.653 14.544 1.00 32.16 360 HIS A N 1
ATOM 2676 C CA . HIS A 1 360 ? 12.156 2.429 14.038 1.00 31.44 360 HIS A CA 1
ATOM 2677 C C . HIS A 1 360 ? 11.662 1.516 15.131 1.00 28.98 360 HIS A C 1
ATOM 2678 O O . HIS A 1 360 ? 12.416 1.150 16.029 1.00 28.03 360 HIS A O 1
ATOM 2685 N N . CYS A 1 361 ? 10.387 1.144 15.080 1.00 27.71 361 CYS A N 1
ATOM 2686 C CA . CYS A 1 361 ? 9.789 0.388 16.205 1.00 24.82 361 CYS A CA 1
ATOM 2687 C C . CYS A 1 361 ? 10.670 -0.659 16.905 1.00 24.63 361 CYS A C 1
ATOM 2688 O O . CYS A 1 361 ? 10.656 -1.759 16.514 1.00 26.38 361 CYS A O 1
ATOM 2691 N N . LEU A 1 362 ? 11.335 -0.384 17.998 1.00 25.34 362 LEU A N 1
ATOM 2692 C CA . LEU A 1 362 ? 12.064 -1.432 18.716 1.00 26.30 362 LEU A CA 1
ATOM 2693 C C . LEU A 1 362 ? 11.414 -2.843 18.858 1.00 27.18 362 LEU A C 1
ATOM 2694 O O . LEU A 1 362 ? 12.144 -3.852 18.811 1.00 27.97 362 LEU A O 1
ATOM 2699 N N . GLY A 1 363 ? 10.078 -2.921 19.089 1.00 28.05 363 GLY A N 1
ATOM 2700 C CA . GLY A 1 363 ? 9.404 -4.206 19.224 1.00 26.64 363 GLY A CA 1
ATOM 2701 C C . GLY A 1 363 ? 9.017 -4.908 17.922 1.00 27.72 363 GLY A C 1
ATOM 2702 O O . GLY A 1 363 ? 8.248 -5.853 17.938 1.00 27.18 363 GLY A O 1
ATOM 2703 N N . SER A 1 364 ? 9.548 -4.468 16.782 1.00 27.91 364 SER A N 1
ATOM 2704 C CA . SER A 1 364 ? 9.020 -4.948 15.517 1.00 29.04 364 SER A CA 1
ATOM 2705 C C . SER A 1 364 ? 9.310 -6.425 15.136 1.00 31.98 364 SER A C 1
ATOM 2706 O O . SER A 1 364 ? 8.480 -7.014 14.429 1.00 34.55 364 SER A O 1
ATOM 2709 N N . ALA A 1 365 ? 10.462 -6.988 15.532 1.00 31.59 365 ALA A N 1
ATOM 2710 C CA . ALA A 1 365 ? 10.692 -8.438 15.408 1.00 33.46 365 ALA A CA 1
ATOM 2711 C C . ALA A 1 365 ? 9.723 -9.259 16.259 1.00 33.57 365 ALA A C 1
ATOM 2712 O O . ALA A 1 365 ? 9.370 -10.360 15.857 1.00 34.95 365 ALA A O 1
ATOM 2714 N N . LEU A 1 366 ? 9.324 -8.725 17.433 1.00 30.18 366 LEU A N 1
ATOM 2715 C CA . LEU A 1 366 ? 8.451 -9.407 18.373 1.00 30.35 366 LEU A CA 1
ATOM 2716 C C . LEU A 1 366 ? 7.006 -9.315 17.919 1.00 29.31 366 LEU A C 1
ATOM 2717 O O . LEU A 1 366 ? 6.317 -10.306 17.891 1.00 31.71 366 LEU A O 1
ATOM 2722 N N . ALA A 1 367 ? 6.540 -8.116 17.608 1.00 26.81 367 ALA A N 1
ATOM 2723 C CA . ALA A 1 367 ? 5.233 -7.963 16.984 1.00 27.46 367 ALA A CA 1
ATOM 2724 C C . ALA A 1 367 ? 5.087 -8.877 15.748 1.00 28.68 367 ALA A C 1
ATOM 2725 O O . ALA A 1 367 ? 4.069 -9.507 15.580 1.00 29.76 367 ALA A O 1
ATOM 2727 N N . ASN A 1 368 ? 6.099 -8.921 14.894 1.00 29.27 368 ASN A N 1
ATOM 2728 C CA . ASN A 1 368 ? 6.100 -9.800 13.696 1.00 32.83 368 ASN A CA 1
ATOM 2729 C C . ASN A 1 368 ? 6.010 -11.272 14.047 1.00 34.31 368 ASN A C 1
ATOM 2730 O O . ASN A 1 368 ? 5.229 -12.013 13.441 1.00 35.42 368 ASN A O 1
ATOM 2735 N N . SER A 1 369 ? 6.825 -11.694 15.017 1.00 34.88 369 SER A N 1
ATOM 2736 C CA . SER A 1 369 ? 6.739 -13.054 15.544 1.00 37.02 369 SER A CA 1
ATOM 2737 C C . SER A 1 369 ? 5.338 -13.378 16.040 1.00 36.29 369 SER A C 1
ATOM 2738 O O . SER A 1 369 ? 4.763 -14.404 15.635 1.00 37.80 369 SER A O 1
ATOM 2741 N N . MET A 1 370 ? 4.801 -12.519 16.913 1.00 33.05 370 MET A N 1
ATOM 2742 C CA . MET A 1 370 ? 3.436 -12.705 17.436 1.00 33.77 370 MET A CA 1
ATOM 2743 C C . MET A 1 370 ? 2.412 -12.862 16.307 1.00 35.32 370 MET A C 1
ATOM 2744 O O . MET A 1 370 ? 1.561 -13.749 16.354 1.00 38.54 370 MET A O 1
ATOM 2749 N N . LEU A 1 371 ? 2.498 -11.963 15.331 1.00 33.69 371 LEU A N 1
ATOM 2750 C CA . LEU A 1 371 ? 1.516 -11.833 14.293 1.00 34.46 371 LEU A CA 1
ATOM 2751 C C . LEU A 1 371 ? 1.615 -13.019 13.350 1.00 37.15 371 LEU A C 1
ATOM 2752 O O . LEU A 1 371 ? 0.590 -13.522 12.910 1.00 39.19 371 LEU A O 1
ATOM 2757 N N . GLN A 1 372 ? 2.846 -13.470 13.086 1.00 38.25 372 GLN A N 1
ATOM 2758 C CA . GLN A 1 372 ? 3.136 -14.654 12.241 1.00 40.91 372 GLN A CA 1
ATOM 2759 C C . GLN A 1 372 ? 2.685 -15.954 12.823 1.00 42.61 372 GLN A C 1
ATOM 2760 O O . GLN A 1 372 ? 2.111 -16.773 12.090 1.00 45.68 372 GLN A O 1
ATOM 2766 N N . HIS A 1 373 ? 2.962 -16.172 14.109 1.00 40.76 373 HIS A N 1
ATOM 2767 C CA . HIS A 1 373 ? 2.449 -17.363 14.802 1.00 42.64 373 HIS A CA 1
ATOM 2768 C C . HIS A 1 373 ? 0.953 -17.328 14.869 1.00 41.87 373 HIS A C 1
ATOM 2769 O O . HIS A 1 373 ? 0.307 -18.381 14.846 1.00 43.56 373 HIS A O 1
ATOM 2776 N N . PHE A 1 374 ? 0.392 -16.127 15.018 1.00 38.17 374 PHE A N 1
ATOM 2777 C CA . PHE A 1 374 ? -1.061 -16.028 15.112 1.00 37.54 374 PHE A CA 1
ATOM 2778 C C . PHE A 1 374 ? -1.710 -16.421 13.793 1.00 39.63 374 PHE A C 1
ATOM 2779 O O . PHE A 1 374 ? -2.674 -17.179 13.799 1.00 41.74 374 PHE A O 1
ATOM 2787 N N . LEU A 1 375 ? -1.190 -15.880 12.685 1.00 39.48 375 LEU A N 1
ATOM 2788 C CA . LEU A 1 375 ? -1.727 -16.140 11.368 1.00 41.88 375 LEU A CA 1
ATOM 2789 C C . LEU A 1 375 ? -1.552 -17.651 10.995 1.00 45.11 375 LEU A C 1
ATOM 2790 O O . LEU A 1 375 ? -2.489 -18.270 10.486 1.00 46.79 375 LEU A O 1
ATOM 2795 N N . ARG A 1 376 ? -0.372 -18.211 11.294 1.00 46.02 376 ARG A N 1
ATOM 2796 C CA . ARG A 1 376 ? -0.036 -19.608 11.036 1.00 49.38 376 ARG A CA 1
ATOM 2797 C C . ARG A 1 376 ? -1.001 -20.577 11.734 1.00 51.37 376 ARG A C 1
ATOM 2798 O O . ARG A 1 376 ? -1.430 -21.564 11.134 1.00 53.16 376 ARG A O 1
ATOM 2806 N N . GLU A 1 377 ? -1.313 -20.295 13.001 1.00 49.18 377 GLU A N 1
ATOM 2807 C CA . GLU A 1 377 ? -2.281 -21.106 13.742 1.00 51.03 377 GLU A CA 1
ATOM 2808 C C . GLU A 1 377 ? -3.678 -20.913 13.142 1.00 50.86 377 GLU A C 1
ATOM 2809 O O . GLU A 1 377 ? -4.427 -21.869 12.939 1.00 53.36 377 GLU A O 1
ATOM 2815 N N . LEU A 1 378 ? -3.995 -19.651 12.856 1.00 47.97 378 LEU A N 1
ATOM 2816 C CA . LEU A 1 378 ? -5.241 -19.238 12.261 1.00 47.89 378 LEU A CA 1
ATOM 2817 C C . LEU A 1 378 ? -5.576 -19.990 10.969 1.00 51.12 378 LEU A C 1
ATOM 2818 O O . LEU A 1 378 ? -6.676 -20.510 10.803 1.00 52.29 378 LEU A O 1
ATOM 2823 N N . SER A 1 379 ? -4.627 -19.978 10.044 1.00 52.43 379 SER A N 1
ATOM 2824 C CA . SER A 1 379 ? -4.810 -20.533 8.712 1.00 56.36 379 SER A CA 1
ATOM 2825 C C . SER A 1 379 ? -4.746 -22.036 8.747 1.00 60.30 379 SER A C 1
ATOM 2826 O O . SER A 1 379 ? -5.376 -22.677 7.932 1.00 64.42 379 SER A O 1
ATOM 2829 N N . GLN A 1 380 ? -3.987 -22.591 9.687 1.00 61.14 380 GLN A N 1
ATOM 2830 C CA . GLN A 1 380 ? -3.903 -24.051 9.857 1.00 66.57 380 GLN A CA 1
ATOM 2831 C C . GLN A 1 380 ? -5.187 -24.593 10.496 1.00 67.51 380 GLN A C 1
ATOM 2832 O O . GLN A 1 380 ? -5.681 -25.613 10.089 1.00 71.52 380 GLN A O 1
ATOM 2838 N N . ARG A 1 381 ? -5.746 -23.864 11.455 1.00 64.76 381 ARG A N 1
ATOM 2839 C CA . ARG A 1 381 ? -6.977 -24.255 12.143 1.00 65.84 381 ARG A CA 1
ATOM 2840 C C . ARG A 1 381 ? -8.300 -24.033 11.348 1.00 66.63 381 ARG A C 1
ATOM 2841 O O . ARG A 1 381 ? -9.233 -24.834 11.451 1.00 69.33 381 ARG A O 1
ATOM 2849 N N . TYR A 1 382 ? -8.382 -22.950 10.574 1.00 63.95 382 TYR A N 1
ATOM 2850 C CA . TYR A 1 382 ? -9.668 -22.506 10.002 1.00 64.72 382 TYR A CA 1
ATOM 2851 C C . TYR A 1 382 ? -9.632 -22.371 8.483 1.00 66.62 382 TYR A C 1
ATOM 2852 O O . TYR A 1 382 ? -8.646 -21.907 7.910 1.00 65.05 382 TYR A O 1
ATOM 2861 N N . ARG A 1 383 ? -10.709 -22.797 7.832 1.00 72.12 383 ARG A N 1
ATOM 2862 C CA . ARG A 1 383 ? -10.840 -22.642 6.370 1.00 75.75 383 ARG A CA 1
ATOM 2863 C C . ARG A 1 383 ? -11.365 -21.246 5.971 1.00 73.61 383 ARG A C 1
ATOM 2864 O O . ARG A 1 383 ? -10.987 -20.717 4.920 1.00 74.63 383 ARG A O 1
ATOM 2872 N N . SER A 1 384 ? -12.231 -20.668 6.804 1.00 70.71 384 SER A N 1
ATOM 2873 C CA . SER A 1 384 ? -12.799 -19.349 6.534 1.00 68.33 384 SER A CA 1
ATOM 2874 C C . SER A 1 384 ? -12.953 -18.549 7.830 1.00 64.86 384 SER A C 1
ATOM 2875 O O . SER A 1 384 ? -13.099 -19.114 8.931 1.00 64.66 384 SER A O 1
ATOM 2878 N N . ILE A 1 385 ? -12.859 -17.232 7.696 1.00 61.77 385 ILE A N 1
ATOM 2879 C CA . ILE A 1 385 ? -13.232 -16.330 8.777 1.00 58.72 385 ILE A CA 1
ATOM 2880 C C . ILE A 1 385 ? -14.114 -15.233 8.187 1.00 58.05 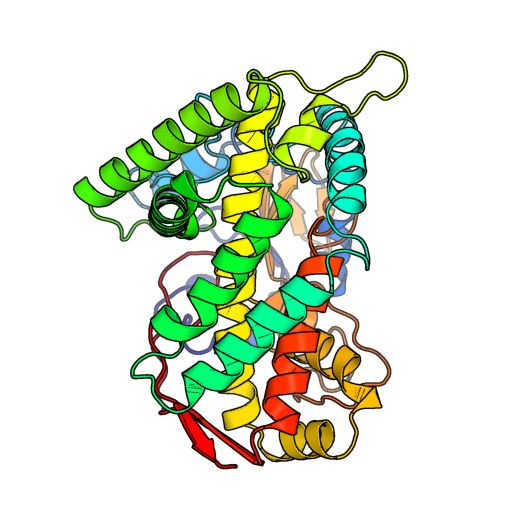385 ILE A C 1
ATOM 2881 O O . ILE A 1 385 ? -13.874 -14.741 7.088 1.00 57.08 385 ILE A O 1
ATOM 2886 N N . GLU A 1 386 ? -15.174 -14.903 8.901 1.00 58.96 386 GLU A N 1
ATOM 2887 C CA . GLU A 1 386 ? -16.020 -13.788 8.508 1.00 59.74 386 GLU A CA 1
ATOM 2888 C C . GLU A 1 386 ? -16.416 -12.936 9.709 1.00 57.61 386 GLU A C 1
ATOM 2889 O O . GLU A 1 386 ? -16.910 -13.445 10.718 1.00 58.89 386 GLU A O 1
ATOM 2895 N N . VAL A 1 387 ? -16.199 -11.633 9.586 1.00 54.98 387 VAL A N 1
ATOM 2896 C CA . VAL A 1 387 ? -16.569 -10.695 10.636 1.00 53.00 387 VAL A CA 1
ATOM 2897 C C . VAL A 1 387 ? -17.879 -9.987 10.273 1.00 55.20 387 VAL A C 1
ATOM 2898 O O . VAL A 1 387 ? -18.136 -9.705 9.099 1.00 57.17 387 VAL A O 1
ATOM 2902 N N . ALA A 1 388 ? -18.718 -9.723 11.267 1.00 55.63 388 ALA A N 1
ATOM 2903 C CA . ALA A 1 388 ? -19.981 -9.058 10.995 1.00 58.93 388 ALA A CA 1
ATOM 2904 C C . ALA A 1 388 ? -19.737 -7.568 10.725 1.00 57.97 388 ALA A C 1
ATOM 2905 O O . ALA A 1 388 ? -19.033 -6.904 11.480 1.00 55.07 388 ALA A O 1
ATOM 2907 N N . GLU A 1 389 ? -20.313 -7.081 9.623 1.00 59.84 389 GLU A N 1
ATOM 2908 C CA . GLU A 1 389 ? -20.225 -5.684 9.188 1.00 59.26 389 GLU A CA 1
ATOM 2909 C C . GLU A 1 389 ? -21.540 -4.975 9.586 1.00 62.28 389 GLU A C 1
ATOM 2910 O O . GLU A 1 389 ? -22.598 -5.628 9.610 1.00 63.37 389 GLU A O 1
ATOM 2916 N N . PRO A 1 390 ? -21.495 -3.648 9.895 1.00 62.61 390 PRO A N 1
ATOM 2917 C CA . PRO A 1 390 ? -20.330 -2.760 9.866 1.00 60.03 390 PRO A CA 1
ATOM 2918 C C . PRO A 1 390 ? -19.497 -2.826 11.128 1.00 58.65 390 PRO A C 1
ATOM 2919 O O . PRO A 1 390 ? -19.966 -3.269 12.182 1.00 60.30 390 PRO A O 1
ATOM 2923 N N . ILE A 1 391 ? -18.266 -2.352 11.022 1.00 55.66 391 ILE A N 1
ATOM 2924 C CA . ILE A 1 391 ? -17.368 -2.376 12.146 1.00 53.27 391 ILE A CA 1
ATOM 2925 C C . ILE A 1 391 ? -17.314 -1.034 12.878 1.00 53.25 391 ILE A C 1
ATOM 2926 O O . ILE A 1 391 ? -17.151 0.023 12.257 1.00 54.06 391 ILE A O 1
ATOM 2931 N N . ASN A 1 392 ? -17.457 -1.107 14.204 1.00 51.75 392 ASN A N 1
ATOM 2932 C CA . ASN A 1 392 ? -17.223 0.001 15.113 1.00 50.83 392 ASN A CA 1
ATOM 2933 C C . ASN A 1 392 ? -15.752 0.056 15.528 1.00 47.81 392 ASN A C 1
ATOM 2934 O O . ASN A 1 392 ? -15.215 -0.909 16.062 1.00 45.38 392 ASN A O 1
ATOM 2939 N N . TYR A 1 393 ? -15.126 1.199 15.271 1.00 47.38 393 TYR A N 1
ATOM 2940 C CA . TYR A 1 393 ? -13.735 1.443 15.570 1.00 47.12 393 TYR A CA 1
ATOM 2941 C C . TYR A 1 393 ? -13.538 2.183 16.889 1.00 47.09 393 TYR A C 1
ATOM 2942 O O . TYR A 1 393 ? -14.370 2.984 17.273 1.00 51.84 393 TYR A O 1
ATOM 2951 N N . LYS A 1 394 ? -12.441 1.873 17.583 1.00 45.50 394 LYS A N 1
ATOM 2952 C CA . LYS A 1 394 ? -12.050 2.558 18.816 1.00 46.48 394 LYS A CA 1
ATOM 2953 C C . LYS A 1 394 ? -11.917 4.074 18.581 1.00 48.04 394 LYS A C 1
ATOM 2954 O O . LYS A 1 394 ? -11.605 4.514 17.472 1.00 47.53 394 LYS A O 1
ATOM 2960 N N . PRO A 1 395 ? -12.228 4.890 19.599 1.00 50.23 395 PRO A N 1
ATOM 2961 C CA . PRO A 1 395 ? -11.918 6.294 19.348 1.00 51.13 395 PRO A CA 1
ATOM 2962 C C . PRO A 1 395 ? -10.412 6.568 19.434 1.00 48.49 395 PRO A C 1
ATOM 2963 O O . PRO A 1 395 ? -9.627 5.673 19.807 1.00 45.32 395 PRO A O 1
ATOM 2967 N N . GLY A 1 396 ? -10.008 7.765 19.030 1.00 48.64 396 GLY A N 1
ATOM 2968 C CA . GLY A 1 396 ? -8.652 8.222 19.241 1.00 48.61 396 GLY A CA 1
ATOM 2969 C C . GLY A 1 396 ? -8.085 8.910 18.027 1.00 50.30 396 GLY A C 1
ATOM 2970 O O . GLY A 1 396 ? -8.628 8.799 16.944 1.00 52.54 396 GLY A O 1
ATOM 2971 N N . MET A 1 397 ? -6.969 9.603 18.203 1.00 50.87 397 MET A N 1
ATOM 2972 C CA . MET A 1 397 ? -6.435 10.471 17.147 1.00 51.39 397 MET A CA 1
ATOM 2973 C C . MET A 1 397 ? -5.550 9.763 16.126 1.00 46.72 397 MET A C 1
ATOM 2974 O O . MET A 1 397 ? -5.674 10.026 14.938 1.00 48.32 397 MET A O 1
ATOM 2979 N N . GLY A 1 398 ? -4.637 8.913 16.580 1.00 42.61 398 GLY A N 1
ATOM 2980 C CA . GLY A 1 398 ? -3.667 8.283 15.675 1.00 38.93 398 GLY A CA 1
ATOM 2981 C C . GLY A 1 398 ? -3.779 6.766 15.461 1.00 35.99 398 GLY A C 1
ATOM 2982 O O . GLY A 1 398 ? -3.155 6.207 14.557 1.00 35.02 398 GLY A O 1
ATOM 2983 N N . LEU A 1 399 ? -4.536 6.078 16.300 1.00 34.42 399 LEU A N 1
ATOM 2984 C CA . LEU A 1 399 ? -4.601 4.589 16.218 1.00 33.34 399 LEU A CA 1
ATOM 2985 C C . LEU A 1 399 ? -5.896 4.141 15.578 1.00 33.23 399 LEU A C 1
ATOM 2986 O O . LEU A 1 399 ? -6.894 4.851 15.638 1.00 35.86 399 LEU A O 1
ATOM 2991 N N . ARG A 1 400 ? -5.873 2.993 14.920 1.00 32.78 400 ARG A N 1
ATOM 2992 C CA . ARG A 1 400 ? -7.072 2.470 14.287 1.00 33.45 400 ARG A CA 1
ATOM 2993 C C . ARG A 1 400 ? -7.193 0.967 14.438 1.00 32.56 400 ARG A C 1
ATOM 2994 O O . ARG A 1 400 ? -6.263 0.188 14.135 1.00 30.96 400 ARG A O 1
ATOM 3002 N N . GLY A 1 401 ? -8.349 0.579 14.969 1.00 32.99 401 GLY A N 1
ATOM 3003 C CA . GLY A 1 401 ? -8.678 -0.827 15.135 1.00 32.45 401 GLY A CA 1
ATOM 3004 C C . GLY A 1 401 ? -10.073 -0.905 15.714 1.00 33.76 401 GLY A C 1
ATOM 3005 O O . GLY A 1 401 ? -10.565 0.075 16.252 1.00 34.88 401 GLY A O 1
ATOM 3006 N N . PRO A 1 402 ? -10.706 -2.079 15.615 1.00 34.29 402 PRO A N 1
ATOM 3007 C CA . PRO A 1 402 ? -12.088 -2.272 16.073 1.00 35.92 402 PRO A CA 1
ATOM 3008 C C . PRO A 1 402 ? -12.247 -2.289 17.614 1.00 36.92 402 PRO A C 1
ATOM 3009 O O . PRO A 1 402 ? -11.370 -2.776 18.350 1.00 33.77 402 PRO A O 1
ATOM 3013 N N . GLU A 1 403 ? -13.394 -1.783 18.072 1.00 39.93 403 GLU A N 1
ATOM 3014 C CA . GLU A 1 403 ? -13.753 -1.745 19.493 1.00 43.07 403 GLU A CA 1
ATOM 3015 C C . GLU A 1 403 ? -14.256 -3.118 19.961 1.00 43.29 403 GLU A C 1
ATOM 3016 O O . GLU A 1 403 ? -13.910 -3.560 21.044 1.00 42.25 403 GLU A O 1
ATOM 3022 N N . THR A 1 404 ? -15.125 -3.722 19.143 1.00 45.32 404 THR A N 1
ATOM 3023 C CA . THR A 1 404 ? -15.736 -5.044 19.328 1.00 46.91 404 THR A CA 1
ATOM 3024 C C . THR A 1 404 ? -15.637 -5.789 17.980 1.00 46.82 404 THR A C 1
ATOM 3025 O O . THR A 1 404 ? -15.342 -5.173 16.945 1.00 45.60 404 THR A O 1
ATOM 3029 N N . LEU A 1 405 ? -15.880 -7.100 17.970 1.00 47.26 405 LEU A N 1
ATOM 3030 C CA . LEU A 1 405 ? -15.752 -7.863 16.718 1.00 47.77 405 LEU A CA 1
ATOM 3031 C C . LEU A 1 405 ? -16.438 -9.214 16.860 1.00 50.08 405 LEU A C 1
ATOM 3032 O O . LEU A 1 405 ? -16.111 -9.986 17.773 1.00 50.01 405 LEU A O 1
ATOM 3037 N N . SER A 1 406 ? -17.442 -9.471 16.020 1.00 52.10 406 SER A N 1
ATOM 3038 C CA . SER A 1 406 ? -18.076 -10.792 15.970 1.00 55.23 406 SER A CA 1
ATOM 3039 C C . SER A 1 406 ? -17.515 -11.537 14.793 1.00 54.21 406 SER A C 1
ATOM 3040 O O . SER A 1 406 ? -17.586 -11.051 13.670 1.00 54.88 406 SER A O 1
ATOM 3043 N N . VAL A 1 407 ? -16.930 -12.699 15.047 1.00 53.24 407 VAL A N 1
ATOM 3044 C CA . VAL A 1 407 ? -16.357 -13.465 13.952 1.00 52.38 407 VAL A CA 1
ATOM 3045 C C . VAL A 1 407 ? -16.959 -14.843 13.904 1.00 54.58 407 VAL A C 1
ATOM 3046 O O . VAL A 1 407 ? -17.078 -15.524 14.926 1.00 55.54 407 VAL A O 1
ATOM 3050 N N . ALA A 1 408 ? -17.359 -15.229 12.706 1.00 55.99 408 ALA A N 1
ATOM 3051 C CA . ALA A 1 408 ? -17.728 -16.604 12.433 1.00 58.99 408 ALA A CA 1
ATOM 3052 C C . ALA A 1 408 ? -16.515 -17.270 11.825 1.00 58.26 408 ALA A C 1
ATOM 3053 O O . ALA A 1 408 ? -15.754 -16.672 11.064 1.00 55.43 408 ALA A O 1
ATOM 3055 N N . VAL A 1 409 ? -16.353 -18.531 12.172 1.00 61.58 409 VAL A N 1
ATOM 3056 C CA . VAL A 1 409 ? -15.140 -19.247 11.912 1.00 61.76 409 VAL A CA 1
ATOM 3057 C C . VAL A 1 409 ? -15.532 -20.675 11.507 1.00 66.39 409 VAL A C 1
ATOM 3058 O O . VAL A 1 409 ? -16.582 -21.168 11.924 1.00 69.44 409 VAL A O 1
ATOM 3062 N N . SER A 1 410 ? -14.703 -21.332 10.694 1.00 67.45 410 SER A N 1
ATOM 3063 C CA . SER A 1 410 ? -15.009 -22.690 10.199 1.00 71.79 410 SER A CA 1
ATOM 3064 C C . SER A 1 410 ? -13.730 -23.530 9.997 1.00 72.97 410 SER A C 1
ATOM 3065 O O . SER A 1 410 ? -12.708 -23.011 9.538 1.00 69.73 410 SER A O 1
ATOM 3068 N N . ARG A 1 411 ? -13.804 -24.821 10.340 1.00 78.01 411 ARG A N 1
ATOM 3069 C CA . ARG A 1 411 ? -12.620 -25.710 10.412 1.00 79.91 411 ARG A CA 1
ATOM 3070 C C . ARG A 1 411 ? -12.153 -26.288 9.067 1.00 82.42 411 ARG A C 1
ATOM 3071 O O . ARG A 1 411 ? -12.794 -27.167 8.493 1.00 87.24 411 ARG A O 1
#

Organism: Rhodococcus erythropolis (NCBI:txid1833)

Sequence (401 aa):
LALAVNPFDPTFKADPYPVYARLRTELPIHRSALGAWIVADYTSCDKVLRSRLFGKDFANSTFFDHLTSMMGEDMPPFLGLGIDGDARPFMLTDPPEHTRLRGLVSDAFTRSTTTSMMDDIVLSAASSAVRHLEHCTDAVSEVAEPFPVEVLSSILGIPDKDRGRFSEWSNLVAGVLDINFAIPKEVADRRSAAIEESIDYFRTLATSGNAPEGLVRRLSEVSHGGDQLSVDEIAATCLLITVAGQETTSNTIGNMLITFSRHADQFEQVRANPQFIENAVAEVLRFEPPAHEAGRIALEDCEVSGANITKGDAVMVLLASGNREAVERGDTFSVTRPDVSSLSYGRGIHHCLGSALANSMLQHFLRELSQRYRSIEVAEPINYKPGMGLRGPETLSVAVSR

InterPro domains:
  IPR001128 Cytochrome P450 [PF00067] (229-385)
  IPR002397 Cytochrome P450, B-class [PR00359] (103-114)
  IPR002397 Cytochrome P450, B-class [PR00359] (147-163)
  IPR002397 Cytochrome P450, B-class [PR00359] (164-179)
  IPR002397 Cytochrome P450, B-class [PR00359] (288-299)
  IPR002397 Cytochrome P450, B-class [PR00359] (305-332)
  IPR002397 Cytochrome P450, B-class [PR00359] (352-361)
  IPR002397 Cytochrome P450, B-class [PR00359] (361-372)
  IPR036396 Cytochrome P450 superfamily [G3DSA:1.10.630.10] (1-411)
  IPR036396 Cytochrome P450 superfamily [SSF48264] (17-409)

Foldseek 3Di:
DVLLVPPDDPCCQLPVAVSLVVCVVPPQWDQSVCFFIEGFAQVLLQVQLADPQKAQLQCPFCRQVSNCVSVVADWFQAQNCCPPSPSQLLLSGDPPSSVQSVVQQLVLLDVLQDVVCLVVLLVLLLVLLVCQAPDFWNLVRHLQVSLLSVLCRQALPDPVCSVVSSVLLVLQQCNHFTDRPADDVSSVVSVVSLVVQLVVLLCLLVPPCSDPHRSVSLNVGDDPNDHDDSSSSSSNSSSVSRLRGQQRSQLVQLLQQVCQVVVVQLQCCLVPVVLLLLLSLLSCLQPGQWQWDKIARCAFDDRPNDTDHHSHMYIRGQNSNSLVQDPNSNDRHSPPPDRDGCNQGDHPNRNSCPVVSSSSSSSNSVSNSNVFSGKHWDDDFDWDDGNTGTGGPTIGMHTHD

Nearest PDB structures (foldseek):
  3wec-assembly1_A  TM=1.003E+00  e=8.485E-65  Rhodococcus erythropolis
  7smz-assembly2_B  TM=8.547E-01  e=6.978E-21  Mycobacterium marinum ATCC BAA-535
  2z3u-assembly1_A  TM=8.245E-01  e=2.504E-21  Streptomyces sp. TP-A0274
  7qjl-assembly1_A  TM=8.687E-01  e=2.342E-20  Mycobacterium tuberculosis
  7sh5-assembly1_A  TM=8.645E-01  e=1.040E-19  Mycobacterium ulcerans Agy99

CATH classification: 1.10.630.10

Secondary structure (DSSP, 8-state):
-TTTT-SS-SSSTT--HHHHHHHHHH-SEEE-SSSSEEE-SHHHHHHHHH-TTEE--GGGSSHHHHHHHHHTSPPPS-TTSTBTTB-GGGT---TTHHHHHHHHHHHHHHHTSSGGGHHHHHHHHHHHHHHGGG-S-HIIIIITHHHHHHHHHHHT--GGGHHHHHHHHHHHGGGGS--S---HHHHHHHHHHHHHHHHHHHHHHHSS---SSHHHHHHH--SSS----HHHHHHHHHHHHHHHHHHHHHHHHHHHHHHHH-HHHHHHHHH-GGGHHHHHHHHHHHS-SBS-EEEEESS-EESSS-EE-TT-EEEE-HHHHHHTTSTTTTS--TT-S-----TT--STTS-TTHHHHHHHHHHHHHHHHHH-SEEEEPSSPPBPP-SSB--BSS--EEEE-

Solvent-accessible surface area: 17437 Å² total; per-residue (Å²): 195,83,6,25,124,54,39,57,80,101,91,22,30,41,72,2,19,81,23,7,37,111,1,46,123,100,57,53,20,17,117,30,63,58,10,2,37,15,1,0,28,53,78,10,0,20,116,0,4,139,37,210,68,10,2,41,50,20,33,123,20,95,18,16,104,78,2,39,90,112,76,61,96,124,41,6,20,31,14,0,56,13,50,153,50,63,6,76,9,5,27,30,5,19,69,105,73,5,83,76,1,55,28,2,1,23,46,0,9,74,150,5,38,68,130,97,49,51,106,54,4,67,65,12,0,32,70,10,1,141,82,2,56,157,27,118,21,1,6,62,54,1,0,50,59,4,0,18,71,0,4,5,32,1,0,5,11,11,116,175,19,107,54,121,3,50,118,23,0,99,52,0,11,18,1,42,14,12,25,43,80,36,76,152,106,54,23,95,146,51,48,38,3,23,120,90,4,10,87,21,2,82,85,19,14,89,59,57,130,0,50,115,2,0,0,58,59,0,41,115,12,68,84,84,73,52,97,9,56,62,85,16,5,0,1,0,0,2,18,17,3,0,40,18,11,20,41,3,3,5,1,0,1,1,0,0,2,2,1,26,113,57,53,83,21,3,83,67,1,76,75,46,77,124,54,8,83,41,0,1,30,0,0,8,0,22,8,0,8,16,12,42,20,18,5,13,1,78,102,92,26,127,24,89,73,13,103,4,79,137,28,38,9,2,23,0,9,6,0,0,0,0,17,80,17,13,131,196,6,89,74,3,22,0,46,13,128,94,28,33,27,0,14,50,12,37,29,99,26,71,46,47,22,17,82,15,17,46,27,4,2,40,25,0,0,73,38,0,4,129,47,1,124,31,7,92,10,64,92,125,17,104,26,38,83,7,31,10,18,6,0,2,86,74,7,63,22,56,35,47,165

B-factor: mean 55.75, std 19.24, range [19.82, 129.93]

Radius of gyration: 20.57 Å; Cα contacts (8 Å, |Δi|>4): 689; chains: 1; bounding box: 52×52×52 Å